Protein AF-A0A9N8H2J5-F1 (afdb_monomer)

Foldseek 3Di:
DDDDDDDDDDDDDDDDDDDDDPPPPPPPPPPPPPDQDDFDFDFLQQALGLDDPDDDDDDQDQDPFGGSVVSPVLSVVLLVLQCVQLHPPPLNVLLVVQVVVQSVLQVFQQQFWDAQADWFKDKDFQDPVLLVLLQVLCVQCVVVQPDWDDDDRNNRQKSCSVWTKTFDAQQPPVRVSRRDVSVVVSQVSLQVVQCVRRQFHWDFDDKGGKIKTFFFMWGHWGADDPPQFKKKKAWAADFAPDFQFKWKCIPVRTTGTHGDHHRMMMIGRRRNITIIRSGTTHGGITIIMMTGIGTFGGNPDPDDPPVFFEGPTGHPPGSCVVVVCVVVVPGDDGDPPDQPPQQDDPLLVCLLVVVLVVNLVCCVVVLVQLCGQGNQQDGSLLSNLLVLPLSSNCSSVVRSVHDQQGATPVQFGSLLSNLVNQVPPDPPDPDPSCPRPNNVVSVVVVRDRGHPPDDDDDD

Secondary structure (DSSP, 8-state):
-------------------------------------------TT-STTTTTT---------BTTB-HHHHHHHHHHHHHHHHHHH-TTHHHHHHHHHHHHHHHHHHHSGGGB---SSSSEEEEEPPHHHHHHHHHHHHHHTT---EEPP--TT--SB-TTTS-EEEE-TT-TTSTT-SHHHHHHHHHHHHHHHHHHHSEEEEEEEEEEEEEEETT--EEEEPPPTT--EEEEEEEEEEESS---EEEE-TTS-EEEE---TTEEEEE-TTTSEEEE-S---EEEEEEEEEEEEEEEESS-SS----SSS-TTBPTT-TTHHHHHHH-TT-------SS-TT---HHHHHHHHT-HHHHHHHHHH-GGGGG---TTS--HHHHHHHHT-HHHHHIIIIIT---TT-B-TT--BHHHHHHHHHHTS-TTS---GGG-HHHHHHHHTT--SS-TTS-----

Radius of gyration: 29.79 Å; Cα contacts (8 Å, |Δi|>4): 779; chains: 1; bounding box: 81×91×93 Å

Nearest PDB structures (foldseek):
  5et1-assembly2_B  TM=8.835E-01  e=2.743E-05  Mus musculus
  5et0-assembly1_A  TM=6.927E-01  e=5.211E-05  Mus musculus
  5et0-assembly2_C  TM=6.931E-01  e=1.489E-04  Mus musculus
  5d68-assembly3_C  TM=8.703E-01  e=9.086E-04  Homo sapiens
  3dkq-assembly1_B-2  TM=6.609E-01  e=6.020E-06  Shewanella baltica OS155

Mean predicted aligned error: 16.36 Å

Sequence (459 aa):
MRMIRAMGCNAIILAPTGICSLLLVLVPVSVLSEEVEASIDYGTDVSYPMHYGVLTDLPTERDLLGTRTEKQQLYQENLEGCFEFYGQEEGKASCMYYEQARLDMNLRQPQSMVNYTKNGFVKIRAPEQVWNMVQEFWQQNQHNLELEEEWPTGNIFVNHWKSPVNFVAIDDPTLPGGGNIIKTAIWNAARDTLEQWTGYTMADCSLYGVRIYHENAILAPHVDRLPLVASAILNVAQDVDEPWPLEVIGHDQRAHNITMVPGDLILYESHSIIHGRPFPLKGRFMANVFIHFEPVAPLSEPNPVFTGDLPPYLIPNSPEEPVWRKANPHGWHAVQTAPPADGTTEAHHMTVLQDIQTLRALLDVHPHLANAKDANGWTPLHEAVRTKRGDLVELLVEQGGADIHATTNGGETVLGLAYHFVSTEDPNYQTQPETHPVIQYLENLGATRGSPGKNSQEL

Organism: NCBI:txid568900

pLDDT: mean 78.21, std 20.87, range [25.09, 98.5]

Structure (mmCIF, N/CA/C/O backbone):
data_AF-A0A9N8H2J5-F1
#
_entry.id   AF-A0A9N8H2J5-F1
#
loop_
_atom_site.group_PDB
_atom_site.id
_atom_site.type_symbol
_atom_site.label_atom_id
_atom_site.label_alt_id
_atom_site.label_comp_id
_atom_site.label_asym_id
_atom_site.label_entity_id
_atom_site.label_seq_id
_atom_site.pdbx_PDB_ins_code
_atom_site.Cartn_x
_atom_site.Cartn_y
_atom_site.Cartn_z
_atom_site.occupancy
_atom_site.B_iso_or_equiv
_atom_site.auth_seq_id
_atom_site.auth_comp_id
_atom_site.auth_asym_id
_atom_site.auth_atom_id
_atom_site.pdbx_PDB_model_num
ATOM 1 N N . MET A 1 1 ? -57.085 -52.658 -11.124 1.00 33.16 1 MET A N 1
ATOM 2 C CA . MET A 1 1 ? -56.910 -54.087 -11.464 1.00 33.16 1 MET A CA 1
ATOM 3 C C . MET A 1 1 ? -55.542 -54.512 -10.923 1.00 33.16 1 MET A C 1
ATOM 5 O O . MET A 1 1 ? -54.564 -54.042 -11.474 1.00 33.16 1 MET A O 1
ATOM 9 N N . ARG A 1 2 ? -55.522 -55.299 -9.817 1.00 32.62 2 ARG A N 1
ATOM 10 C CA . ARG A 1 2 ? -54.371 -55.839 -9.018 1.00 32.62 2 ARG A CA 1
ATOM 11 C C . ARG A 1 2 ? -53.425 -54.774 -8.408 1.00 32.62 2 ARG A C 1
ATOM 13 O O . ARG A 1 2 ? -52.829 -54.031 -9.163 1.00 32.62 2 ARG A O 1
ATOM 20 N N . MET A 1 3 ? -53.225 -54.533 -7.101 1.00 25.09 3 MET A N 1
ATOM 21 C CA . MET A 1 3 ? -53.310 -55.255 -5.805 1.00 25.09 3 MET A CA 1
ATOM 22 C C . MET A 1 3 ? -52.525 -56.571 -5.682 1.00 25.09 3 MET A C 1
ATOM 24 O O . MET A 1 3 ? -52.887 -57.517 -6.370 1.00 25.09 3 MET A O 1
ATOM 28 N N . ILE A 1 4 ? -51.540 -56.578 -4.754 1.00 30.09 4 ILE A N 1
ATOM 29 C CA . ILE A 1 4 ? -50.949 -57.635 -3.873 1.00 30.09 4 ILE A CA 1
ATOM 30 C C . ILE A 1 4 ? -49.877 -56.875 -3.014 1.00 30.09 4 ILE A C 1
ATOM 32 O O . ILE A 1 4 ? -48.990 -56.280 -3.613 1.00 30.09 4 ILE A O 1
ATOM 36 N N . ARG A 1 5 ? -50.038 -56.509 -1.715 1.00 29.39 5 ARG A N 1
ATOM 37 C CA . ARG A 1 5 ? -49.879 -57.239 -0.409 1.00 29.39 5 ARG A CA 1
ATOM 38 C C . ARG A 1 5 ? -48.662 -58.191 -0.349 1.00 29.39 5 ARG A C 1
ATOM 40 O O . ARG A 1 5 ? -48.480 -58.925 -1.294 1.00 29.39 5 ARG A O 1
ATOM 47 N N . ALA A 1 6 ? -47.868 -58.401 0.706 1.00 28.78 6 ALA A N 1
ATOM 48 C CA . ALA A 1 6 ? -47.604 -57.851 2.044 1.00 28.78 6 ALA A CA 1
ATOM 49 C C . ALA A 1 6 ? -46.442 -58.699 2.660 1.00 28.78 6 ALA A C 1
ATOM 51 O O . ALA A 1 6 ? -46.128 -59.749 2.106 1.00 28.78 6 ALA A O 1
ATOM 52 N N . MET A 1 7 ? -45.960 -58.312 3.858 1.00 29.44 7 MET A N 1
ATOM 53 C CA . MET A 1 7 ? -45.148 -59.074 4.851 1.00 29.44 7 MET A CA 1
ATOM 54 C C . MET A 1 7 ? -43.612 -59.027 4.678 1.00 29.44 7 MET A C 1
ATOM 56 O O . MET A 1 7 ? -43.114 -59.202 3.580 1.00 29.44 7 MET A O 1
ATOM 60 N N . GLY A 1 8 ? -42.790 -58.817 5.715 1.00 26.28 8 GLY A N 1
ATOM 61 C CA . GLY A 1 8 ? -43.044 -58.734 7.155 1.00 26.28 8 GLY A CA 1
ATOM 62 C C . GLY A 1 8 ? -41.783 -58.341 7.950 1.00 26.28 8 GLY A C 1
ATOM 63 O O . GLY A 1 8 ? -40.678 -58.315 7.419 1.00 26.28 8 GLY A O 1
ATOM 64 N N . CYS A 1 9 ? -42.016 -57.998 9.218 1.00 25.23 9 CYS A N 1
ATOM 65 C CA . CYS A 1 9 ? -41.094 -57.531 10.255 1.00 25.23 9 CYS A CA 1
ATOM 66 C C . CYS A 1 9 ? -39.790 -58.328 10.436 1.00 25.23 9 CYS A C 1
ATOM 68 O O . CYS A 1 9 ? -39.809 -59.554 10.438 1.00 25.23 9 CYS A O 1
ATOM 70 N N . ASN A 1 10 ? -38.727 -57.626 10.840 1.00 27.94 10 ASN A N 1
ATOM 71 C CA . ASN A 1 10 ? -38.152 -57.842 12.172 1.00 27.94 10 ASN A CA 1
ATOM 72 C C . ASN A 1 10 ? -37.438 -56.580 12.669 1.00 27.94 10 ASN A C 1
ATOM 74 O O . ASN A 1 10 ? -36.436 -56.143 12.113 1.00 27.94 10 ASN A O 1
ATOM 78 N N . ALA A 1 11 ? -37.997 -56.004 13.731 1.00 27.73 11 ALA A N 1
ATOM 79 C CA . ALA A 1 11 ? -37.349 -55.008 14.561 1.00 27.73 11 ALA A CA 1
ATOM 80 C C . ALA A 1 11 ? -36.432 -55.724 15.560 1.00 27.73 11 ALA A C 1
ATOM 82 O O . ALA A 1 11 ? -36.873 -56.646 16.244 1.00 27.73 11 ALA A O 1
ATOM 83 N N . ILE A 1 12 ? -35.188 -55.267 15.685 1.00 29.17 12 ILE A N 1
ATOM 84 C CA . ILE A 1 12 ? -34.401 -55.443 16.906 1.00 29.17 12 ILE A CA 1
ATOM 85 C C . ILE A 1 12 ? -34.087 -54.036 17.402 1.00 29.17 12 ILE A C 1
ATOM 87 O O . ILE A 1 12 ? -33.319 -53.297 16.793 1.00 29.17 12 ILE A O 1
ATOM 91 N N . ILE A 1 13 ? -34.759 -53.669 18.490 1.00 29.34 13 ILE A N 1
ATOM 92 C CA . ILE A 1 13 ? -34.479 -52.491 19.303 1.00 29.34 13 ILE A CA 1
ATOM 93 C C . ILE A 1 13 ? -33.455 -52.922 20.351 1.00 29.34 13 ILE A C 1
ATOM 95 O O . ILE A 1 13 ? -33.770 -53.755 21.195 1.00 29.34 13 ILE A O 1
ATOM 99 N N . LEU A 1 14 ? -32.269 -52.320 20.325 1.00 28.64 14 LEU A N 1
ATOM 100 C CA . LEU A 1 14 ? -31.412 -52.146 21.496 1.00 28.64 14 LEU A CA 1
ATOM 101 C C . LEU A 1 14 ? -30.812 -50.735 21.422 1.00 28.64 14 LEU A C 1
ATOM 103 O O . LEU A 1 14 ? -30.084 -50.402 20.493 1.00 28.64 14 LEU A O 1
ATOM 107 N N . ALA A 1 15 ? -31.161 -49.908 22.399 1.00 30.38 15 ALA A N 1
ATOM 108 C CA . ALA A 1 15 ? -30.522 -48.637 22.739 1.00 30.38 15 ALA A CA 1
ATOM 109 C C . ALA A 1 15 ? -29.835 -48.815 24.115 1.00 30.38 15 ALA A C 1
ATOM 111 O O . ALA A 1 15 ? -30.128 -49.807 24.787 1.00 30.38 15 ALA A O 1
ATOM 112 N N . PRO A 1 16 ? -29.111 -47.829 24.677 1.00 44.78 16 PRO A N 1
ATOM 113 C CA . PRO A 1 16 ? -28.114 -46.921 24.100 1.00 44.78 16 PRO A CA 1
ATOM 114 C C . PRO A 1 16 ? -26.832 -46.844 24.973 1.00 44.78 16 PRO A C 1
ATOM 116 O O . PRO A 1 16 ? -26.895 -46.920 26.194 1.00 44.78 16 PRO A O 1
ATOM 119 N N . THR A 1 17 ? -25.678 -46.553 24.375 1.00 31.19 17 THR A N 1
ATOM 120 C CA . THR A 1 17 ? -24.526 -45.907 25.046 1.00 31.19 17 THR A CA 1
ATOM 121 C C . THR A 1 17 ? -23.834 -45.093 23.949 1.00 31.19 17 THR A C 1
ATOM 123 O O . THR A 1 17 ? -23.300 -45.670 23.013 1.00 31.19 17 THR A O 1
ATOM 126 N N . GLY A 1 18 ? -23.995 -43.778 23.846 1.00 33.72 18 GLY A N 1
ATOM 127 C CA . GLY A 1 18 ? -23.529 -42.811 24.827 1.00 33.72 18 GLY A CA 1
ATOM 128 C C . GLY A 1 18 ? -22.104 -42.394 24.464 1.00 33.72 18 GLY A C 1
ATOM 129 O O . GLY A 1 18 ? -21.184 -42.924 25.060 1.00 33.72 18 GLY A O 1
ATOM 130 N N . ILE A 1 19 ? -21.956 -41.497 23.481 1.00 33.75 19 ILE A N 1
ATOM 131 C CA . ILE A 1 19 ? -20.902 -40.473 23.349 1.00 33.75 19 ILE A CA 1
ATOM 132 C C . ILE A 1 19 ? -21.493 -39.398 22.424 1.00 33.75 19 ILE A C 1
ATOM 134 O O . ILE A 1 19 ? -21.825 -39.657 21.269 1.00 33.75 19 ILE A O 1
ATOM 138 N N . CYS A 1 20 ? -21.694 -38.205 22.975 1.00 25.66 20 CYS A N 1
ATOM 139 C CA . CYS A 1 20 ? -22.138 -37.024 22.253 1.00 25.66 20 CYS A CA 1
ATOM 140 C C . CYS A 1 20 ? -20.892 -36.378 21.634 1.00 25.66 20 CYS A C 1
ATOM 142 O O . CYS A 1 20 ? -20.174 -35.644 22.308 1.00 25.66 20 CYS A O 1
ATOM 144 N N . SER A 1 21 ? -20.582 -36.710 20.382 1.00 31.88 21 SER A N 1
ATOM 145 C CA . SER A 1 21 ? -19.589 -35.966 19.608 1.00 31.88 21 SER A CA 1
ATOM 146 C C . SER A 1 21 ? -20.279 -34.739 19.025 1.00 31.88 21 SER A C 1
ATOM 148 O O . SER A 1 21 ? -21.133 -34.866 18.149 1.00 31.88 21 SER A O 1
ATOM 150 N N . LEU A 1 22 ? -19.924 -33.557 19.535 1.00 29.84 22 LEU A N 1
ATOM 151 C CA . LEU A 1 22 ? -20.215 -32.282 18.887 1.00 29.84 22 LEU A CA 1
ATOM 152 C C . LEU A 1 22 ? -19.601 -32.336 17.478 1.00 29.84 22 LEU A C 1
ATOM 154 O O . LEU A 1 22 ? -18.389 -32.212 17.313 1.00 29.84 22 LEU A O 1
ATOM 158 N N . LEU A 1 23 ? -20.427 -32.581 16.461 1.00 27.78 23 LEU A N 1
ATOM 159 C CA . LEU A 1 23 ? -20.045 -32.349 15.075 1.00 27.78 23 LEU A CA 1
ATOM 160 C C . LEU A 1 23 ? -20.020 -30.833 14.874 1.00 27.78 23 LEU A C 1
ATOM 162 O O . LEU A 1 23 ? -21.056 -30.203 14.670 1.00 27.78 23 LEU A O 1
ATOM 166 N N . LEU A 1 24 ? -18.822 -30.256 14.962 1.00 28.84 24 LEU A N 1
ATOM 167 C CA . LEU A 1 24 ? -18.522 -28.972 14.346 1.00 28.84 24 LEU A CA 1
ATOM 168 C C . LEU A 1 24 ? -18.760 -29.149 12.843 1.00 28.84 24 LEU A C 1
ATOM 170 O O . LEU A 1 24 ? -17.966 -29.777 12.141 1.00 28.84 24 LEU A O 1
ATOM 174 N N . VAL A 1 25 ? -19.892 -28.647 12.355 1.00 28.12 25 VAL A N 1
ATOM 175 C CA . VAL A 1 25 ? -20.118 -28.479 10.922 1.00 28.12 25 VAL A CA 1
ATOM 176 C C . VAL A 1 25 ? -19.227 -27.319 10.493 1.00 28.12 25 VAL A C 1
ATOM 178 O O . VAL A 1 25 ? -19.622 -26.159 10.547 1.00 28.12 25 VAL A O 1
ATOM 181 N N . LEU A 1 26 ? -17.988 -27.640 10.122 1.00 28.73 26 LEU A N 1
ATOM 182 C CA . LEU A 1 26 ? -17.166 -26.761 9.304 1.00 28.73 26 LEU A CA 1
ATOM 183 C C . LEU A 1 26 ? -17.892 -26.638 7.968 1.00 28.73 26 LEU A C 1
ATOM 185 O O . LEU A 1 26 ? -17.890 -27.572 7.168 1.00 28.73 26 LEU A O 1
ATOM 189 N N . VAL A 1 27 ? -18.572 -25.514 7.762 1.00 28.27 27 VAL A N 1
ATOM 190 C CA . VAL A 1 27 ? -19.019 -25.115 6.431 1.00 28.27 27 VAL A CA 1
ATOM 191 C C . VAL A 1 27 ? -17.738 -24.800 5.660 1.00 28.27 27 VAL A C 1
ATOM 193 O O . VAL A 1 27 ? -17.042 -23.857 6.038 1.00 28.27 27 VAL A O 1
ATOM 196 N N . PRO A 1 28 ? -17.356 -25.581 4.635 1.00 27.97 28 PRO A N 1
ATOM 197 C CA . PRO A 1 28 ? -16.253 -25.173 3.794 1.00 27.97 28 PRO A CA 1
ATOM 198 C C . PRO A 1 28 ? -16.720 -23.918 3.061 1.00 27.97 28 PRO A C 1
ATOM 200 O O . PRO A 1 28 ? -17.686 -23.965 2.297 1.00 27.97 28 PRO A O 1
ATOM 203 N N . VAL A 1 29 ? -16.055 -22.791 3.310 1.00 32.62 29 VAL A N 1
ATOM 204 C CA . VAL A 1 29 ? -16.096 -21.663 2.383 1.00 32.62 29 VAL A CA 1
ATOM 205 C C . VAL A 1 29 ? -15.505 -22.206 1.090 1.00 32.62 29 VAL A C 1
ATOM 207 O O . VAL A 1 29 ? -14.300 -22.416 0.973 1.00 32.62 29 VAL A O 1
ATOM 210 N N . SER A 1 30 ? -16.377 -22.553 0.150 1.00 30.92 30 SER A N 1
ATOM 211 C CA . SER A 1 30 ? -15.984 -22.886 -1.206 1.00 30.92 30 SER A CA 1
ATOM 212 C C . SER A 1 30 ? -15.386 -21.624 -1.811 1.00 30.92 30 SER A C 1
ATOM 214 O O . SER A 1 30 ? -16.115 -20.742 -2.262 1.00 30.92 30 SER A O 1
ATOM 216 N N . VAL A 1 31 ? -14.058 -21.531 -1.778 1.00 34.31 31 VAL A N 1
ATOM 217 C CA . VAL A 1 31 ? -13.298 -20.629 -2.637 1.00 34.31 31 VAL A CA 1
ATOM 218 C C . VAL A 1 31 ? -13.573 -21.102 -4.060 1.00 34.31 31 VAL A C 1
ATOM 220 O O . VAL A 1 31 ? -12.964 -22.053 -4.548 1.00 34.31 31 VAL A O 1
ATOM 223 N N . LEU A 1 32 ? -14.580 -20.504 -4.691 1.00 31.41 32 LEU A N 1
ATOM 224 C CA . LEU A 1 32 ? -14.794 -20.624 -6.122 1.00 31.41 32 LEU A CA 1
ATOM 225 C C . LEU A 1 32 ? -13.662 -19.838 -6.781 1.00 31.41 32 LEU A C 1
ATOM 227 O O . LEU A 1 32 ? -13.739 -18.627 -6.954 1.00 31.41 32 LEU A O 1
ATOM 231 N N . SER A 1 33 ? -12.563 -20.533 -7.068 1.00 40.16 33 SER A N 1
ATOM 232 C CA . SER A 1 33 ? -11.538 -20.043 -7.976 1.00 40.16 33 SER A CA 1
ATOM 233 C C . SER A 1 33 ? -12.110 -20.098 -9.394 1.00 40.16 33 SER A C 1
ATOM 235 O O . SER A 1 33 ? -12.008 -21.131 -10.060 1.00 40.16 33 SER A O 1
ATOM 237 N N . GLU A 1 34 ? -12.749 -19.022 -9.843 1.00 38.88 34 GLU A N 1
ATOM 238 C CA . GLU A 1 34 ? -13.060 -18.832 -11.259 1.00 38.88 34 GLU A CA 1
ATOM 239 C C . GLU A 1 34 ? -12.067 -17.851 -11.900 1.00 38.88 34 GLU A C 1
ATOM 241 O O . GLU A 1 34 ? -11.859 -16.733 -11.436 1.00 38.88 34 GLU A O 1
ATOM 246 N N . GLU A 1 35 ? -11.449 -18.382 -12.960 1.00 37.34 35 GLU A N 1
ATOM 247 C CA . GLU A 1 35 ? -10.668 -17.768 -14.039 1.00 37.34 35 GLU A CA 1
ATOM 248 C C . GLU A 1 35 ? -9.347 -17.069 -13.673 1.00 37.34 35 GLU A C 1
ATOM 250 O O . GLU A 1 35 ? -9.215 -15.849 -13.612 1.00 37.34 35 GLU A O 1
ATOM 255 N N . VAL A 1 36 ? -8.299 -17.895 -13.553 1.00 40.38 36 VAL A N 1
ATOM 256 C CA . VAL A 1 36 ? -6.942 -17.498 -13.952 1.00 40.38 36 VAL A CA 1
ATOM 257 C C . VAL A 1 36 ? -6.945 -17.391 -15.483 1.00 40.38 36 VAL A C 1
ATOM 259 O O . VAL A 1 36 ? -6.897 -18.409 -16.177 1.00 40.38 36 VAL A O 1
ATOM 262 N N . GLU A 1 37 ? -7.071 -16.171 -16.007 1.00 49.25 37 GLU A N 1
ATOM 263 C CA . GLU A 1 37 ? -6.887 -15.885 -17.434 1.00 49.25 37 GLU A CA 1
ATOM 264 C C . GLU A 1 37 ? -5.456 -16.248 -17.877 1.00 49.25 37 GLU A C 1
ATOM 266 O O . GLU A 1 37 ? -4.499 -16.139 -17.113 1.00 49.25 37 GLU A O 1
ATOM 271 N N . ALA A 1 38 ? -5.354 -16.746 -19.115 1.00 43.41 38 ALA A N 1
ATOM 272 C CA . ALA A 1 38 ? -4.192 -17.327 -19.795 1.00 43.41 38 ALA A CA 1
ATOM 273 C C . ALA A 1 38 ? -2.804 -17.057 -19.168 1.00 43.41 38 ALA A C 1
ATOM 275 O O . ALA A 1 38 ? -2.219 -15.991 -19.350 1.00 43.41 38 ALA A O 1
ATOM 276 N N . SER A 1 39 ? -2.211 -18.080 -18.540 1.00 41.25 39 SER A N 1
ATOM 277 C CA . SER A 1 39 ? -0.788 -18.058 -18.196 1.00 41.25 39 SER A CA 1
ATOM 278 C C . SER A 1 39 ? 0.042 -18.306 -19.459 1.00 41.25 39 SER A C 1
ATOM 280 O O . SER A 1 39 ? 0.099 -19.417 -19.991 1.00 41.25 39 SER A O 1
ATOM 282 N N . ILE A 1 40 ? 0.708 -17.275 -19.968 1.00 47.12 40 ILE A N 1
ATOM 283 C CA . ILE A 1 40 ? 1.602 -17.381 -21.129 1.00 47.12 40 ILE A CA 1
ATOM 284 C C . ILE A 1 40 ? 3.046 -17.500 -20.618 1.00 47.12 40 ILE A C 1
ATOM 286 O O . ILE A 1 40 ? 3.395 -16.940 -19.581 1.00 47.12 40 ILE A O 1
ATOM 290 N N . ASP A 1 41 ? 3.859 -18.331 -21.279 1.00 41.22 41 ASP A N 1
ATOM 291 C CA . ASP A 1 41 ? 5.249 -18.580 -20.878 1.00 41.22 41 ASP A CA 1
ATOM 292 C C . ASP A 1 41 ? 6.129 -17.438 -21.359 1.00 41.22 41 ASP A C 1
ATOM 294 O O . ASP A 1 41 ? 6.696 -17.449 -22.450 1.00 41.22 41 ASP A O 1
ATOM 298 N N . TYR A 1 42 ? 6.163 -16.403 -20.549 1.00 44.66 42 TYR A N 1
ATOM 299 C CA . TYR A 1 42 ? 7.009 -15.261 -20.763 1.00 44.66 42 TYR A CA 1
ATOM 300 C C . TYR A 1 42 ? 8.281 -15.510 -19.976 1.00 44.66 42 TYR A C 1
ATOM 302 O O . TYR A 1 42 ? 8.257 -15.443 -18.754 1.00 44.66 42 TYR A O 1
ATOM 310 N N . GLY A 1 43 ? 9.394 -15.795 -20.658 1.00 43.31 43 GLY A N 1
ATOM 311 C CA . GLY A 1 43 ? 10.700 -15.650 -20.016 1.00 43.31 43 GLY A CA 1
ATOM 312 C C . GLY A 1 43 ? 10.803 -14.261 -19.373 1.00 43.31 43 GLY A C 1
ATOM 313 O O . GLY A 1 43 ? 10.089 -13.341 -19.773 1.00 43.31 43 GLY A O 1
ATOM 314 N N . THR A 1 44 ? 11.685 -14.097 -18.392 1.00 44.72 44 THR A N 1
ATOM 315 C CA . THR A 1 44 ? 11.859 -12.899 -17.546 1.00 44.72 44 THR A CA 1
ATOM 316 C C . THR A 1 44 ? 12.253 -11.603 -18.288 1.00 44.72 44 THR A C 1
ATOM 318 O O . THR A 1 44 ? 12.870 -10.734 -17.696 1.00 44.72 44 THR A O 1
ATOM 321 N N . ASP A 1 45 ? 11.930 -11.435 -19.572 1.00 49.22 45 ASP A N 1
ATOM 322 C CA . ASP A 1 45 ? 12.446 -10.389 -20.465 1.00 49.22 45 ASP A CA 1
ATOM 323 C C . ASP A 1 45 ? 11.413 -9.771 -21.441 1.00 49.22 45 ASP A C 1
ATOM 325 O O . ASP A 1 45 ? 11.761 -9.105 -22.412 1.00 49.22 45 ASP A O 1
ATOM 329 N N . VAL A 1 46 ? 10.114 -10.001 -21.253 1.00 49.44 46 VAL A N 1
ATOM 330 C CA . VAL A 1 46 ? 9.104 -9.643 -22.283 1.00 49.44 46 VAL A CA 1
ATOM 331 C C . VAL A 1 46 ? 8.020 -8.663 -21.830 1.00 49.44 46 VAL A C 1
ATOM 333 O O . VAL A 1 46 ? 7.183 -8.260 -22.648 1.00 49.44 46 VAL A O 1
ATOM 336 N N . SER A 1 47 ? 8.060 -8.220 -20.571 1.00 51.94 47 SER A N 1
ATOM 337 C CA . SER A 1 47 ? 7.315 -7.042 -20.120 1.00 51.94 47 SER A CA 1
ATOM 338 C C . SER A 1 47 ? 8.106 -5.761 -20.399 1.00 51.94 47 SER A C 1
ATOM 340 O O . SER A 1 47 ? 9.324 -5.788 -20.591 1.00 51.94 47 SER A O 1
ATOM 342 N N . TYR A 1 48 ? 7.382 -4.640 -20.474 1.00 53.19 48 TYR A N 1
ATOM 343 C CA . TYR A 1 48 ? 7.886 -3.269 -20.654 1.00 53.19 48 TYR A CA 1
ATOM 344 C C . TYR A 1 48 ? 9.279 -3.086 -20.056 1.00 53.19 48 TYR A C 1
ATOM 346 O O . TYR A 1 48 ? 9.456 -3.319 -18.859 1.00 53.19 48 TYR A O 1
ATOM 354 N N . PRO A 1 49 ? 10.268 -2.768 -20.907 1.00 57.31 49 PRO A N 1
ATOM 355 C CA . PRO A 1 49 ? 11.568 -3.415 -20.914 1.00 57.31 49 PRO A CA 1
ATOM 356 C C . PRO A 1 49 ? 12.172 -3.399 -19.519 1.00 57.31 49 PRO A C 1
ATOM 358 O O . PRO A 1 49 ? 12.763 -2.416 -19.075 1.00 57.31 49 PRO A O 1
ATOM 361 N N . MET A 1 50 ? 12.018 -4.527 -18.830 1.00 52.28 50 MET A N 1
ATOM 362 C CA . MET A 1 50 ? 12.734 -4.787 -17.588 1.00 52.28 50 MET A CA 1
ATOM 363 C C . MET A 1 50 ? 14.240 -4.848 -17.834 1.00 52.28 50 MET A C 1
ATOM 365 O O . MET A 1 50 ? 15.012 -4.612 -16.914 1.00 52.28 50 MET A O 1
ATOM 369 N N . HIS A 1 51 ? 14.660 -5.125 -19.074 1.00 51.16 51 HIS A N 1
ATOM 370 C CA . HIS A 1 51 ? 16.058 -5.186 -19.480 1.00 51.16 51 HIS A CA 1
ATOM 371 C C . HIS A 1 51 ? 16.308 -4.326 -20.720 1.00 51.16 51 HIS A C 1
ATOM 373 O O . HIS A 1 51 ? 16.496 -4.819 -21.836 1.00 51.16 51 HIS A O 1
ATOM 379 N N . TYR A 1 52 ? 16.349 -3.007 -20.539 1.00 44.53 52 TYR A N 1
ATOM 380 C CA . TYR A 1 52 ? 16.894 -2.138 -21.574 1.00 44.53 52 TYR A CA 1
ATOM 381 C C . TYR A 1 52 ? 18.339 -2.574 -21.914 1.00 44.53 52 TYR A C 1
ATOM 383 O O . TYR A 1 52 ? 19.247 -2.460 -21.095 1.00 44.53 52 TYR A O 1
ATOM 391 N N . GLY A 1 53 ? 18.550 -3.104 -23.127 1.00 47.06 53 GLY A N 1
ATOM 392 C CA . GLY A 1 53 ? 19.878 -3.304 -23.724 1.00 47.06 53 GLY A CA 1
ATOM 393 C C . GLY A 1 53 ? 20.582 -4.663 -23.557 1.00 47.06 53 GLY A C 1
ATOM 394 O O . GLY A 1 53 ? 21.723 -4.757 -24.002 1.00 47.06 53 GLY A O 1
ATOM 395 N N . VAL A 1 54 ? 19.971 -5.709 -22.977 1.00 41.50 54 VAL A N 1
ATOM 396 C CA . VAL A 1 54 ? 20.713 -6.959 -22.654 1.00 41.50 54 VAL A CA 1
ATOM 397 C C . VAL A 1 54 ? 20.352 -8.179 -23.514 1.00 41.50 54 VAL A C 1
ATOM 399 O O . VAL A 1 54 ? 21.160 -9.100 -23.607 1.00 41.50 54 VAL A O 1
ATOM 402 N N . LEU A 1 55 ? 19.199 -8.224 -24.190 1.00 42.19 55 LEU A N 1
ATOM 403 C CA . LEU A 1 55 ? 18.714 -9.492 -24.758 1.00 42.19 55 LEU A CA 1
ATOM 404 C C . LEU A 1 55 ? 18.431 -9.427 -26.267 1.00 42.19 55 LEU A C 1
ATOM 406 O O . LEU A 1 55 ? 17.520 -8.751 -26.756 1.00 42.19 55 LEU A O 1
ATOM 410 N N . THR A 1 56 ? 19.273 -10.130 -27.027 1.00 42.03 56 THR A N 1
ATOM 411 C CA . THR A 1 56 ? 19.264 -10.195 -28.497 1.00 42.03 56 THR A CA 1
ATOM 412 C C . THR A 1 56 ? 18.454 -11.363 -29.061 1.00 42.03 56 THR A C 1
ATOM 414 O O . THR A 1 56 ? 18.126 -11.321 -30.241 1.00 42.03 56 THR A O 1
ATOM 417 N N . ASP A 1 57 ? 18.071 -12.355 -28.245 1.00 46.72 57 ASP A N 1
ATOM 418 C CA . ASP A 1 57 ? 17.598 -13.661 -28.736 1.00 46.72 57 ASP A CA 1
ATOM 419 C C . ASP A 1 57 ? 16.382 -14.224 -27.966 1.00 46.72 57 ASP A C 1
ATOM 421 O O . ASP A 1 57 ? 16.517 -15.169 -27.192 1.00 46.72 57 ASP A O 1
ATOM 425 N N . LEU A 1 58 ? 15.176 -13.685 -28.201 1.00 44.72 58 LEU A N 1
ATOM 426 C CA . LEU A 1 58 ? 13.906 -14.268 -27.721 1.00 44.72 58 LEU A CA 1
ATOM 4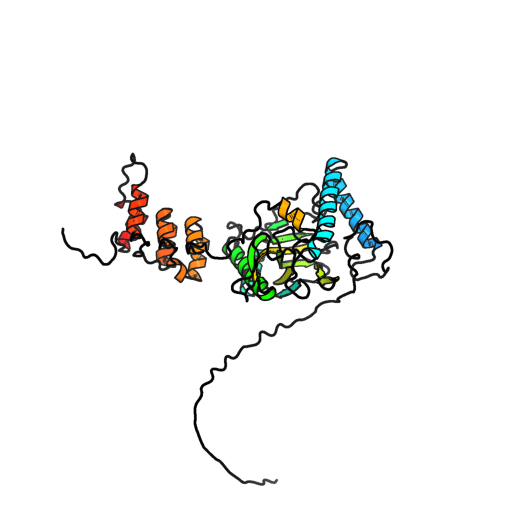27 C C . LEU A 1 58 ? 12.778 -14.178 -28.778 1.00 44.72 58 LEU A C 1
ATOM 429 O O . LEU A 1 58 ? 12.879 -13.363 -29.702 1.00 44.72 58 LEU A O 1
ATOM 433 N N . PRO A 1 59 ? 11.728 -15.030 -28.690 1.00 45.56 59 PRO A N 1
ATOM 434 C CA . PRO A 1 59 ? 10.736 -15.228 -29.752 1.00 45.56 59 PRO A CA 1
ATOM 435 C C . PRO A 1 59 ? 9.944 -13.965 -30.123 1.00 45.56 59 PRO A C 1
ATOM 437 O O . PRO A 1 59 ? 9.628 -13.129 -29.285 1.00 45.56 59 PRO A O 1
ATOM 440 N N . THR A 1 60 ? 9.587 -13.859 -31.404 1.00 50.97 60 THR A N 1
ATOM 441 C CA . THR A 1 60 ? 8.916 -12.715 -32.055 1.00 50.97 60 THR A CA 1
ATOM 442 C C . THR A 1 60 ? 7.382 -12.781 -32.021 1.00 50.97 60 THR A C 1
ATOM 444 O O . THR A 1 60 ? 6.718 -12.066 -32.774 1.00 50.97 60 THR A O 1
ATOM 447 N N . GLU A 1 61 ? 6.796 -13.648 -31.195 1.00 52.72 61 GLU A N 1
ATOM 448 C CA . GLU A 1 61 ? 5.345 -13.853 -31.186 1.00 52.72 61 GLU A CA 1
ATOM 449 C C . GLU A 1 61 ? 4.597 -12.646 -30.599 1.00 52.72 61 GLU A C 1
ATOM 451 O O . GLU A 1 61 ? 5.018 -12.031 -29.621 1.00 52.72 61 GLU A O 1
ATOM 456 N N . ARG A 1 62 ? 3.487 -12.284 -31.251 1.00 49.22 62 ARG A N 1
ATOM 457 C CA . ARG A 1 62 ? 2.565 -11.232 -30.814 1.00 49.22 62 ARG A CA 1
ATOM 458 C C . ARG A 1 62 ? 1.644 -11.815 -29.748 1.00 49.22 62 ARG A C 1
ATOM 460 O O . ARG A 1 62 ? 0.912 -12.758 -30.041 1.00 49.22 62 ARG A O 1
ATOM 467 N N . ASP A 1 63 ? 1.656 -11.241 -28.555 1.00 54.81 63 ASP A N 1
ATOM 468 C CA . ASP A 1 63 ? 0.773 -11.619 -27.455 1.00 54.81 63 ASP A CA 1
ATOM 469 C C . ASP A 1 63 ? -0.415 -10.635 -27.314 1.00 54.81 63 ASP A C 1
ATOM 471 O O . ASP A 1 63 ? -0.623 -9.758 -28.161 1.00 54.81 63 ASP A O 1
ATOM 475 N N . LEU A 1 64 ? -1.206 -10.773 -26.239 1.00 48.38 64 LEU A N 1
ATOM 476 C CA . LEU A 1 64 ? -2.287 -9.835 -25.874 1.00 48.38 64 LEU A CA 1
ATOM 477 C C . LEU A 1 64 ? -1.795 -8.389 -25.654 1.00 48.38 64 LEU A C 1
ATOM 479 O O . LEU A 1 64 ? -2.601 -7.467 -25.589 1.00 48.38 64 LEU A O 1
ATOM 483 N N . LEU A 1 65 ? -0.484 -8.200 -25.534 1.00 49.97 65 LEU A N 1
ATOM 484 C CA . LEU A 1 65 ? 0.216 -7.002 -25.089 1.00 49.97 65 LEU A CA 1
ATOM 485 C C . LEU A 1 65 ? 1.022 -6.338 -26.224 1.00 49.97 65 LEU A C 1
ATOM 487 O O . LEU A 1 65 ? 1.725 -5.352 -25.999 1.00 49.97 65 LEU A O 1
ATOM 491 N N . GLY A 1 66 ? 0.918 -6.870 -27.445 1.00 58.88 66 GLY A N 1
ATOM 492 C CA . GLY A 1 66 ? 1.613 -6.377 -28.631 1.00 58.88 66 GLY A CA 1
ATOM 493 C C . GLY A 1 66 ? 2.968 -7.043 -28.879 1.00 58.88 66 GLY A C 1
ATOM 494 O O . GLY A 1 66 ? 3.426 -7.943 -28.185 1.00 58.88 66 GLY A O 1
ATOM 495 N N . THR A 1 67 ? 3.630 -6.621 -29.943 1.00 64.81 67 THR A N 1
ATOM 496 C CA . THR A 1 67 ? 4.967 -7.089 -30.315 1.00 64.81 67 THR A CA 1
ATOM 497 C C . THR A 1 67 ? 6.046 -6.423 -29.457 1.00 64.81 67 THR A C 1
ATOM 499 O O . THR A 1 67 ? 5.868 -5.316 -28.946 1.00 64.81 67 THR A O 1
ATOM 502 N N . ARG A 1 68 ? 7.231 -7.045 -29.363 1.00 64.12 68 ARG A N 1
ATOM 503 C CA . ARG A 1 68 ? 8.412 -6.446 -28.708 1.00 64.12 68 ARG A CA 1
ATOM 504 C C . ARG A 1 68 ? 8.706 -5.028 -29.207 1.00 64.12 68 ARG A C 1
ATOM 506 O O . ARG A 1 68 ? 9.050 -4.156 -28.415 1.00 64.12 68 ARG A O 1
ATOM 513 N N . THR A 1 69 ? 8.591 -4.803 -30.514 1.00 67.12 69 THR A N 1
ATOM 514 C CA . THR A 1 69 ? 8.852 -3.497 -31.129 1.00 67.12 69 THR A CA 1
ATOM 515 C C . THR A 1 69 ? 7.867 -2.443 -30.638 1.00 67.12 69 THR A C 1
ATOM 517 O O . THR A 1 69 ? 8.296 -1.348 -30.290 1.00 67.12 69 THR A O 1
ATOM 520 N N . GLU A 1 70 ? 6.581 -2.785 -30.538 1.00 72.06 70 GLU A N 1
ATOM 521 C CA . GLU A 1 70 ? 5.546 -1.884 -30.017 1.00 72.06 70 GLU A CA 1
ATOM 522 C C . GLU A 1 70 ? 5.791 -1.557 -28.534 1.00 72.06 70 GLU A C 1
ATOM 524 O O . GLU A 1 70 ? 5.769 -0.388 -28.157 1.00 72.06 70 GLU A O 1
ATOM 529 N N . LYS A 1 71 ? 6.129 -2.558 -27.705 1.00 72.94 71 LYS A N 1
ATOM 530 C CA . LYS A 1 71 ? 6.454 -2.347 -26.279 1.00 72.94 71 LYS A CA 1
ATOM 531 C C . LYS A 1 71 ? 7.702 -1.470 -26.093 1.00 72.94 71 LYS A C 1
ATOM 533 O O . LYS A 1 71 ? 7.709 -0.567 -25.260 1.00 72.94 71 LYS A O 1
ATOM 538 N N . GLN A 1 72 ? 8.754 -1.706 -26.881 1.00 74.25 72 GLN A N 1
ATOM 539 C CA . GLN A 1 72 ? 9.984 -0.909 -26.833 1.00 74.25 72 GLN A CA 1
ATOM 540 C C . GLN A 1 72 ? 9.743 0.533 -27.283 1.00 74.25 72 GLN A C 1
ATOM 542 O O . GLN A 1 72 ? 10.295 1.456 -26.689 1.00 74.25 72 GLN A O 1
ATOM 547 N N . GLN A 1 73 ? 8.940 0.728 -28.328 1.00 78.94 73 GLN A N 1
ATOM 548 C CA . GLN A 1 73 ? 8.581 2.056 -28.802 1.00 78.94 73 GLN A CA 1
ATOM 549 C C . GLN A 1 73 ? 7.805 2.820 -27.725 1.00 78.94 73 GLN A C 1
ATOM 551 O O . GLN A 1 73 ? 8.197 3.931 -27.385 1.00 78.94 73 GLN A O 1
ATOM 556 N N . LEU A 1 74 ? 6.787 2.197 -27.121 1.00 81.00 74 LEU A N 1
ATOM 557 C CA . LEU A 1 74 ? 6.005 2.803 -26.041 1.00 81.00 74 LEU A CA 1
ATOM 558 C C . LEU A 1 74 ? 6.887 3.228 -24.856 1.00 81.00 74 LEU A C 1
ATOM 560 O O . LEU A 1 74 ? 6.712 4.308 -24.299 1.00 81.00 74 LEU A O 1
ATOM 564 N N . TYR A 1 75 ? 7.864 2.397 -24.493 1.00 83.12 75 TYR A N 1
ATOM 565 C CA . TYR A 1 75 ? 8.835 2.723 -23.456 1.00 83.12 75 TYR A CA 1
ATOM 566 C C . TYR A 1 75 ? 9.693 3.947 -23.799 1.00 83.12 75 TYR A C 1
ATOM 568 O O . TYR A 1 75 ? 9.877 4.820 -22.951 1.00 83.12 75 TYR A O 1
ATOM 576 N N . GLN A 1 76 ? 10.211 4.022 -25.032 1.00 84.81 76 GLN A N 1
ATOM 577 C CA . GLN A 1 76 ? 11.001 5.174 -25.478 1.00 84.81 76 GLN A CA 1
ATOM 578 C C . GLN A 1 76 ? 10.154 6.446 -25.483 1.00 84.81 76 GLN A C 1
ATOM 580 O O . GLN A 1 76 ? 10.586 7.446 -24.924 1.00 84.81 76 GLN A O 1
ATOM 585 N N . GLU A 1 77 ? 8.928 6.382 -26.007 1.00 87.50 77 GLU A N 1
ATOM 586 C CA . GLU A 1 77 ? 7.984 7.506 -26.002 1.00 87.50 77 GLU A CA 1
ATOM 587 C C . GLU A 1 77 ? 7.673 7.984 -24.575 1.00 87.50 77 GLU A C 1
ATOM 589 O O . GLU A 1 77 ? 7.596 9.184 -24.309 1.00 87.50 77 GLU A O 1
ATOM 594 N N . ASN A 1 78 ? 7.523 7.056 -23.628 1.00 88.25 78 ASN A N 1
ATOM 595 C CA . ASN A 1 78 ? 7.308 7.398 -22.229 1.00 88.25 78 ASN A CA 1
ATOM 596 C C . ASN A 1 78 ? 8.524 8.121 -21.630 1.00 88.25 78 ASN A C 1
ATOM 598 O O . ASN A 1 78 ? 8.383 9.163 -20.994 1.00 88.25 78 ASN A O 1
ATOM 602 N N . LEU A 1 79 ? 9.727 7.591 -21.854 1.00 88.69 79 LEU A N 1
ATOM 603 C CA . LEU A 1 79 ? 10.961 8.176 -21.339 1.00 88.69 79 LEU A CA 1
ATOM 604 C C . LEU A 1 79 ? 11.249 9.554 -21.964 1.00 88.69 79 LEU A C 1
ATOM 606 O O . LEU A 1 79 ? 11.621 10.487 -21.251 1.00 88.69 79 LEU A O 1
ATOM 610 N N . GLU A 1 80 ? 11.009 9.705 -23.267 1.00 90.19 80 GLU A N 1
ATOM 611 C CA . GLU A 1 80 ? 11.075 10.986 -23.978 1.00 90.19 80 GLU A CA 1
ATOM 612 C C . GLU A 1 80 ? 10.092 12.003 -23.392 1.00 90.19 80 GLU A C 1
ATOM 614 O O . GLU A 1 80 ? 10.488 13.134 -23.115 1.00 90.19 80 GLU A O 1
ATOM 619 N N . GLY A 1 81 ? 8.858 11.590 -23.086 1.00 91.81 81 GLY A N 1
ATOM 620 C CA . GLY A 1 81 ? 7.881 12.452 -22.419 1.00 91.81 81 GLY A CA 1
ATOM 621 C C . GLY A 1 81 ? 8.361 12.974 -21.057 1.00 91.81 81 GLY A C 1
ATOM 622 O O . GLY A 1 81 ? 8.179 14.154 -20.756 1.00 91.81 81 GLY A O 1
ATOM 623 N N . CYS A 1 82 ? 9.049 12.144 -20.264 1.00 91.94 82 CYS A N 1
ATOM 624 C CA . CYS A 1 82 ? 9.676 12.592 -19.013 1.00 91.94 82 CYS A CA 1
ATOM 625 C C . CYS A 1 82 ? 10.759 13.652 -19.272 1.00 91.94 82 CYS A C 1
ATOM 627 O O . CYS A 1 82 ? 10.821 14.673 -18.580 1.00 91.94 82 CYS A O 1
ATOM 629 N N . PHE A 1 83 ? 11.605 13.439 -20.288 1.00 92.62 83 PHE A N 1
ATOM 630 C CA . PHE A 1 83 ? 12.668 14.382 -20.652 1.00 92.62 83 PHE A CA 1
ATOM 631 C C . PHE A 1 83 ? 12.114 15.728 -21.121 1.00 92.62 83 PHE A C 1
ATOM 633 O O . PHE A 1 83 ? 12.663 16.776 -20.782 1.00 92.62 83 PHE A O 1
ATOM 640 N N . GLU A 1 84 ? 11.040 15.709 -21.905 1.00 92.50 84 GLU A N 1
ATOM 641 C CA . GLU A 1 84 ? 10.381 16.919 -22.389 1.00 92.50 84 GLU A CA 1
ATOM 642 C C . GLU A 1 84 ? 9.735 17.705 -21.248 1.00 92.50 84 GLU A C 1
ATOM 644 O O . GLU A 1 84 ? 9.899 18.924 -21.185 1.00 92.50 84 GLU A O 1
ATOM 649 N N . PHE A 1 85 ? 9.066 17.016 -20.319 1.00 92.44 85 PHE A N 1
ATOM 650 C CA . PHE A 1 85 ? 8.369 17.644 -19.199 1.00 92.44 85 PHE A CA 1
ATOM 651 C C . PHE A 1 85 ? 9.319 18.329 -18.206 1.00 92.44 85 PHE A C 1
ATOM 653 O O . PHE A 1 85 ? 9.083 19.472 -17.817 1.00 92.44 85 PHE A O 1
ATOM 660 N N . TYR A 1 86 ? 10.416 17.666 -17.821 1.00 89.12 86 TYR A N 1
ATOM 661 C CA . TYR A 1 86 ? 11.364 18.206 -16.834 1.00 89.12 86 TYR A CA 1
ATOM 662 C C . TYR A 1 86 ? 12.548 18.979 -17.438 1.00 89.12 86 TYR A C 1
ATOM 664 O O . TYR A 1 86 ? 13.340 19.572 -16.703 1.00 89.12 86 TYR A O 1
ATOM 672 N N . GLY A 1 87 ? 12.687 19.000 -18.763 1.00 85.12 87 GLY A N 1
ATOM 673 C CA . GLY A 1 87 ? 13.738 19.735 -19.461 1.00 85.12 87 GLY A CA 1
ATOM 674 C C . GLY A 1 87 ? 15.031 18.944 -19.709 1.00 85.12 87 GLY A C 1
ATOM 675 O O . GLY A 1 87 ? 15.301 17.886 -19.139 1.00 85.12 87 GLY A O 1
ATOM 676 N N . GLN A 1 88 ? 15.855 19.488 -20.609 1.00 68.62 88 GLN A N 1
ATOM 677 C CA . GLN A 1 88 ? 16.810 18.709 -21.410 1.00 68.62 88 GLN A CA 1
ATOM 678 C C . GLN A 1 88 ? 18.095 18.249 -20.694 1.00 68.62 88 GLN A C 1
ATOM 680 O O . GLN A 1 88 ? 18.645 17.224 -21.096 1.00 68.62 88 GLN A O 1
ATOM 685 N N . GLU A 1 89 ? 18.585 18.947 -19.660 1.00 77.31 89 GLU A N 1
ATOM 686 C CA . GLU A 1 89 ? 19.817 18.541 -18.946 1.00 77.31 89 GLU A CA 1
ATOM 687 C C . GLU A 1 89 ? 19.536 17.980 -17.543 1.00 77.31 89 GLU A C 1
ATOM 689 O O . GLU A 1 89 ? 19.706 16.781 -17.323 1.00 77.31 89 GLU A O 1
ATOM 694 N N . GLU A 1 90 ? 19.067 18.803 -16.599 1.00 73.25 90 GLU A N 1
ATOM 695 C CA . GLU A 1 90 ? 18.833 18.364 -15.210 1.00 73.25 90 GLU A CA 1
ATOM 696 C C . GLU A 1 90 ? 17.605 17.442 -15.071 1.00 73.25 90 GLU A C 1
ATOM 698 O O . GLU A 1 90 ? 17.649 16.433 -14.358 1.00 73.25 90 GLU A O 1
ATOM 703 N N . GLY A 1 91 ? 16.525 17.733 -15.806 1.00 78.81 91 GLY A N 1
ATOM 704 C CA . GLY A 1 91 ? 15.321 16.900 -15.847 1.00 78.81 91 GLY A CA 1
ATOM 705 C C . GLY A 1 91 ? 15.585 15.525 -16.451 1.00 78.81 91 GLY A C 1
ATOM 706 O O . GLY A 1 91 ? 15.258 14.501 -15.851 1.00 78.81 91 GLY A O 1
ATOM 707 N N . LYS A 1 92 ? 16.288 15.491 -17.588 1.00 87.81 92 LYS A N 1
ATOM 708 C CA . LYS A 1 92 ? 16.731 14.250 -18.234 1.00 87.81 92 LYS A CA 1
ATOM 709 C C . LYS A 1 92 ? 17.596 13.382 -17.322 1.00 87.81 92 LYS A C 1
ATOM 711 O O . LYS A 1 92 ? 17.369 12.175 -17.238 1.00 87.81 92 LYS A O 1
ATOM 716 N N . ALA A 1 93 ? 18.571 13.978 -16.632 1.00 88.38 93 ALA A N 1
ATOM 717 C CA . ALA A 1 93 ? 19.411 13.251 -15.683 1.00 88.38 93 ALA A CA 1
ATOM 718 C C . ALA A 1 93 ? 18.579 12.627 -14.550 1.00 88.38 93 ALA A C 1
ATOM 720 O O . ALA A 1 93 ? 18.822 11.481 -14.172 1.00 88.38 93 ALA A O 1
ATOM 721 N N . SER A 1 94 ? 17.560 13.344 -14.067 1.00 89.06 94 SER A N 1
ATOM 722 C CA . SER A 1 94 ? 16.647 12.857 -13.027 1.00 89.06 94 SER A CA 1
ATOM 723 C C . SER A 1 94 ? 15.777 11.695 -13.524 1.00 89.06 94 SER A C 1
ATOM 725 O O . SER A 1 94 ? 15.737 10.655 -12.872 1.00 89.06 94 SER A O 1
ATOM 727 N N . CYS A 1 95 ? 15.163 11.811 -14.708 1.00 89.50 95 CYS A N 1
ATOM 728 C CA . CYS A 1 95 ? 14.397 10.721 -15.331 1.00 89.50 95 CYS A CA 1
ATOM 729 C C . CYS A 1 95 ? 15.245 9.447 -15.492 1.00 89.50 95 CYS A C 1
ATOM 731 O O . CYS A 1 95 ? 14.819 8.355 -15.122 1.00 89.50 95 CYS A O 1
ATOM 733 N N . MET A 1 96 ? 16.480 9.590 -15.990 1.00 89.88 96 MET A N 1
ATOM 734 C CA . MET A 1 96 ? 17.411 8.466 -16.145 1.00 89.88 96 MET A CA 1
ATOM 735 C C . MET A 1 96 ? 17.840 7.862 -14.805 1.00 89.88 96 MET A C 1
ATOM 737 O O . MET A 1 96 ? 18.022 6.651 -14.720 1.00 89.88 96 MET A O 1
ATOM 741 N N . TYR A 1 97 ? 18.003 8.681 -13.762 1.00 88.06 97 TYR A N 1
ATOM 742 C CA . TYR A 1 97 ? 18.338 8.202 -12.423 1.00 88.06 97 TYR A CA 1
ATOM 743 C C . TYR A 1 97 ? 17.237 7.302 -11.853 1.00 88.06 97 TYR A C 1
ATOM 745 O O . TYR A 1 97 ? 17.532 6.189 -11.418 1.00 88.06 97 TYR A O 1
ATOM 753 N N . TYR A 1 98 ? 15.977 7.749 -11.885 1.00 86.31 98 TYR A N 1
ATOM 754 C CA . TYR A 1 98 ? 14.855 6.949 -11.382 1.00 86.31 98 TYR A CA 1
ATOM 755 C C . TYR A 1 98 ? 14.614 5.702 -12.223 1.00 86.31 98 TYR A C 1
ATOM 757 O O . TYR A 1 98 ? 14.314 4.647 -11.668 1.00 86.31 98 TYR A O 1
ATOM 765 N N . GLU A 1 99 ? 14.791 5.799 -13.540 1.00 89.12 99 GLU A N 1
ATOM 766 C CA . GLU A 1 99 ? 14.687 4.643 -14.421 1.00 89.12 99 GLU A CA 1
ATOM 767 C C . GLU A 1 99 ? 15.762 3.600 -14.114 1.00 89.12 99 GLU A C 1
ATOM 769 O O . GLU A 1 99 ? 15.446 2.431 -13.898 1.00 89.12 99 GLU A O 1
ATOM 774 N N . GLN A 1 100 ? 17.026 4.016 -14.004 1.00 85.31 100 GLN A N 1
ATOM 775 C CA . GLN A 1 100 ? 18.108 3.099 -13.659 1.00 85.31 100 GLN A CA 1
ATOM 776 C C . GLN A 1 100 ? 17.902 2.490 -12.267 1.00 85.31 100 GLN A C 1
ATOM 778 O O . GLN A 1 100 ? 18.072 1.286 -12.098 1.00 85.31 100 GLN A O 1
ATOM 783 N N . ALA A 1 101 ? 17.475 3.289 -11.285 1.00 84.81 101 ALA A N 1
ATOM 784 C CA . ALA A 1 101 ? 17.178 2.801 -9.942 1.00 84.81 101 ALA A CA 1
ATOM 785 C C . ALA A 1 101 ? 16.047 1.757 -9.940 1.00 84.81 101 ALA A C 1
ATOM 787 O O . ALA A 1 101 ? 16.158 0.743 -9.249 1.00 84.81 101 ALA A O 1
ATOM 788 N N . ARG A 1 102 ? 14.989 1.967 -10.736 1.00 88.12 102 ARG A N 1
ATOM 789 C CA . ARG A 1 102 ? 13.891 1.004 -10.914 1.00 88.12 102 ARG A CA 1
ATOM 790 C C . ARG A 1 102 ? 14.401 -0.307 -11.513 1.00 88.12 102 ARG A C 1
ATOM 792 O O . ARG A 1 102 ? 14.102 -1.370 -10.974 1.00 88.12 102 ARG A O 1
ATOM 799 N N . LEU A 1 103 ? 15.188 -0.242 -12.588 1.00 85.00 103 LEU A N 1
ATOM 800 C CA . LEU A 1 103 ? 15.764 -1.424 -13.242 1.00 85.00 103 LEU A CA 1
ATOM 801 C C . LEU A 1 103 ? 16.704 -2.194 -12.300 1.00 85.00 103 LEU A C 1
ATOM 803 O O . LEU A 1 103 ? 16.577 -3.409 -12.153 1.00 85.00 103 LEU A O 1
ATOM 807 N N . ASP A 1 104 ? 17.597 -1.490 -11.602 1.00 84.00 104 ASP A N 1
ATOM 808 C CA . ASP A 1 104 ? 18.528 -2.093 -10.645 1.00 84.00 104 ASP A CA 1
ATOM 809 C C . ASP A 1 104 ? 17.790 -2.770 -9.483 1.00 84.00 104 ASP A C 1
ATOM 811 O O . ASP A 1 104 ? 18.225 -3.812 -8.990 1.00 84.00 104 ASP A O 1
ATOM 815 N N . MET A 1 105 ? 16.680 -2.185 -9.026 1.00 86.38 105 MET A N 1
ATOM 816 C CA . MET A 1 105 ? 15.839 -2.760 -7.978 1.00 86.38 105 MET A CA 1
ATOM 817 C C . MET A 1 105 ? 15.082 -3.995 -8.480 1.00 86.38 105 MET A C 1
ATOM 819 O O . MET A 1 105 ? 15.115 -5.025 -7.812 1.00 86.38 105 MET A O 1
ATOM 823 N N . ASN A 1 106 ? 14.499 -3.946 -9.681 1.00 87.62 106 ASN A N 1
ATOM 824 C CA . ASN A 1 106 ? 13.831 -5.097 -10.301 1.00 87.62 106 ASN A CA 1
ATOM 825 C C . ASN A 1 106 ? 14.778 -6.286 -10.512 1.00 87.62 106 ASN A C 1
ATOM 827 O O . ASN A 1 106 ? 14.349 -7.432 -10.434 1.00 87.62 106 ASN A O 1
ATOM 831 N N . LEU A 1 107 ? 16.065 -6.030 -10.760 1.00 84.38 107 LEU A N 1
ATOM 832 C CA . LEU A 1 107 ? 17.068 -7.084 -10.900 1.00 84.38 107 LEU A CA 1
ATOM 833 C C . LEU A 1 107 ? 17.487 -7.671 -9.552 1.00 84.38 107 LEU A C 1
ATOM 835 O O . LEU A 1 107 ? 17.613 -8.886 -9.425 1.00 84.38 107 LEU A O 1
ATOM 839 N N . ARG A 1 108 ? 17.757 -6.828 -8.552 1.00 87.06 108 ARG A N 1
ATOM 840 C CA . ARG A 1 108 ? 18.357 -7.272 -7.284 1.00 87.06 108 ARG A CA 1
ATOM 841 C C . ARG A 1 108 ? 17.331 -7.755 -6.270 1.00 87.06 108 ARG A C 1
ATOM 843 O O . ARG A 1 108 ? 17.590 -8.756 -5.610 1.00 87.06 108 ARG A O 1
ATOM 850 N N . GLN A 1 109 ? 16.203 -7.063 -6.142 1.00 92.12 109 GLN A N 1
ATOM 851 C CA . GLN A 1 109 ? 15.295 -7.268 -5.021 1.00 92.12 109 GLN A CA 1
ATOM 852 C C . GLN A 1 109 ? 14.569 -8.622 -5.095 1.00 92.12 109 GLN A C 1
ATOM 854 O O . GLN A 1 109 ? 14.683 -9.356 -4.122 1.00 92.12 109 GLN A O 1
ATOM 859 N N . PRO A 1 110 ? 13.934 -9.052 -6.209 1.00 91.25 110 PRO A N 1
ATOM 860 C CA . PRO A 1 110 ? 13.209 -10.331 -6.257 1.00 91.25 110 PRO A CA 1
ATOM 861 C C . PRO A 1 110 ? 14.023 -11.548 -5.805 1.00 91.25 110 PRO A C 1
ATOM 863 O O . PRO A 1 110 ? 13.573 -12.342 -4.986 1.00 91.25 110 PRO A O 1
ATOM 866 N N . GLN A 1 111 ? 15.266 -11.664 -6.281 1.00 87.38 111 GLN A N 1
ATOM 867 C CA . GLN A 1 111 ? 16.170 -12.767 -5.923 1.00 87.38 111 GLN A CA 1
ATOM 868 C C . GLN A 1 111 ? 16.709 -12.688 -4.483 1.00 87.38 111 GLN A C 1
ATOM 870 O O . GLN A 1 111 ? 17.364 -13.616 -4.010 1.00 87.38 111 GLN A O 1
ATOM 875 N N . SER A 1 112 ? 16.468 -11.569 -3.804 1.00 94.00 112 SER A N 1
ATOM 876 C CA . SER A 1 112 ? 16.893 -11.293 -2.438 1.00 94.00 112 SER A CA 1
ATOM 877 C C . SER A 1 112 ? 15.813 -11.530 -1.393 1.00 94.00 112 SER A C 1
ATOM 879 O O . SER A 1 112 ? 16.109 -11.409 -0.203 1.00 94.00 112 SER A O 1
ATOM 881 N N . MET A 1 113 ? 14.592 -11.863 -1.810 1.00 93.44 113 MET A N 1
ATOM 882 C CA . MET A 1 113 ? 13.438 -11.926 -0.923 1.00 93.44 113 MET A CA 1
ATOM 883 C C . MET A 1 113 ? 12.961 -13.346 -0.643 1.00 93.44 113 MET A C 1
ATOM 885 O O . MET A 1 113 ? 13.093 -14.251 -1.465 1.00 93.44 113 MET A O 1
ATOM 889 N N . VAL A 1 114 ? 12.410 -13.533 0.553 1.00 92.31 114 VAL A N 1
ATOM 890 C CA . VAL A 1 114 ? 11.731 -14.760 0.964 1.00 92.31 114 VAL A CA 1
ATOM 891 C C . VAL A 1 114 ? 10.331 -14.774 0.359 1.00 92.31 114 VAL A C 1
ATOM 893 O O . VAL A 1 114 ? 9.540 -13.869 0.595 1.00 92.31 114 VAL A O 1
ATOM 896 N N . ASN A 1 115 ? 10.011 -15.835 -0.378 1.00 92.56 115 ASN A N 1
ATOM 897 C CA . ASN A 1 115 ? 8.675 -16.028 -0.935 1.00 92.56 115 ASN A CA 1
ATOM 898 C C . ASN A 1 115 ? 7.753 -16.675 0.102 1.00 92.56 115 ASN A C 1
ATOM 900 O O . ASN A 1 115 ? 8.098 -17.708 0.682 1.00 92.56 115 ASN A O 1
ATOM 904 N N . TYR A 1 116 ? 6.567 -16.103 0.295 1.00 91.94 116 TYR A N 1
ATOM 905 C CA . TYR A 1 116 ? 5.594 -16.588 1.283 1.00 91.94 116 TYR A CA 1
ATOM 906 C C . TYR A 1 116 ? 4.597 -17.580 0.689 1.00 91.94 116 TYR A C 1
ATOM 908 O O . TYR A 1 116 ? 4.134 -18.503 1.358 1.00 91.94 116 TYR A O 1
ATOM 916 N N . THR A 1 117 ? 4.269 -17.407 -0.586 1.00 94.50 117 THR A N 1
ATOM 917 C CA . THR A 1 117 ? 3.218 -18.150 -1.275 1.00 94.50 117 THR A CA 1
ATOM 918 C C . THR A 1 117 ? 3.736 -18.771 -2.565 1.00 94.50 117 THR A C 1
ATOM 920 O O . THR A 1 117 ? 4.864 -18.549 -2.997 1.00 94.50 117 THR A O 1
ATOM 923 N N . LYS A 1 118 ? 2.908 -19.607 -3.201 1.00 91.56 118 LYS A N 1
ATOM 924 C CA . LYS A 1 118 ? 3.325 -20.364 -4.387 1.00 91.56 118 LYS A CA 1
ATOM 925 C C . LYS A 1 118 ? 3.629 -19.471 -5.595 1.00 91.56 118 LYS A C 1
ATOM 927 O O . LYS A 1 118 ? 4.620 -19.713 -6.270 1.00 91.56 118 LYS A O 1
ATOM 932 N N . ASN A 1 119 ? 2.761 -18.498 -5.877 1.00 90.31 119 ASN A N 1
ATOM 933 C CA . ASN A 1 119 ? 2.841 -17.662 -7.082 1.00 90.31 119 ASN A CA 1
ATOM 934 C C . ASN A 1 119 ? 3.150 -16.190 -6.774 1.00 90.31 119 ASN A C 1
ATOM 936 O O . ASN A 1 119 ? 3.424 -15.436 -7.702 1.00 90.31 119 ASN A O 1
ATOM 940 N N . GLY A 1 120 ? 3.091 -15.778 -5.505 1.00 96.00 120 GLY A N 1
ATOM 941 C CA . GLY A 1 120 ? 3.335 -14.399 -5.094 1.00 96.00 120 GLY A CA 1
ATOM 942 C C . GLY A 1 120 ? 2.124 -13.479 -5.219 1.00 96.00 120 GLY A C 1
ATOM 943 O O . GLY A 1 120 ? 2.208 -12.339 -4.795 1.00 96.00 120 GLY A O 1
ATOM 944 N N . PHE A 1 121 ? 0.986 -13.936 -5.750 1.00 97.62 121 PHE A N 1
ATOM 945 C CA . PHE A 1 121 ? -0.247 -13.147 -5.814 1.00 97.62 121 PHE A CA 1
ATOM 946 C C . PHE A 1 121 ? -1.508 -14.020 -5.775 1.00 97.62 121 PHE A C 1
ATOM 948 O O . PHE A 1 121 ? -1.469 -15.215 -6.086 1.00 97.62 121 PHE A O 1
ATOM 955 N N . VAL A 1 122 ? -2.641 -13.409 -5.427 1.00 97.44 122 VAL A N 1
ATOM 956 C CA . VAL A 1 122 ? -3.983 -13.995 -5.543 1.00 97.44 122 VAL A CA 1
ATOM 957 C C . VAL A 1 122 ? -5.028 -12.896 -5.755 1.00 97.44 122 VAL A C 1
ATOM 959 O O . VAL A 1 122 ? -4.902 -11.798 -5.221 1.00 97.44 122 VAL A O 1
ATOM 962 N N . LYS A 1 123 ? -6.080 -13.190 -6.528 1.00 97.31 123 LYS A N 1
ATOM 963 C CA . LYS A 1 123 ? -7.268 -12.335 -6.647 1.00 97.31 123 LYS A CA 1
ATOM 964 C C . LYS A 1 123 ? -8.407 -12.930 -5.828 1.00 97.31 123 LYS A C 1
ATOM 966 O O . LYS A 1 123 ? -8.730 -14.106 -5.991 1.00 97.31 123 LYS A O 1
ATOM 971 N N . ILE A 1 124 ? -9.027 -12.110 -4.990 1.00 97.06 124 ILE A N 1
ATOM 972 C CA . ILE A 1 124 ? -10.227 -12.452 -4.225 1.00 97.06 124 ILE A CA 1
ATOM 973 C C . ILE A 1 124 ? -11.260 -11.320 -4.322 1.00 97.06 124 ILE A C 1
ATOM 975 O O . ILE A 1 124 ? -11.021 -10.290 -4.951 1.00 97.06 124 ILE A O 1
ATOM 979 N N . ARG A 1 125 ? -12.414 -11.494 -3.675 1.00 97.44 125 ARG A N 1
ATOM 980 C CA . ARG A 1 125 ? -13.366 -10.404 -3.430 1.00 97.44 125 ARG A CA 1
ATOM 981 C C . ARG A 1 125 ? -13.073 -9.736 -2.095 1.00 97.44 125 ARG A C 1
ATOM 983 O O . ARG A 1 125 ? -12.788 -10.424 -1.118 1.00 97.44 125 ARG A O 1
ATOM 990 N N . ALA A 1 126 ? -13.189 -8.412 -2.055 1.00 96.50 126 ALA A N 1
ATOM 991 C CA . ALA A 1 126 ? -13.149 -7.675 -0.802 1.00 96.50 126 ALA A CA 1
ATOM 992 C C . ALA A 1 126 ? -14.276 -8.146 0.139 1.00 96.50 126 ALA A C 1
ATOM 994 O O . ALA A 1 126 ? -15.383 -8.424 -0.341 1.00 96.50 126 ALA A O 1
ATOM 995 N N . PRO A 1 127 ? -14.035 -8.217 1.463 1.00 94.50 127 PRO A N 1
ATOM 996 C CA . PRO A 1 127 ? -15.086 -8.509 2.430 1.00 94.50 127 PRO A CA 1
ATOM 997 C C . PRO A 1 127 ? -16.269 -7.550 2.277 1.00 94.50 127 PRO A C 1
ATOM 999 O O . PRO A 1 127 ? -16.081 -6.338 2.168 1.00 94.50 127 PRO A O 1
ATOM 1002 N N . GLU A 1 128 ? -17.489 -8.092 2.288 1.00 94.19 128 GLU A N 1
ATOM 1003 C CA . GLU A 1 128 ? -18.717 -7.358 1.944 1.00 94.19 128 GLU A CA 1
ATOM 1004 C C . GLU A 1 128 ? -18.894 -6.074 2.767 1.00 94.19 128 GLU A C 1
ATOM 1006 O O . GLU A 1 128 ? -19.224 -5.026 2.218 1.00 94.19 128 GLU A O 1
ATOM 1011 N N . GLN A 1 129 ? -18.598 -6.130 4.068 1.00 89.75 129 GLN A N 1
ATOM 1012 C CA . GLN A 1 129 ? -18.690 -4.972 4.958 1.00 89.75 129 GLN A CA 1
ATOM 1013 C C . GLN A 1 129 ? -17.780 -3.820 4.508 1.00 89.75 129 GLN A C 1
ATOM 1015 O O . GLN A 1 129 ? -18.236 -2.685 4.396 1.00 89.75 129 GLN A O 1
ATOM 1020 N N . VAL A 1 130 ? -16.510 -4.111 4.217 1.00 93.00 130 VAL A N 1
ATOM 1021 C CA . VAL A 1 130 ? -15.543 -3.099 3.769 1.00 93.00 130 VAL A CA 1
ATOM 1022 C C . VAL A 1 130 ? -15.880 -2.611 2.370 1.00 93.00 130 VAL A C 1
ATOM 1024 O O . VAL A 1 130 ? -15.803 -1.413 2.104 1.00 93.00 130 VAL A O 1
ATOM 1027 N N . TRP A 1 131 ? -16.306 -3.515 1.486 1.00 97.50 131 TRP A N 1
ATOM 1028 C CA . TRP A 1 131 ? -16.721 -3.144 0.140 1.00 97.50 131 TRP A CA 1
ATOM 1029 C C . TRP A 1 131 ? -17.891 -2.154 0.151 1.00 97.50 131 TRP A C 1
ATOM 1031 O O . TRP A 1 131 ? -17.834 -1.141 -0.542 1.00 97.50 131 TRP A O 1
ATOM 1041 N N . ASN A 1 132 ? -18.906 -2.391 0.984 1.00 97.12 132 ASN A N 1
ATOM 1042 C CA . ASN A 1 132 ? -20.047 -1.486 1.114 1.00 97.12 132 ASN A CA 1
ATOM 1043 C C . ASN A 1 132 ? -19.614 -0.095 1.601 1.00 97.12 132 ASN A C 1
ATOM 1045 O O . ASN A 1 132 ? -20.010 0.904 1.004 1.00 97.12 132 ASN A O 1
ATOM 1049 N N . MET A 1 133 ? -18.735 -0.023 2.609 1.00 95.94 133 MET A N 1
ATOM 1050 C CA . MET A 1 133 ? -18.195 1.251 3.104 1.00 95.94 133 MET A CA 1
ATOM 1051 C C . MET A 1 133 ? -17.432 2.018 2.015 1.00 95.94 133 MET A C 1
ATOM 1053 O O . MET A 1 133 ? -17.639 3.216 1.833 1.00 95.94 133 MET A O 1
ATOM 1057 N N . VAL A 1 134 ? -16.573 1.327 1.262 1.00 96.94 134 VAL A N 1
ATOM 1058 C CA . VAL A 1 134 ? -15.797 1.919 0.159 1.00 96.94 134 VAL A CA 1
ATOM 1059 C C . VAL A 1 134 ? -16.707 2.405 -0.963 1.00 96.94 134 VAL A C 1
ATOM 1061 O O . VAL A 1 134 ? -16.498 3.494 -1.498 1.00 96.94 134 VAL A O 1
ATOM 1064 N N . GLN A 1 135 ? -17.738 1.632 -1.302 1.00 97.31 135 GLN A N 1
ATOM 1065 C CA . GLN A 1 135 ? -18.691 1.999 -2.339 1.00 97.31 135 GLN A CA 1
ATOM 1066 C C . GLN A 1 135 ? -19.508 3.238 -1.941 1.00 97.31 135 GLN A C 1
ATOM 1068 O O . GLN A 1 135 ? -19.677 4.144 -2.757 1.00 97.31 135 GLN A O 1
ATOM 1073 N N . GLU A 1 136 ? -19.989 3.303 -0.697 1.00 96.81 136 GLU A N 1
ATOM 1074 C CA . GLU A 1 136 ? -20.706 4.467 -0.165 1.00 96.81 136 GLU A CA 1
ATOM 1075 C C . GLU A 1 136 ? -19.818 5.715 -0.144 1.00 96.81 136 GLU A C 1
ATOM 1077 O O . GLU A 1 136 ? -20.227 6.769 -0.639 1.00 96.81 136 GLU A O 1
ATOM 1082 N N . PHE A 1 137 ? -18.581 5.581 0.345 1.00 96.19 137 PHE A N 1
ATOM 1083 C CA . PHE A 1 137 ? -17.595 6.658 0.331 1.00 96.19 137 PHE A CA 1
ATOM 1084 C C . PHE A 1 137 ? -17.339 7.169 -1.089 1.00 96.19 137 PHE A C 1
ATOM 1086 O O . PHE A 1 137 ? -17.403 8.374 -1.340 1.00 96.19 137 PHE A O 1
ATOM 1093 N N . TRP A 1 138 ? -17.096 6.270 -2.046 1.00 96.69 138 TRP A N 1
ATOM 1094 C CA . TRP A 1 138 ? -16.833 6.654 -3.430 1.00 96.69 138 TRP A CA 1
ATOM 1095 C C . TRP A 1 138 ? -18.019 7.392 -4.056 1.00 96.69 138 TRP A C 1
ATOM 1097 O O . TRP A 1 138 ? -17.843 8.452 -4.653 1.00 96.69 138 TRP A O 1
ATOM 1107 N N . GLN A 1 139 ? -19.243 6.890 -3.875 1.00 96.06 139 GLN A N 1
ATOM 1108 C CA . GLN A 1 139 ? -20.443 7.532 -4.421 1.00 96.06 139 GLN A CA 1
ATOM 1109 C C . GLN A 1 139 ? -20.604 8.977 -3.940 1.00 96.06 139 GLN A C 1
ATOM 1111 O O . GLN A 1 139 ? -21.007 9.837 -4.728 1.00 96.06 139 GLN A O 1
ATOM 1116 N N . GLN A 1 140 ? -20.259 9.239 -2.678 1.00 95.88 140 GLN A N 1
ATOM 1117 C CA . GLN A 1 140 ? -20.362 10.557 -2.059 1.00 95.88 140 GLN A CA 1
ATOM 1118 C C . GLN A 1 140 ? -19.214 11.495 -2.447 1.00 95.88 140 GLN A C 1
ATOM 1120 O O . GLN A 1 140 ? -19.422 12.703 -2.448 1.00 95.88 140 GLN A O 1
ATOM 1125 N N . ASN A 1 141 ? -18.040 10.972 -2.818 1.00 95.12 141 ASN A N 1
ATOM 1126 C CA . ASN A 1 141 ? -16.815 11.774 -2.936 1.00 95.12 141 ASN A CA 1
ATOM 1127 C C . ASN A 1 141 ? -16.130 11.741 -4.307 1.00 95.12 141 ASN A C 1
ATOM 1129 O O . ASN A 1 141 ? -15.196 12.503 -4.522 1.00 95.12 141 ASN A O 1
ATOM 1133 N N . GLN A 1 142 ? -16.596 10.938 -5.269 1.00 92.25 142 GLN A N 1
ATOM 1134 C CA . GLN A 1 142 ? -15.984 10.806 -6.607 1.00 92.25 142 GLN A CA 1
ATOM 1135 C C . GLN A 1 142 ? -15.869 12.114 -7.415 1.00 92.25 142 GLN A C 1
ATOM 1137 O O . GLN A 1 142 ? -15.185 12.152 -8.432 1.00 92.25 142 GLN A O 1
ATOM 1142 N N . HIS A 1 143 ? -16.561 13.177 -7.000 1.00 89.50 143 HIS A N 1
ATOM 1143 C CA . HIS A 1 143 ? -16.483 14.499 -7.623 1.00 89.50 143 HIS A CA 1
ATOM 1144 C C . HIS A 1 143 ? -15.381 15.390 -7.024 1.00 89.50 143 HIS A C 1
ATOM 1146 O O . HIS A 1 143 ? -15.024 16.395 -7.633 1.00 89.50 143 HIS A O 1
ATOM 1152 N N . ASN A 1 144 ? -14.821 15.015 -5.870 1.00 83.81 144 ASN A N 1
ATOM 1153 C CA . ASN A 1 144 ? -13.781 15.754 -5.154 1.00 83.81 144 ASN A CA 1
ATOM 1154 C C . ASN A 1 144 ? -12.390 15.387 -5.693 1.00 83.81 144 ASN A C 1
ATOM 1156 O O . ASN A 1 144 ? -11.552 14.843 -4.981 1.00 83.81 144 ASN A O 1
ATOM 1160 N N . LEU A 1 145 ? -12.157 15.661 -6.978 1.00 78.94 145 LEU A N 1
ATOM 1161 C CA . LEU A 1 145 ? -10.916 15.331 -7.696 1.00 78.94 145 LEU A CA 1
ATOM 1162 C C . LEU A 1 145 ? -9.851 16.436 -7.600 1.00 78.94 145 LEU A C 1
ATOM 1164 O O . LEU A 1 145 ? -9.021 16.578 -8.492 1.00 78.94 145 LEU A O 1
ATOM 1168 N N . GLU A 1 146 ? -9.900 17.263 -6.557 1.00 64.19 146 GLU A N 1
ATOM 1169 C CA . GLU A 1 146 ? -9.118 18.505 -6.489 1.00 64.19 146 GLU A CA 1
ATOM 1170 C C . GLU A 1 146 ? -7.623 18.275 -6.234 1.00 64.19 146 GLU A C 1
ATOM 1172 O O . GLU A 1 146 ? -6.812 19.154 -6.520 1.00 64.19 146 GLU A O 1
ATOM 1177 N N . LEU A 1 147 ? -7.248 17.097 -5.727 1.00 75.38 147 LEU A N 1
ATOM 1178 C CA . LEU A 1 147 ? -5.858 16.754 -5.455 1.00 75.38 147 LEU A CA 1
ATOM 1179 C C . LEU A 1 147 ? -5.267 15.986 -6.636 1.00 75.38 147 LEU A C 1
ATOM 1181 O O . LEU A 1 147 ? -5.686 14.869 -6.950 1.00 75.38 147 LEU A O 1
ATOM 1185 N N . GLU A 1 148 ? -4.288 16.604 -7.286 1.00 81.94 148 GLU A N 1
ATOM 1186 C CA . GLU A 1 148 ? -3.338 15.918 -8.157 1.00 81.94 148 GLU A CA 1
ATOM 1187 C C . GLU A 1 148 ? -2.199 15.364 -7.294 1.00 81.94 148 GLU A C 1
ATOM 1189 O O . GLU A 1 148 ? -1.723 16.028 -6.372 1.00 81.94 148 GLU A O 1
ATOM 1194 N N . GLU A 1 149 ? -1.788 14.126 -7.552 1.00 80.44 149 GLU A N 1
ATOM 1195 C CA . GLU A 1 149 ? -0.679 13.511 -6.831 1.00 80.44 149 GLU A CA 1
ATOM 1196 C C . GLU A 1 149 ? 0.649 14.178 -7.210 1.00 80.44 149 GLU A C 1
ATOM 1198 O O . GLU A 1 149 ? 1.011 14.246 -8.385 1.00 80.44 149 GLU A O 1
ATOM 1203 N N . GLU A 1 150 ? 1.398 14.644 -6.208 1.00 78.56 150 GLU A N 1
ATOM 1204 C CA . GLU A 1 150 ? 2.719 15.233 -6.416 1.00 78.56 150 GLU A CA 1
ATOM 1205 C C . GLU A 1 150 ? 3.801 14.153 -6.537 1.00 78.56 150 GLU A C 1
ATOM 1207 O O . GLU A 1 150 ? 3.932 13.267 -5.688 1.00 78.56 150 GLU A O 1
ATOM 1212 N N . TRP A 1 151 ? 4.634 14.269 -7.572 1.00 78.62 151 TRP A N 1
ATOM 1213 C CA . TRP A 1 151 ? 5.710 13.324 -7.859 1.00 78.62 151 TRP A CA 1
ATOM 1214 C C . TRP A 1 151 ? 7.085 13.993 -7.754 1.00 78.62 151 TRP A C 1
ATOM 1216 O O . TRP A 1 151 ? 7.259 15.121 -8.225 1.00 78.62 151 TRP A O 1
ATOM 1226 N N . PRO A 1 152 ? 8.103 13.307 -7.193 1.00 80.75 152 PRO A N 1
ATOM 1227 C CA . PRO A 1 152 ? 9.478 13.786 -7.255 1.00 80.75 152 PRO A CA 1
ATOM 1228 C C . PRO A 1 152 ? 9.927 14.017 -8.701 1.00 80.75 152 PRO A C 1
ATOM 1230 O O . PRO A 1 152 ? 9.609 13.221 -9.586 1.00 80.75 152 PRO A O 1
ATOM 1233 N N . THR A 1 153 ? 10.723 15.062 -8.931 1.00 83.50 153 THR A N 1
ATOM 1234 C CA . THR A 1 153 ? 11.278 15.382 -10.254 1.00 83.50 153 THR A CA 1
ATOM 1235 C C . THR A 1 153 ? 11.949 14.170 -10.891 1.00 83.50 153 THR A C 1
ATOM 1237 O O . THR A 1 153 ? 12.878 13.603 -10.320 1.00 83.50 153 THR A O 1
ATOM 1240 N N . GLY A 1 154 ? 11.512 13.804 -12.094 1.00 82.69 154 GLY A N 1
ATOM 1241 C CA . GLY A 1 154 ? 12.046 12.673 -12.847 1.00 82.69 154 GLY A CA 1
ATOM 1242 C C . GLY A 1 154 ? 11.498 11.310 -12.427 1.00 82.69 154 GLY A C 1
ATOM 1243 O O . GLY A 1 154 ? 12.009 10.302 -12.901 1.00 82.69 154 GLY A O 1
ATOM 1244 N N . ASN A 1 155 ? 10.489 11.232 -11.555 1.00 85.25 155 ASN A N 1
ATOM 1245 C CA . ASN A 1 155 ? 9.842 9.960 -11.248 1.00 85.25 155 ASN A CA 1
ATOM 1246 C C . ASN A 1 155 ? 9.165 9.391 -12.506 1.00 85.25 155 ASN A C 1
ATOM 1248 O O . ASN A 1 155 ? 8.346 10.067 -13.119 1.00 85.25 155 ASN A O 1
ATOM 1252 N N . ILE A 1 156 ? 9.490 8.147 -12.864 1.00 86.25 156 ILE A N 1
ATOM 1253 C CA . ILE A 1 156 ? 9.000 7.472 -14.079 1.00 86.25 156 ILE A CA 1
ATOM 1254 C C . ILE A 1 156 ? 8.053 6.296 -13.799 1.00 86.25 156 ILE A C 1
ATOM 1256 O O . ILE A 1 156 ? 7.691 5.568 -14.722 1.00 86.25 156 ILE A O 1
ATOM 1260 N N . PHE A 1 157 ? 7.661 6.078 -12.537 1.00 87.81 157 PHE A N 1
ATOM 1261 C CA . PHE A 1 157 ? 6.800 4.952 -12.151 1.00 87.81 157 PHE A CA 1
ATOM 1262 C C . PHE A 1 157 ? 5.384 5.110 -12.701 1.00 87.81 157 PHE A C 1
ATOM 1264 O O . PHE A 1 157 ? 4.746 4.117 -13.041 1.00 87.81 157 PHE A O 1
ATOM 1271 N N . VAL A 1 158 ? 4.926 6.357 -12.826 1.00 91.94 158 VAL A N 1
ATOM 1272 C CA . VAL A 1 158 ? 3.690 6.731 -13.511 1.00 91.94 158 VAL A CA 1
ATOM 1273 C C . VAL A 1 158 ? 3.994 7.853 -14.493 1.00 91.94 158 VAL A C 1
ATOM 1275 O O . VAL A 1 158 ? 4.729 8.788 -14.166 1.00 91.94 158 VAL A O 1
ATOM 1278 N N . ASN A 1 159 ? 3.403 7.788 -15.683 1.00 94.06 159 ASN A N 1
ATOM 1279 C CA . ASN A 1 159 ? 3.543 8.791 -16.741 1.00 94.06 159 ASN A CA 1
ATOM 1280 C C . ASN A 1 159 ? 2.715 10.067 -16.487 1.00 94.06 159 ASN A C 1
ATOM 1282 O O . ASN A 1 159 ? 1.991 10.554 -17.359 1.00 94.06 159 ASN A O 1
ATOM 1286 N N . HIS A 1 160 ? 2.827 10.612 -15.278 1.00 91.12 160 HIS A N 1
ATOM 1287 C CA . HIS A 1 160 ? 2.001 11.700 -14.757 1.00 91.12 160 HIS A CA 1
ATOM 1288 C C . HIS A 1 160 ? 2.101 13.004 -15.571 1.00 91.12 160 HIS A C 1
ATOM 1290 O O . HIS A 1 160 ? 1.135 13.753 -15.639 1.00 91.12 160 HIS A O 1
ATOM 1296 N N . TRP A 1 161 ? 3.214 13.239 -16.278 1.00 91.06 161 TRP A N 1
ATOM 1297 C CA . TRP A 1 161 ? 3.357 14.358 -17.225 1.00 91.06 161 TRP A CA 1
ATOM 1298 C C . TRP A 1 161 ? 2.394 14.288 -18.421 1.00 91.06 161 TRP A C 1
ATOM 1300 O O . TRP A 1 161 ? 2.115 15.306 -19.052 1.00 91.06 161 TRP A O 1
ATOM 1310 N N . LYS A 1 162 ? 1.923 13.085 -18.771 1.00 93.31 162 LYS A N 1
ATOM 1311 C CA . LYS A 1 162 ? 0.998 12.831 -19.886 1.00 93.31 162 LYS A CA 1
ATOM 1312 C C . LYS A 1 162 ? -0.419 12.559 -19.393 1.00 93.31 162 LYS A C 1
ATOM 1314 O O . LYS A 1 162 ? -1.373 13.012 -20.018 1.00 93.31 162 LYS A O 1
ATOM 1319 N N . SER A 1 163 ? -0.544 11.806 -18.306 1.00 94.38 163 SER A N 1
ATOM 1320 C CA . SER A 1 163 ? -1.814 11.466 -17.670 1.00 94.38 163 SER A CA 1
ATOM 1321 C C . SER A 1 163 ? -1.702 11.744 -16.171 1.00 94.38 163 SER A C 1
ATOM 1323 O O . SER A 1 163 ? -1.249 10.857 -15.439 1.00 94.38 163 SER A O 1
ATOM 1325 N N . PRO A 1 164 ? -2.110 12.938 -15.704 1.00 92.00 164 PRO A N 1
ATOM 1326 C CA . PRO A 1 164 ? -2.142 13.268 -14.284 1.00 92.00 164 PRO A CA 1
ATOM 1327 C C . PRO A 1 164 ? -2.902 12.221 -13.471 1.00 92.00 164 PRO A C 1
ATOM 1329 O O . PRO A 1 164 ? -3.796 11.546 -13.984 1.00 92.00 164 PRO A O 1
ATOM 1332 N N . VAL A 1 165 ? -2.545 12.082 -12.199 1.00 92.00 165 VAL A N 1
ATOM 1333 C CA . VAL A 1 165 ? -3.191 11.145 -11.274 1.00 92.00 165 VAL A CA 1
ATOM 1334 C C . VAL A 1 165 ? -3.932 11.956 -10.231 1.00 92.00 165 VAL A C 1
ATOM 1336 O O . VAL A 1 165 ? -3.332 12.808 -9.580 1.00 92.00 165 VAL A O 1
ATOM 1339 N N . ASN A 1 166 ? -5.225 11.688 -10.060 1.00 93.50 166 ASN A N 1
ATOM 1340 C CA . ASN A 1 166 ? -6.006 12.321 -9.003 1.00 93.50 166 ASN A CA 1
ATOM 1341 C C . ASN A 1 166 ? -6.114 11.428 -7.776 1.00 93.50 166 ASN A C 1
ATOM 1343 O O . ASN A 1 166 ? -5.926 10.211 -7.840 1.00 93.50 166 ASN A O 1
ATOM 1347 N N . PHE A 1 167 ? -6.453 12.048 -6.654 1.00 90.31 167 PHE A N 1
ATOM 1348 C CA . PHE A 1 167 ? -6.512 11.375 -5.374 1.00 90.31 167 PHE A CA 1
ATOM 1349 C C . PHE A 1 167 ? -7.695 11.856 -4.535 1.00 90.31 167 PHE A C 1
ATOM 1351 O O . PHE A 1 167 ? -7.948 13.053 -4.433 1.00 90.31 167 PHE A O 1
ATOM 1358 N N . VAL A 1 168 ? -8.389 10.917 -3.891 1.00 91.94 168 VAL A N 1
ATOM 1359 C CA . VAL A 1 168 ? -9.407 11.205 -2.872 1.00 91.94 168 VAL A CA 1
ATOM 1360 C C . VAL A 1 168 ? -8.934 10.624 -1.541 1.00 91.94 168 VAL A C 1
ATOM 1362 O O . VAL A 1 168 ? -8.820 9.404 -1.388 1.00 91.94 168 VAL A O 1
ATOM 1365 N N . ALA A 1 169 ? -8.650 11.495 -0.574 1.00 87.94 169 ALA A N 1
ATOM 1366 C CA . ALA A 1 169 ? -8.119 11.115 0.731 1.00 87.94 169 ALA A CA 1
ATOM 1367 C C . ALA A 1 169 ? -9.186 10.405 1.579 1.00 87.94 169 ALA A C 1
ATOM 1369 O O . ALA A 1 169 ? -10.073 11.031 2.148 1.00 87.94 169 ALA A O 1
ATOM 1370 N N . ILE A 1 170 ? -9.109 9.076 1.663 1.00 88.12 170 ILE A N 1
ATOM 1371 C CA . ILE A 1 170 ? -10.108 8.264 2.375 1.00 88.12 170 ILE A CA 1
ATOM 1372 C C . ILE A 1 170 ? -10.115 8.510 3.886 1.00 88.12 170 ILE A C 1
ATOM 1374 O O . ILE A 1 170 ? -11.104 8.247 4.563 1.00 88.12 170 ILE A O 1
ATOM 1378 N N . ASP A 1 171 ? -9.010 9.024 4.413 1.00 81.44 171 ASP A N 1
ATOM 1379 C CA . ASP A 1 171 ? -8.816 9.353 5.814 1.00 81.44 171 ASP A CA 1
ATOM 1380 C C . ASP A 1 171 ? -9.092 10.822 6.144 1.00 81.44 171 ASP A C 1
ATOM 1382 O O . ASP A 1 171 ? -8.926 11.218 7.296 1.00 81.44 171 ASP A O 1
ATOM 1386 N N . ASP A 1 172 ? -9.559 11.612 5.175 1.00 84.00 172 ASP A N 1
ATOM 1387 C CA . ASP A 1 172 ? -10.001 12.979 5.417 1.00 84.00 172 ASP A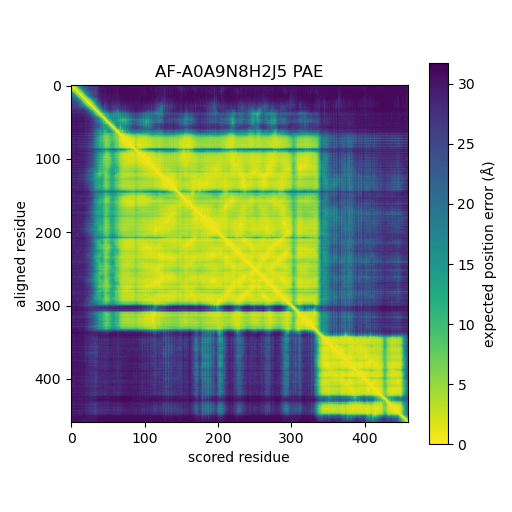 CA 1
ATOM 1388 C C . ASP A 1 172 ? -11.355 12.975 6.156 1.00 84.00 172 ASP A C 1
ATOM 1390 O O . ASP A 1 172 ? -12.372 12.575 5.578 1.00 84.00 172 ASP A O 1
ATOM 1394 N N . PRO A 1 173 ? -11.411 13.426 7.427 1.00 82.69 173 PRO A N 1
ATOM 1395 C CA . PRO A 1 173 ? -12.648 13.445 8.204 1.00 82.69 173 PRO A CA 1
ATOM 1396 C C . PRO A 1 173 ? -13.633 14.530 7.740 1.00 82.69 173 PRO A C 1
ATOM 1398 O O . PRO A 1 173 ? -14.759 14.584 8.234 1.00 82.69 173 PRO A O 1
ATOM 1401 N N . THR A 1 174 ? -13.221 15.428 6.839 1.00 87.88 174 THR A N 1
ATOM 1402 C CA . THR A 1 174 ? -14.100 16.449 6.256 1.00 87.88 174 THR A CA 1
ATOM 1403 C C . THR A 1 174 ? -14.943 15.902 5.104 1.00 87.88 174 THR A C 1
ATOM 1405 O O . THR A 1 174 ? -15.989 16.476 4.789 1.00 87.88 174 THR A O 1
ATOM 1408 N N . LEU A 1 175 ? -14.539 14.771 4.514 1.00 90.19 175 LEU A N 1
ATOM 1409 C CA . LEU A 1 175 ? -15.287 14.089 3.465 1.00 90.19 175 LEU A CA 1
ATOM 1410 C C . LEU A 1 175 ? -16.406 13.219 4.065 1.00 90.19 175 LEU A C 1
ATOM 1412 O O . LEU A 1 175 ? -16.163 12.468 5.012 1.00 90.19 175 LEU A O 1
ATOM 1416 N N . PRO A 1 176 ? -17.634 13.251 3.516 1.00 92.38 176 PRO A N 1
ATOM 1417 C CA . PRO A 1 176 ? -18.705 12.344 3.920 1.00 92.38 176 PRO A CA 1
ATOM 1418 C C . PRO A 1 176 ? -18.278 10.867 3.872 1.00 92.38 176 PRO A C 1
ATOM 1420 O O . PRO A 1 176 ? -17.853 10.366 2.833 1.00 92.38 176 PRO A O 1
ATOM 1423 N N . GLY A 1 177 ? -18.355 10.174 5.011 1.00 87.56 177 GLY A N 1
ATOM 1424 C CA . GLY A 1 177 ? -17.916 8.778 5.143 1.00 87.56 177 GLY A CA 1
ATOM 1425 C C . GLY A 1 177 ? -16.394 8.569 5.164 1.00 87.56 177 GLY A C 1
ATOM 1426 O O . GLY A 1 177 ? -15.957 7.424 5.259 1.00 87.56 177 GLY A O 1
ATOM 1427 N N . GLY A 1 178 ? -15.600 9.641 5.071 1.00 86.94 178 GLY A N 1
ATOM 1428 C CA . GLY A 1 178 ? -14.145 9.625 5.205 1.00 86.94 178 GLY A CA 1
ATOM 1429 C C . GLY A 1 178 ? -13.681 9.639 6.662 1.00 86.94 178 GLY A C 1
ATOM 1430 O O . GLY A 1 178 ? -14.470 9.812 7.595 1.00 86.94 178 GLY A O 1
ATOM 1431 N N . GLY A 1 179 ? -12.383 9.431 6.868 1.00 81.44 179 GLY A N 1
ATOM 1432 C CA . GLY A 1 179 ? -11.748 9.436 8.184 1.00 81.44 179 GLY A CA 1
ATOM 1433 C C . GLY A 1 179 ? -11.270 8.062 8.652 1.00 81.44 179 GLY A C 1
ATOM 1434 O O . GLY A 1 179 ? -11.219 7.078 7.909 1.00 81.44 179 GLY A O 1
ATOM 1435 N N . ASN A 1 180 ? -10.907 7.985 9.931 1.00 76.25 180 ASN A N 1
ATOM 1436 C CA . ASN A 1 180 ? -10.246 6.807 10.493 1.00 76.25 180 ASN A CA 1
ATOM 1437 C C . ASN A 1 180 ? -11.125 5.549 10.518 1.00 76.25 180 ASN A C 1
ATOM 1439 O O . ASN A 1 180 ? -10.577 4.450 10.498 1.00 76.25 180 ASN A O 1
ATOM 1443 N N . ILE A 1 181 ? -12.457 5.674 10.515 1.00 80.06 181 ILE A N 1
ATOM 1444 C CA . ILE A 1 181 ? -13.367 4.517 10.546 1.00 80.06 181 ILE A CA 1
ATOM 1445 C C . ILE A 1 181 ? -13.215 3.679 9.273 1.00 80.06 181 ILE A C 1
ATOM 1447 O O . ILE A 1 181 ? -12.911 2.488 9.347 1.00 80.06 181 ILE A O 1
ATOM 1451 N N . ILE A 1 182 ? -13.372 4.300 8.100 1.00 86.06 182 ILE A N 1
ATOM 1452 C CA . ILE A 1 182 ? -13.212 3.608 6.817 1.00 86.06 182 ILE A CA 1
ATOM 1453 C C . ILE A 1 182 ? -11.759 3.191 6.585 1.00 86.06 182 ILE A C 1
ATOM 1455 O O . ILE A 1 182 ? -11.515 2.067 6.147 1.00 86.06 182 ILE A O 1
ATOM 1459 N N . LYS A 1 183 ? -10.795 4.043 6.960 1.00 83.81 183 LYS A N 1
ATOM 1460 C CA . LYS A 1 183 ? -9.365 3.728 6.877 1.00 83.81 183 LYS A CA 1
ATOM 1461 C C . LYS A 1 183 ? -9.038 2.446 7.642 1.00 83.81 183 LYS A C 1
ATOM 1463 O O . LYS A 1 183 ? -8.483 1.521 7.062 1.00 83.81 183 LYS A O 1
ATOM 1468 N N . THR A 1 184 ? -9.425 2.375 8.916 1.00 81.25 184 THR A N 1
ATOM 1469 C CA . THR A 1 184 ? -9.166 1.222 9.796 1.00 81.25 184 THR A CA 1
ATOM 1470 C C . THR A 1 184 ? -9.885 -0.027 9.305 1.00 81.25 184 THR A C 1
ATOM 1472 O O . THR A 1 184 ? -9.307 -1.108 9.322 1.00 81.25 184 THR A O 1
ATOM 1475 N N . ALA A 1 185 ? -11.120 0.107 8.813 1.00 85.25 185 ALA A N 1
ATOM 1476 C CA . ALA A 1 185 ? -11.870 -1.025 8.277 1.00 85.25 185 ALA A CA 1
ATOM 1477 C C . ALA A 1 185 ? -11.171 -1.656 7.060 1.00 85.25 185 ALA A C 1
ATOM 1479 O O . ALA A 1 185 ? -10.992 -2.873 7.018 1.00 85.25 185 ALA A O 1
ATOM 1480 N N . ILE A 1 186 ? -10.727 -0.835 6.099 1.00 90.19 186 ILE A N 1
ATOM 1481 C CA . ILE A 1 186 ? -9.949 -1.300 4.939 1.00 90.19 186 ILE A CA 1
ATOM 1482 C C . ILE A 1 186 ? -8.638 -1.928 5.399 1.00 90.19 186 ILE A C 1
ATOM 1484 O O . ILE A 1 186 ? -8.266 -3.002 4.923 1.00 90.19 186 ILE A O 1
ATOM 1488 N N . TRP A 1 187 ? -7.958 -1.269 6.337 1.00 85.56 187 TRP A N 1
ATOM 1489 C CA . TRP A 1 187 ? -6.676 -1.718 6.853 1.00 85.56 187 TRP A CA 1
ATOM 1490 C C . TRP A 1 187 ? -6.772 -3.105 7.492 1.00 85.56 187 TRP A C 1
ATOM 1492 O O . TRP A 1 187 ? -6.025 -4.006 7.116 1.00 85.56 187 TRP A O 1
ATOM 1502 N N . ASN A 1 188 ? -7.720 -3.302 8.408 1.00 86.00 188 ASN A N 1
ATOM 1503 C CA . ASN A 1 188 ? -7.909 -4.570 9.109 1.00 86.00 188 ASN A CA 1
ATOM 1504 C C . ASN A 1 188 ? -8.321 -5.684 8.147 1.00 86.00 188 ASN A C 1
ATOM 1506 O O . ASN A 1 188 ? -7.745 -6.764 8.186 1.00 86.00 188 ASN A O 1
ATOM 1510 N N . ALA A 1 189 ? -9.237 -5.411 7.214 1.00 89.31 189 ALA A N 1
ATOM 1511 C CA . ALA A 1 189 ? -9.633 -6.413 6.229 1.00 89.31 189 ALA A CA 1
ATOM 1512 C C . ALA A 1 189 ? -8.472 -6.846 5.325 1.00 89.31 189 ALA A C 1
ATOM 1514 O O . ALA A 1 189 ? -8.323 -8.038 5.047 1.00 89.31 189 ALA A O 1
ATOM 1515 N N . ALA A 1 190 ? -7.642 -5.903 4.869 1.00 94.00 190 ALA A N 1
ATOM 1516 C CA . ALA A 1 190 ? -6.452 -6.231 4.093 1.00 94.00 190 ALA A CA 1
ATOM 1517 C C . ALA A 1 190 ? -5.443 -7.028 4.934 1.00 94.00 190 ALA A C 1
ATOM 1519 O O . ALA A 1 190 ? -4.924 -8.032 4.447 1.00 94.00 190 ALA A O 1
ATOM 1520 N N . ARG A 1 191 ? -5.226 -6.632 6.199 1.00 93.00 191 ARG A N 1
ATOM 1521 C CA . ARG A 1 191 ? -4.339 -7.322 7.143 1.00 93.00 191 ARG A CA 1
ATOM 1522 C C . ARG A 1 191 ? -4.772 -8.765 7.355 1.00 93.00 191 ARG A C 1
ATOM 1524 O O . ARG A 1 191 ? -4.016 -9.658 7.005 1.00 93.00 191 ARG A O 1
ATOM 1531 N N . ASP A 1 192 ? -5.996 -8.993 7.825 1.00 88.62 192 ASP A N 1
ATOM 1532 C CA . ASP A 1 192 ? -6.520 -10.328 8.136 1.00 88.62 192 ASP A CA 1
ATOM 1533 C C . ASP A 1 192 ? -6.396 -11.270 6.932 1.00 88.62 192 ASP A C 1
ATOM 1535 O O . ASP A 1 192 ? -5.986 -12.427 7.047 1.00 88.62 192 ASP A O 1
ATOM 1539 N N . THR A 1 193 ? -6.702 -10.747 5.743 1.00 93.62 193 THR A N 1
ATOM 1540 C CA . THR A 1 193 ? -6.610 -11.508 4.499 1.00 93.62 193 THR A CA 1
ATOM 1541 C C . THR A 1 193 ? -5.156 -11.837 4.139 1.00 93.62 193 THR A C 1
ATOM 1543 O O . THR A 1 193 ? -4.854 -12.972 3.763 1.00 93.62 193 THR A O 1
ATOM 1546 N N . LEU A 1 194 ? -4.239 -10.870 4.256 1.00 95.19 194 LEU A N 1
ATOM 1547 C CA . LEU A 1 194 ? -2.814 -11.074 3.989 1.00 95.19 194 LEU A CA 1
ATOM 1548 C C . LEU A 1 194 ? -2.174 -12.020 5.005 1.00 95.19 194 LEU A C 1
ATOM 1550 O O . LEU A 1 194 ? -1.400 -12.889 4.608 1.00 95.19 194 LEU A O 1
ATOM 1554 N N . GLU A 1 195 ? -2.512 -11.904 6.286 1.00 93.31 195 GLU A N 1
ATOM 1555 C CA . GLU A 1 195 ? -2.009 -12.792 7.334 1.00 93.31 195 GLU A CA 1
ATOM 1556 C C . GLU A 1 195 ? -2.457 -14.232 7.083 1.00 93.31 195 GLU A C 1
ATOM 1558 O O . GLU A 1 195 ? -1.642 -15.158 7.099 1.00 93.31 195 GLU A O 1
ATOM 1563 N N . GLN A 1 196 ? -3.735 -14.426 6.747 1.00 90.88 196 GLN A N 1
ATOM 1564 C CA . GLN A 1 196 ? -4.265 -15.741 6.398 1.00 90.88 196 GLN A CA 1
ATOM 1565 C C . GLN A 1 196 ? -3.601 -16.323 5.142 1.00 90.88 196 GLN A C 1
ATOM 1567 O O . GLN A 1 196 ? -3.343 -17.527 5.081 1.00 90.88 196 GLN A O 1
ATOM 1572 N N . TRP A 1 197 ? -3.349 -15.493 4.129 1.00 94.75 197 TRP A N 1
ATOM 1573 C CA . TRP A 1 197 ? -2.791 -15.931 2.850 1.00 94.75 197 TRP A CA 1
ATOM 1574 C C . TRP A 1 197 ? -1.290 -16.247 2.924 1.00 94.75 197 TRP A C 1
ATOM 1576 O O . TRP A 1 197 ? -0.843 -17.235 2.343 1.00 94.75 197 TRP A O 1
ATOM 1586 N N . THR A 1 198 ? -0.522 -15.433 3.649 1.00 93.50 198 THR A N 1
ATOM 1587 C CA . THR A 1 198 ? 0.943 -15.561 3.764 1.00 93.50 198 THR A CA 1
ATOM 1588 C C . THR A 1 198 ? 1.382 -16.450 4.925 1.00 93.50 198 THR A C 1
ATOM 1590 O O . THR A 1 198 ? 2.492 -16.979 4.906 1.00 93.50 198 THR A O 1
ATOM 1593 N N . GLY A 1 199 ? 0.539 -16.617 5.948 1.00 87.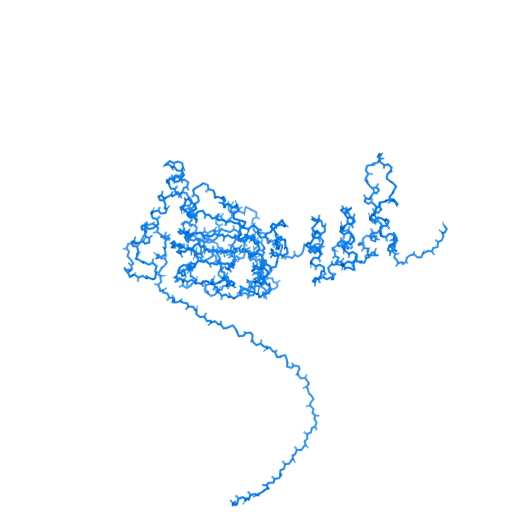94 199 GLY A N 1
ATOM 1594 C CA . GLY A 1 199 ? 0.906 -17.299 7.184 1.00 87.94 199 GLY A CA 1
ATOM 1595 C C . GLY A 1 199 ? 1.800 -16.470 8.111 1.00 87.94 199 GLY A C 1
ATOM 1596 O O . GLY A 1 199 ? 2.439 -17.052 8.986 1.00 87.94 199 GLY A O 1
ATOM 1597 N N . TYR A 1 200 ? 1.872 -15.148 7.928 1.00 88.50 200 TYR A N 1
ATOM 1598 C CA . TYR A 1 200 ? 2.690 -14.228 8.726 1.00 88.50 200 TYR A CA 1
ATOM 1599 C C . TYR A 1 200 ? 1.844 -13.122 9.348 1.00 88.50 200 TYR A C 1
ATOM 1601 O O . TYR A 1 200 ? 0.902 -12.660 8.725 1.00 88.50 200 TYR A O 1
ATOM 1609 N N . THR A 1 201 ? 2.217 -12.666 10.542 1.00 85.75 201 THR A N 1
ATOM 1610 C CA . THR A 1 201 ? 1.714 -11.425 11.130 1.00 85.75 201 THR A CA 1
ATOM 1611 C C . THR A 1 201 ? 2.229 -10.222 10.354 1.00 85.75 201 THR A C 1
ATOM 1613 O O . THR A 1 201 ? 3.386 -10.201 9.918 1.00 85.75 201 THR A O 1
ATOM 1616 N N . MET A 1 202 ? 1.380 -9.210 10.214 1.00 85.12 202 MET A N 1
ATOM 1617 C CA . MET A 1 202 ? 1.636 -8.043 9.377 1.00 85.12 202 MET A CA 1
ATOM 1618 C C . MET A 1 202 ? 1.669 -6.761 10.210 1.00 85.12 202 MET A C 1
ATOM 1620 O O . MET A 1 202 ? 0.765 -6.486 10.999 1.00 85.12 202 MET A O 1
ATOM 1624 N N . ALA A 1 203 ? 2.714 -5.961 10.011 1.00 82.50 203 ALA A N 1
ATOM 1625 C CA . ALA A 1 203 ? 2.807 -4.590 10.481 1.00 82.50 203 ALA A CA 1
ATOM 1626 C C . ALA A 1 203 ? 2.358 -3.608 9.408 1.00 82.50 203 ALA A C 1
ATOM 1628 O O . ALA A 1 203 ? 2.598 -3.782 8.215 1.00 82.50 203 ALA A O 1
ATOM 1629 N N . ASP A 1 204 ? 1.732 -2.542 9.873 1.00 82.12 204 ASP A N 1
ATOM 1630 C CA . ASP A 1 204 ? 1.163 -1.486 9.056 1.00 82.12 204 ASP A CA 1
ATOM 1631 C C . ASP A 1 204 ? 2.267 -0.624 8.438 1.00 82.12 204 ASP A C 1
ATOM 1633 O O . ASP A 1 204 ? 3.095 -0.074 9.164 1.00 82.12 204 ASP A O 1
ATOM 1637 N N . CYS A 1 205 ? 2.276 -0.463 7.110 1.00 79.12 205 CYS A N 1
ATOM 1638 C CA . CYS A 1 205 ? 3.187 0.476 6.448 1.00 79.12 205 CYS A CA 1
ATOM 1639 C C . CYS A 1 205 ? 2.463 1.717 5.933 1.00 79.12 205 CYS A C 1
ATOM 1641 O O . CYS A 1 205 ? 2.727 2.836 6.374 1.00 79.12 205 CYS A O 1
ATOM 1643 N N . SER A 1 206 ? 1.569 1.535 4.964 1.00 76.50 206 SER A N 1
ATOM 1644 C CA . SER A 1 206 ? 0.871 2.645 4.326 1.00 76.50 206 SER A CA 1
ATOM 1645 C C . SER A 1 206 ? -0.469 2.208 3.754 1.00 76.50 206 SER A C 1
ATOM 1647 O O . SER A 1 206 ? -0.627 1.103 3.242 1.00 76.50 206 SER A O 1
ATOM 1649 N N . LEU A 1 207 ? -1.429 3.125 3.814 1.00 83.12 207 LEU A N 1
ATOM 1650 C CA . LEU A 1 207 ? -2.690 3.043 3.098 1.00 83.12 207 LEU A CA 1
ATOM 1651 C C . LEU A 1 207 ? -2.866 4.367 2.382 1.00 83.12 207 LEU A C 1
ATOM 1653 O O . LEU A 1 207 ? -2.951 5.424 3.011 1.00 83.12 207 LEU A O 1
ATOM 1657 N N . TYR A 1 208 ? -2.895 4.287 1.063 1.00 71.62 208 TYR A N 1
ATOM 1658 C CA . TYR A 1 208 ? -3.193 5.415 0.204 1.00 71.62 208 TYR A CA 1
ATOM 1659 C C . TYR A 1 208 ? -4.706 5.458 -0.015 1.00 71.62 208 TYR A C 1
ATOM 1661 O O . TYR A 1 208 ? -5.332 4.417 -0.195 1.00 71.62 208 TYR A O 1
ATOM 1669 N N . GLY A 1 209 ? -5.298 6.651 0.019 1.00 81.44 209 GLY A N 1
ATOM 1670 C CA . GLY A 1 209 ? -6.677 6.896 -0.403 1.00 81.44 209 GLY A CA 1
ATOM 1671 C C . GLY A 1 209 ? -6.958 6.451 -1.844 1.00 81.44 209 GLY A C 1
ATOM 1672 O O . GLY A 1 209 ? -6.178 5.736 -2.474 1.00 81.44 209 GLY A O 1
ATOM 1673 N N . VAL A 1 210 ? -8.102 6.856 -2.388 1.00 94.62 210 VAL A N 1
ATOM 1674 C CA . VAL A 1 210 ? -8.511 6.405 -3.721 1.00 94.62 210 VAL A CA 1
ATOM 1675 C C . VAL A 1 210 ? -7.685 7.134 -4.776 1.00 94.62 210 VAL A C 1
ATOM 1677 O O . VAL A 1 210 ? -7.927 8.306 -5.060 1.00 94.62 210 VAL A O 1
ATOM 1680 N N . ARG A 1 211 ? -6.713 6.434 -5.360 1.00 94.88 211 ARG A N 1
ATOM 1681 C CA . ARG A 1 211 ? -5.886 6.926 -6.462 1.00 94.88 211 ARG A CA 1
ATOM 1682 C C . ARG A 1 211 ? -6.571 6.630 -7.793 1.00 94.88 211 ARG A C 1
ATOM 1684 O O . ARG A 1 211 ? -6.997 5.501 -8.039 1.00 94.88 211 ARG A O 1
ATOM 1691 N N . ILE A 1 212 ? -6.655 7.639 -8.652 1.00 96.38 212 ILE A N 1
ATOM 1692 C CA . ILE A 1 212 ? -7.445 7.632 -9.881 1.00 96.38 212 ILE A CA 1
ATOM 1693 C C . ILE A 1 212 ? -6.516 7.860 -11.065 1.00 96.38 212 ILE A C 1
ATOM 1695 O O . ILE A 1 212 ? -5.920 8.926 -11.218 1.00 96.38 212 ILE A O 1
ATOM 1699 N N . TYR A 1 213 ? -6.419 6.839 -11.905 1.00 96.88 213 TYR A N 1
ATOM 1700 C CA . TYR A 1 213 ? -5.687 6.866 -13.161 1.00 96.88 213 TYR A CA 1
ATOM 1701 C C . TYR A 1 213 ? -6.643 7.205 -14.298 1.00 96.88 213 TYR A C 1
ATOM 1703 O O . TYR A 1 213 ? -7.743 6.657 -14.342 1.00 96.88 213 TYR A O 1
ATOM 1711 N N . HIS A 1 214 ? -6.212 8.064 -15.216 1.00 96.56 214 HIS A N 1
ATOM 1712 C CA . HIS A 1 214 ? -7.005 8.508 -16.364 1.00 96.56 214 HIS A CA 1
ATOM 1713 C C . HIS A 1 214 ? -6.532 7.876 -17.671 1.00 96.56 214 HIS A C 1
ATOM 1715 O O . HIS A 1 214 ? -5.588 7.083 -17.702 1.00 96.56 214 HIS A O 1
ATOM 1721 N N . GLU A 1 215 ? -7.223 8.205 -18.758 1.00 96.88 215 GLU A N 1
ATOM 1722 C CA . GLU A 1 215 ? -6.881 7.767 -20.109 1.00 96.88 215 GLU A CA 1
ATOM 1723 C C . GLU A 1 215 ? -5.388 7.958 -20.419 1.00 96.88 215 GLU A C 1
ATOM 1725 O O . GLU A 1 215 ? -4.810 9.022 -20.197 1.00 96.88 215 GLU A O 1
ATOM 1730 N N . ASN A 1 216 ? -4.769 6.932 -21.003 1.00 95.19 216 ASN A N 1
ATOM 1731 C CA . ASN A 1 216 ? -3.339 6.844 -21.305 1.00 95.19 216 ASN A CA 1
ATOM 1732 C C . ASN A 1 216 ? -2.397 6.709 -20.101 1.00 95.19 216 ASN A C 1
ATOM 1734 O O . ASN A 1 216 ? -1.179 6.726 -20.311 1.00 95.19 216 ASN A O 1
ATOM 1738 N N . ALA A 1 217 ? -2.901 6.534 -18.876 1.00 96.12 217 ALA A N 1
ATOM 1739 C CA . ALA A 1 217 ? -2.055 6.202 -17.736 1.00 96.12 217 ALA A CA 1
ATOM 1740 C C . ALA A 1 217 ? -1.270 4.904 -17.985 1.00 96.12 217 ALA A C 1
ATOM 1742 O O . ALA A 1 217 ? -1.806 3.935 -18.521 1.00 96.12 217 ALA A O 1
ATOM 1743 N N . ILE A 1 218 ? -0.003 4.895 -17.580 1.00 92.69 218 ILE A N 1
ATOM 1744 C CA . ILE A 1 218 ? 0.925 3.760 -17.624 1.00 92.69 218 ILE A CA 1
ATOM 1745 C C . ILE A 1 218 ? 1.601 3.675 -16.260 1.00 92.69 218 ILE A C 1
ATOM 1747 O O . ILE A 1 218 ? 2.062 4.689 -15.734 1.00 92.69 218 ILE A O 1
ATOM 1751 N N . LEU A 1 219 ? 1.688 2.464 -15.707 1.00 92.69 219 LEU A N 1
ATOM 1752 C CA . LEU A 1 219 ? 2.475 2.173 -14.510 1.00 92.69 219 LEU A CA 1
ATOM 1753 C C . LEU A 1 219 ? 3.651 1.290 -14.918 1.00 92.69 219 LEU A C 1
ATOM 1755 O O . LEU A 1 219 ? 3.456 0.136 -15.313 1.00 92.69 219 LEU A O 1
ATOM 1759 N N . ALA A 1 220 ? 4.864 1.825 -14.815 1.00 90.00 220 ALA A N 1
ATOM 1760 C CA . ALA A 1 220 ? 6.072 1.087 -15.156 1.00 90.00 220 ALA A CA 1
ATOM 1761 C C . ALA A 1 220 ? 6.214 -0.147 -14.242 1.00 90.00 220 ALA A C 1
ATOM 1763 O O . ALA A 1 220 ? 6.050 -0.008 -13.027 1.00 90.00 220 ALA A O 1
ATOM 1764 N N . PRO A 1 221 ? 6.539 -1.342 -14.771 1.00 90.00 221 PRO A N 1
ATOM 1765 C CA . PRO A 1 221 ? 6.717 -2.529 -13.944 1.00 90.00 221 PRO A CA 1
ATOM 1766 C C . PRO A 1 221 ? 7.808 -2.350 -12.890 1.00 90.00 221 PRO A C 1
ATOM 1768 O O . PRO A 1 221 ? 8.934 -1.959 -13.203 1.00 90.00 221 PRO A O 1
ATOM 1771 N N . HIS A 1 222 ? 7.495 -2.634 -11.637 1.00 91.25 222 HIS A N 1
ATOM 1772 C CA . HIS A 1 222 ? 8.415 -2.474 -10.522 1.00 91.25 222 HIS A CA 1
ATOM 1773 C C . HIS A 1 222 ? 8.153 -3.503 -9.429 1.00 91.25 222 HIS A C 1
ATOM 1775 O O . HIS A 1 222 ? 7.133 -4.181 -9.417 1.00 91.25 222 HIS A O 1
ATOM 1781 N N . VAL A 1 223 ? 9.099 -3.613 -8.513 1.00 92.88 223 VAL A N 1
ATOM 1782 C CA . VAL A 1 223 ? 8.851 -4.097 -7.156 1.00 92.88 223 VAL A CA 1
ATOM 1783 C C . VAL A 1 223 ? 8.686 -2.905 -6.220 1.00 92.88 223 VAL A C 1
ATOM 1785 O O . VAL A 1 223 ? 9.228 -1.827 -6.478 1.00 92.88 223 VAL A O 1
ATOM 1788 N N . ASP A 1 224 ? 7.966 -3.090 -5.121 1.00 93.44 224 ASP A N 1
ATOM 1789 C CA . ASP A 1 224 ? 7.816 -2.033 -4.127 1.00 93.44 224 ASP A CA 1
ATOM 1790 C C . ASP A 1 224 ? 9.094 -1.862 -3.301 1.00 93.44 224 ASP A C 1
ATOM 1792 O O . ASP A 1 224 ? 9.833 -2.812 -3.034 1.00 93.44 224 ASP A O 1
ATOM 1796 N N . ARG A 1 225 ? 9.349 -0.625 -2.868 1.00 87.81 225 ARG A N 1
ATOM 1797 C CA . ARG A 1 225 ? 10.462 -0.315 -1.962 1.00 87.81 225 ARG A CA 1
ATOM 1798 C C . ARG A 1 225 ? 10.220 -0.934 -0.584 1.00 87.81 225 ARG A C 1
ATOM 1800 O O . ARG A 1 225 ? 9.113 -0.865 -0.058 1.00 87.81 225 ARG A O 1
ATOM 1807 N N . LEU A 1 226 ? 11.266 -1.437 0.060 1.00 86.44 226 LEU A N 1
ATOM 1808 C CA . LEU A 1 226 ? 11.164 -1.900 1.447 1.00 86.44 226 LEU A CA 1
ATOM 1809 C C . LEU A 1 226 ? 10.811 -0.739 2.407 1.00 86.44 226 LEU A C 1
ATOM 1811 O O . LEU A 1 226 ? 11.276 0.386 2.189 1.00 86.44 226 LEU A O 1
ATOM 1815 N N . PRO A 1 227 ? 10.008 -0.987 3.463 1.00 88.94 227 PRO A N 1
ATOM 1816 C CA . PRO A 1 227 ? 9.497 -2.288 3.922 1.00 88.94 227 PRO A CA 1
ATOM 1817 C C . PRO A 1 227 ? 8.111 -2.686 3.358 1.00 88.94 227 PRO A C 1
ATOM 1819 O O . PRO A 1 227 ? 7.407 -3.475 3.978 1.00 88.94 227 PRO A O 1
ATOM 1822 N N . LEU A 1 228 ? 7.696 -2.174 2.191 1.00 90.12 228 LEU A N 1
ATOM 1823 C CA . LEU A 1 228 ? 6.417 -2.537 1.560 1.00 90.12 228 LEU A CA 1
ATOM 1824 C C . LEU A 1 228 ? 6.511 -3.943 0.933 1.00 90.12 228 LEU A C 1
ATOM 1826 O O . LEU A 1 228 ? 6.900 -4.109 -0.226 1.00 90.12 228 LEU A O 1
ATOM 1830 N N . VAL A 1 229 ? 6.211 -4.971 1.723 1.00 95.06 229 VAL A N 1
ATOM 1831 C CA . VAL A 1 229 ? 6.538 -6.370 1.406 1.00 95.06 229 VAL A CA 1
ATOM 1832 C C . VAL A 1 229 ? 5.326 -7.163 0.933 1.00 95.06 229 VAL A C 1
ATOM 1834 O O . VAL A 1 229 ? 5.403 -7.869 -0.077 1.00 95.06 229 VAL A O 1
ATOM 1837 N N . ALA A 1 230 ? 4.210 -7.032 1.642 1.00 96.38 230 ALA A N 1
ATOM 1838 C CA . ALA A 1 230 ? 2.938 -7.639 1.287 1.00 96.38 230 ALA A CA 1
ATOM 1839 C C . ALA A 1 230 ? 1.906 -6.533 1.080 1.00 96.38 230 ALA A C 1
ATOM 1841 O O . ALA A 1 230 ? 1.766 -5.646 1.920 1.00 96.38 230 ALA A O 1
ATOM 1842 N N . SER A 1 231 ? 1.196 -6.573 -0.041 1.00 97.44 231 SER A N 1
ATOM 1843 C CA . SER A 1 231 ? 0.363 -5.456 -0.475 1.00 97.44 231 SER A CA 1
ATOM 1844 C C . SER A 1 231 ? -0.984 -5.923 -1.001 1.00 97.44 231 SER A C 1
ATOM 1846 O O . SER A 1 231 ? -1.157 -7.076 -1.407 1.00 97.44 231 SER A O 1
ATOM 1848 N N . ALA A 1 232 ? -1.947 -5.008 -0.992 1.00 97.81 232 ALA A N 1
ATOM 1849 C CA . ALA A 1 232 ? -3.281 -5.227 -1.510 1.00 97.81 232 ALA A CA 1
ATOM 1850 C C . ALA A 1 232 ? -3.737 -4.060 -2.397 1.00 97.81 232 ALA A C 1
ATOM 1852 O O . ALA A 1 232 ? -3.522 -2.893 -2.066 1.00 97.81 232 ALA A O 1
ATOM 1853 N N . ILE A 1 233 ? -4.394 -4.384 -3.514 1.00 98.12 233 ILE A N 1
ATOM 1854 C CA . ILE A 1 233 ? -5.058 -3.423 -4.404 1.00 98.12 233 ILE A CA 1
ATOM 1855 C C . ILE A 1 233 ? -6.551 -3.715 -4.386 1.00 98.12 233 ILE A C 1
ATOM 1857 O O . ILE A 1 233 ? -6.977 -4.783 -4.830 1.00 98.12 233 ILE A O 1
ATOM 1861 N N . LEU A 1 234 ? -7.342 -2.755 -3.916 1.00 98.25 234 LEU A N 1
ATOM 1862 C CA . LEU A 1 234 ? -8.799 -2.791 -4.000 1.00 98.25 234 LEU A CA 1
ATOM 1863 C C . LEU A 1 234 ? -9.264 -1.934 -5.176 1.00 98.25 234 LEU A C 1
ATOM 1865 O O . LEU A 1 234 ? -9.026 -0.726 -5.183 1.00 98.25 234 LEU A O 1
ATOM 1869 N N . ASN A 1 235 ? -9.961 -2.539 -6.139 1.00 98.50 235 ASN A N 1
ATOM 1870 C CA . ASN A 1 235 ? -10.608 -1.791 -7.218 1.00 98.50 235 ASN A CA 1
ATOM 1871 C C . ASN A 1 235 ? -11.888 -1.133 -6.698 1.00 98.50 235 ASN A C 1
ATOM 1873 O O . ASN A 1 235 ? -12.827 -1.821 -6.306 1.00 98.50 235 ASN A O 1
ATOM 1877 N N . VAL A 1 236 ? -11.923 0.196 -6.686 1.00 98.00 236 VAL A N 1
ATOM 1878 C CA . VAL A 1 236 ? -13.045 0.989 -6.166 1.00 98.00 236 VAL A CA 1
ATOM 1879 C C . VAL A 1 236 ? -14.074 1.254 -7.254 1.00 98.00 236 VAL A C 1
ATOM 1881 O O . VAL A 1 236 ? -15.272 1.085 -7.047 1.00 98.00 236 VAL A O 1
ATOM 1884 N N . ALA A 1 237 ? -13.613 1.689 -8.420 1.00 97.81 237 ALA A N 1
ATOM 1885 C CA . ALA A 1 237 ? -14.459 2.021 -9.551 1.00 97.81 237 ALA A CA 1
ATOM 1886 C C . ALA A 1 237 ? -13.622 2.053 -10.825 1.00 97.81 237 ALA A C 1
ATOM 1888 O O . ALA A 1 237 ? -12.432 2.359 -10.799 1.00 97.81 237 ALA A O 1
ATOM 1889 N N . GLN A 1 238 ? -14.255 1.794 -11.960 1.00 97.56 238 GLN A N 1
ATOM 1890 C CA . GLN A 1 238 ? -13.600 1.917 -13.253 1.00 97.56 238 GLN A CA 1
ATOM 1891 C C . GLN A 1 238 ? -14.618 2.250 -14.333 1.00 97.56 238 GLN A C 1
ATOM 1893 O O . GLN A 1 238 ? -15.767 1.810 -14.270 1.00 97.56 238 GLN A O 1
ATOM 1898 N N . ASP A 1 239 ? -14.163 2.992 -15.330 1.00 97.62 239 ASP A N 1
ATOM 1899 C CA . ASP A 1 239 ? -14.843 3.162 -16.600 1.00 97.62 239 ASP A CA 1
ATOM 1900 C C . ASP A 1 239 ? -13.807 3.046 -17.713 1.00 97.62 239 ASP A C 1
ATOM 1902 O O . ASP A 1 239 ? -13.093 4.000 -18.034 1.00 97.62 239 ASP A O 1
ATOM 1906 N N . VAL A 1 240 ? -13.677 1.822 -18.214 1.00 96.38 240 VAL A N 1
ATOM 1907 C CA . VAL A 1 240 ? -12.653 1.399 -19.165 1.00 96.38 240 VAL A CA 1
ATOM 1908 C C . VAL A 1 240 ? -13.327 0.801 -20.396 1.00 96.38 240 VAL A C 1
ATOM 1910 O O . VAL A 1 240 ? -14.316 0.076 -20.271 1.00 96.38 240 VAL A O 1
ATOM 1913 N N . ASP A 1 241 ? -12.789 1.088 -21.579 1.00 96.12 241 ASP A N 1
ATOM 1914 C CA . ASP A 1 241 ? -13.313 0.558 -22.847 1.00 96.12 241 ASP A CA 1
ATOM 1915 C C . ASP A 1 241 ? -12.946 -0.924 -23.031 1.00 96.12 241 ASP A C 1
ATOM 1917 O O . ASP A 1 241 ? -13.666 -1.697 -23.664 1.00 96.12 241 ASP A O 1
ATOM 1921 N N . GLU A 1 242 ? -11.811 -1.321 -22.457 1.00 92.50 242 GLU A N 1
AT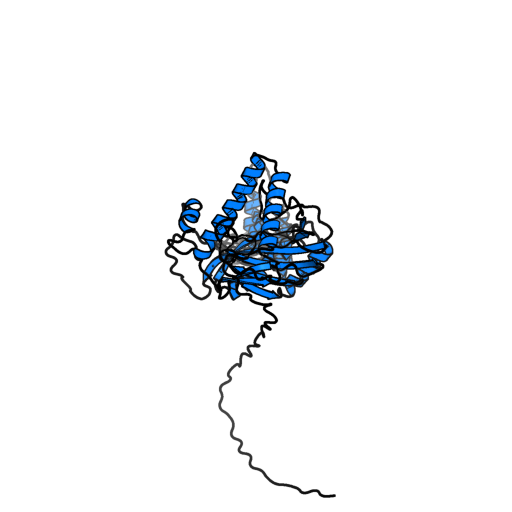OM 1922 C CA . GLU A 1 242 ? -11.302 -2.687 -22.394 1.00 92.50 242 GLU A CA 1
ATOM 1923 C C . GLU A 1 242 ? -10.598 -2.911 -21.045 1.00 92.50 242 GLU A C 1
ATOM 1925 O O . GLU A 1 242 ? -10.201 -1.939 -20.395 1.00 92.50 242 GLU A O 1
ATOM 1930 N N . PRO A 1 243 ? -10.428 -4.165 -20.584 1.00 91.44 243 PRO A N 1
ATOM 1931 C CA . PRO A 1 243 ? -9.708 -4.424 -19.347 1.00 91.44 243 PRO A CA 1
ATOM 1932 C C . PRO A 1 243 ? -8.313 -3.800 -19.375 1.00 91.44 243 PRO A C 1
ATOM 1934 O O . PRO A 1 243 ? -7.531 -4.041 -20.292 1.00 91.44 243 PRO A O 1
ATOM 1937 N N . TRP A 1 244 ? -7.986 -3.042 -18.332 1.00 92.88 244 TRP A N 1
ATOM 1938 C CA . TRP A 1 244 ? -6.626 -2.602 -18.054 1.00 92.88 244 TRP A CA 1
ATOM 1939 C C . TRP A 1 244 ? -6.065 -3.563 -16.998 1.00 92.88 244 TRP A C 1
ATOM 1941 O O . TRP A 1 244 ? -6.456 -3.455 -15.833 1.00 92.88 244 TRP A O 1
ATOM 1951 N N . PRO A 1 245 ? -5.266 -4.583 -17.363 1.00 91.75 245 PRO A N 1
ATOM 1952 C CA . PRO A 1 245 ? -4.807 -5.597 -16.416 1.00 91.75 245 PRO A CA 1
ATOM 1953 C C . PRO A 1 245 ? -3.611 -5.115 -15.589 1.00 91.75 245 PRO A C 1
ATOM 1955 O O . PRO A 1 245 ? -2.825 -4.277 -16.034 1.00 91.75 245 PRO A O 1
ATOM 1958 N N . LEU A 1 246 ? -3.474 -5.665 -14.381 1.00 93.06 246 LEU A N 1
ATOM 1959 C CA . LEU A 1 246 ? -2.214 -5.653 -13.642 1.00 93.06 246 LEU A CA 1
ATOM 1960 C C . LEU A 1 246 ? -1.356 -6.796 -14.190 1.00 93.06 246 LEU A C 1
ATOM 1962 O O . LEU A 1 246 ? -1.732 -7.959 -14.051 1.00 93.06 246 LEU A O 1
ATOM 1966 N N . GLU A 1 247 ? -0.235 -6.474 -14.821 1.00 89.25 247 GLU A N 1
ATOM 1967 C CA . GLU A 1 247 ? 0.753 -7.472 -15.219 1.00 89.25 247 GLU A CA 1
ATOM 1968 C C . GLU A 1 247 ? 1.637 -7.793 -14.013 1.00 89.25 247 GLU A C 1
ATOM 1970 O O . GLU A 1 247 ? 2.148 -6.881 -13.361 1.00 89.25 247 GLU A O 1
ATOM 1975 N N . VAL A 1 248 ? 1.805 -9.079 -13.714 1.00 88.50 248 VAL A N 1
ATOM 1976 C CA . VAL A 1 248 ? 2.614 -9.580 -12.599 1.00 88.50 248 VAL A CA 1
ATOM 1977 C C . VAL A 1 248 ? 3.517 -10.700 -13.086 1.00 88.50 248 VAL A C 1
ATOM 1979 O O . VAL A 1 248 ? 3.039 -11.647 -13.704 1.00 88.50 248 VAL A O 1
ATOM 1982 N N . ILE A 1 249 ? 4.804 -10.641 -12.763 1.00 86.94 249 ILE A N 1
ATOM 1983 C CA . ILE A 1 249 ? 5.730 -11.756 -12.967 1.00 86.94 249 ILE A CA 1
ATOM 1984 C C . ILE A 1 249 ? 5.753 -12.577 -11.692 1.00 86.94 249 ILE A C 1
ATOM 1986 O O . ILE A 1 249 ? 6.372 -12.185 -10.706 1.00 86.94 249 ILE A O 1
ATOM 1990 N N . GLY A 1 250 ? 5.021 -13.686 -11.710 1.00 86.12 250 GLY A N 1
ATOM 1991 C CA . GLY A 1 250 ? 4.873 -14.545 -10.544 1.00 86.12 250 GLY A CA 1
ATOM 1992 C C . GLY A 1 250 ? 6.149 -15.318 -10.221 1.00 86.12 250 GLY A C 1
ATOM 1993 O O . GLY A 1 250 ? 7.091 -15.384 -11.011 1.00 86.12 250 GLY A O 1
ATOM 1994 N N . HIS A 1 251 ? 6.143 -16.002 -9.078 1.00 86.75 251 HIS A N 1
ATOM 1995 C CA . HIS A 1 251 ? 7.241 -16.892 -8.658 1.00 86.75 251 HIS A CA 1
ATOM 1996 C C . HIS A 1 251 ? 7.483 -18.074 -9.605 1.00 86.75 251 HIS A C 1
ATOM 1998 O O . HIS A 1 251 ? 8.531 -18.716 -9.555 1.00 86.75 251 HIS A O 1
ATOM 2004 N N . ASP A 1 252 ? 6.526 -18.356 -10.489 1.00 83.31 252 ASP A N 1
ATOM 2005 C CA . ASP A 1 252 ? 6.668 -19.303 -11.592 1.00 83.31 252 ASP A CA 1
ATOM 2006 C C . ASP A 1 252 ? 7.464 -18.741 -12.782 1.00 83.31 252 ASP A C 1
ATOM 2008 O O . ASP A 1 252 ? 7.645 -19.446 -13.774 1.00 83.31 252 ASP A O 1
ATOM 2012 N N . GLN A 1 253 ? 7.964 -17.508 -12.663 1.00 78.38 253 GLN A N 1
ATOM 2013 C CA . GLN A 1 253 ? 8.728 -16.772 -13.667 1.00 78.38 253 GLN A CA 1
ATOM 2014 C C . GLN A 1 253 ? 7.957 -16.494 -14.954 1.00 78.38 253 GLN A C 1
ATOM 2016 O O . GLN A 1 253 ? 8.566 -16.285 -15.998 1.00 78.38 253 GLN A O 1
ATOM 2021 N N . ARG A 1 254 ? 6.623 -16.482 -14.882 1.00 77.00 254 ARG A N 1
ATOM 2022 C CA . ARG A 1 254 ? 5.739 -16.163 -16.005 1.00 77.00 254 ARG A CA 1
ATOM 2023 C C . ARG A 1 254 ? 5.041 -14.841 -15.740 1.00 77.00 254 ARG A C 1
ATOM 2025 O O . ARG A 1 254 ? 4.721 -14.532 -14.593 1.00 77.00 254 ARG A O 1
ATOM 2032 N N . ALA A 1 255 ? 4.766 -14.083 -16.799 1.00 78.19 255 ALA A N 1
ATOM 2033 C CA . ALA A 1 255 ? 3.906 -12.911 -16.689 1.00 78.19 255 ALA A CA 1
ATOM 2034 C C . ALA A 1 255 ? 2.425 -13.326 -16.731 1.00 78.19 255 ALA A C 1
ATOM 2036 O O . ALA A 1 2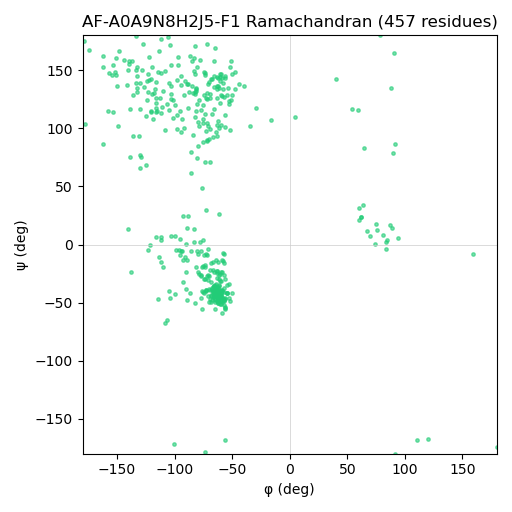55 ? 2.000 -14.126 -17.570 1.00 78.19 255 ALA A O 1
ATOM 2037 N N . HIS A 1 256 ? 1.645 -12.764 -15.817 1.00 81.31 256 HIS A N 1
ATOM 2038 C CA . HIS A 1 256 ? 0.216 -12.993 -15.648 1.00 81.31 256 HIS A CA 1
ATOM 2039 C C . HIS A 1 256 ? -0.506 -11.657 -15.753 1.00 81.31 256 HIS A C 1
ATOM 2041 O O . HIS A 1 256 ? -0.128 -10.699 -15.084 1.00 81.31 256 HIS A O 1
ATOM 2047 N N . ASN A 1 257 ? -1.563 -11.603 -16.560 1.00 86.75 257 ASN A N 1
ATOM 2048 C CA . ASN A 1 257 ? -2.416 -10.425 -16.678 1.00 86.75 257 ASN A CA 1
ATOM 2049 C C . ASN A 1 257 ? -3.649 -10.610 -15.801 1.00 86.75 257 ASN A C 1
A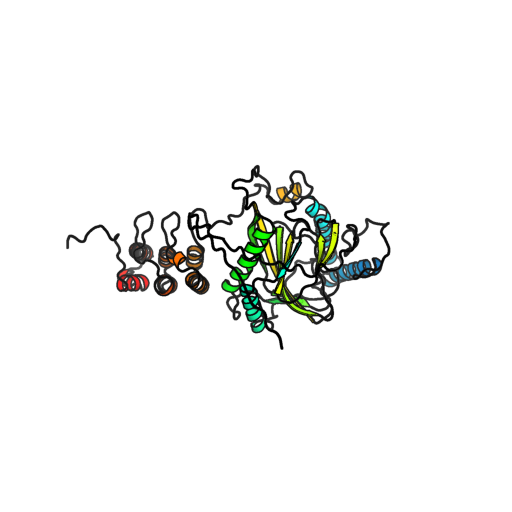TOM 2051 O O . ASN A 1 257 ? -4.505 -11.442 -16.092 1.00 86.75 257 ASN A O 1
ATOM 2055 N N . ILE A 1 258 ? -3.742 -9.829 -14.730 1.00 90.88 258 ILE A N 1
ATOM 2056 C CA . ILE A 1 258 ? -4.829 -9.924 -13.761 1.00 90.88 258 ILE A CA 1
ATOM 2057 C C . ILE A 1 258 ? -5.824 -8.798 -14.033 1.00 90.88 258 ILE A C 1
ATOM 2059 O O . ILE A 1 258 ? -5.551 -7.621 -13.781 1.00 90.88 258 ILE A O 1
ATOM 2063 N N . THR A 1 259 ? -6.993 -9.160 -14.549 1.00 94.06 259 THR A N 1
ATOM 2064 C CA . THR A 1 259 ? -8.120 -8.242 -14.733 1.00 94.06 259 THR A CA 1
ATOM 2065 C C . THR A 1 259 ? -8.904 -8.076 -13.429 1.00 94.06 259 THR A C 1
ATOM 2067 O O . THR A 1 259 ? -9.006 -9.005 -12.617 1.00 94.06 259 THR A O 1
ATOM 2070 N N . MET A 1 260 ? -9.450 -6.875 -13.218 1.00 95.31 260 MET A N 1
ATOM 2071 C CA . MET A 1 260 ? -10.235 -6.526 -12.033 1.00 95.31 260 MET A CA 1
ATOM 2072 C C . MET A 1 260 ? -11.578 -5.913 -12.424 1.00 95.31 260 MET A C 1
ATOM 2074 O O . MET A 1 260 ? -11.688 -5.199 -13.422 1.00 95.31 260 MET A O 1
ATOM 2078 N N . VAL A 1 261 ? -12.572 -6.121 -11.569 1.00 97.00 261 VAL A N 1
ATOM 2079 C CA . VAL A 1 261 ? -13.821 -5.350 -11.528 1.00 97.00 261 VAL A CA 1
ATOM 2080 C C . VAL A 1 261 ? -14.006 -4.710 -10.146 1.00 97.00 261 VAL A C 1
ATOM 2082 O O . VAL A 1 261 ? -13.360 -5.149 -9.191 1.00 97.00 261 VAL A O 1
ATOM 2085 N N . PRO A 1 262 ? -14.864 -3.682 -9.995 1.00 98.44 262 PRO A N 1
ATOM 2086 C CA . PRO A 1 262 ? -15.086 -3.039 -8.702 1.00 98.44 262 PRO A CA 1
ATOM 2087 C C . PRO A 1 262 ? -15.396 -4.038 -7.571 1.00 98.44 262 PRO A C 1
ATOM 2089 O O . PRO A 1 262 ? -16.246 -4.927 -7.695 1.00 98.44 262 PRO A O 1
ATOM 2092 N N . GLY A 1 263 ? -14.652 -3.905 -6.476 1.00 98.06 263 GLY A N 1
ATOM 2093 C CA . GLY A 1 263 ? -14.641 -4.743 -5.278 1.00 98.06 263 GLY A CA 1
ATOM 2094 C C . GLY A 1 263 ? -13.768 -5.997 -5.355 1.00 98.06 263 GLY A C 1
ATOM 2095 O O . GLY A 1 263 ? -13.773 -6.797 -4.416 1.00 98.06 263 GLY A O 1
ATOM 2096 N N . ASP A 1 264 ? -13.031 -6.194 -6.450 1.00 98.50 264 ASP A N 1
ATOM 2097 C CA . ASP A 1 264 ? -11.944 -7.169 -6.474 1.00 98.50 264 ASP A CA 1
ATOM 2098 C C . ASP A 1 264 ? -10.794 -6.656 -5.607 1.00 98.50 264 ASP A C 1
ATOM 2100 O O . ASP A 1 264 ? -10.458 -5.468 -5.630 1.00 98.50 264 ASP A O 1
ATOM 2104 N N . LEU A 1 265 ? -10.182 -7.577 -4.870 1.00 98.00 265 LEU A N 1
ATOM 2105 C CA . LEU A 1 265 ? -9.013 -7.352 -4.037 1.00 98.00 265 LEU A CA 1
ATOM 2106 C C . LEU A 1 265 ? -7.890 -8.266 -4.535 1.00 98.00 265 LEU A C 1
ATOM 2108 O O . LEU A 1 265 ? -7.998 -9.492 -4.462 1.00 98.00 265 LEU A O 1
ATOM 2112 N N . ILE A 1 266 ? -6.819 -7.679 -5.062 1.00 98.31 266 ILE A N 1
ATOM 2113 C CA . ILE A 1 266 ? -5.590 -8.414 -5.378 1.00 98.31 266 ILE A CA 1
ATOM 2114 C C . ILE A 1 266 ? -4.678 -8.331 -4.166 1.00 98.31 266 ILE A C 1
ATOM 2116 O O . ILE A 1 266 ? -4.404 -7.233 -3.696 1.00 98.31 266 ILE A O 1
ATOM 2120 N N . LEU A 1 267 ? -4.185 -9.473 -3.703 1.00 98.31 267 LEU A N 1
ATOM 2121 C CA . LEU A 1 267 ? -3.110 -9.572 -2.722 1.00 98.31 267 LEU A CA 1
ATOM 2122 C C . LEU A 1 267 ? -1.840 -9.995 -3.442 1.00 98.31 267 LEU A C 1
ATOM 2124 O O . LEU A 1 267 ? -1.900 -10.857 -4.324 1.00 98.31 267 LEU A O 1
ATOM 2128 N N . TYR A 1 268 ? -0.705 -9.412 -3.080 1.00 98.31 268 TYR A N 1
ATOM 2129 C CA . TYR A 1 268 ? 0.548 -9.715 -3.750 1.00 98.31 268 TYR A CA 1
ATOM 2130 C C . TYR A 1 268 ? 1.780 -9.422 -2.890 1.00 98.31 268 TYR A C 1
ATOM 2132 O O . TYR A 1 268 ? 1.801 -8.510 -2.065 1.00 98.31 268 TYR A O 1
ATOM 2140 N N . GLU A 1 269 ? 2.823 -10.220 -3.091 1.00 97.81 269 GLU A N 1
ATOM 2141 C CA . GLU A 1 269 ? 4.141 -10.075 -2.478 1.00 97.81 269 GLU A CA 1
ATOM 2142 C C . GLU A 1 269 ? 4.943 -9.008 -3.237 1.00 97.81 269 GLU A C 1
ATOM 2144 O O . GLU A 1 269 ? 5.844 -9.301 -4.020 1.00 97.81 269 GLU A O 1
ATOM 2149 N N . SER A 1 270 ? 4.586 -7.743 -3.027 1.00 96.12 270 SER A N 1
ATOM 2150 C CA . SER A 1 270 ? 5.070 -6.592 -3.799 1.00 96.12 270 SER A CA 1
ATOM 2151 C C . SER A 1 270 ? 6.590 -6.409 -3.836 1.00 96.12 270 SER A C 1
ATOM 2153 O O . SER A 1 270 ? 7.117 -5.839 -4.790 1.00 96.12 270 SER A O 1
ATOM 2155 N N . HIS A 1 271 ? 7.304 -6.889 -2.818 1.00 94.50 271 HIS A N 1
ATOM 2156 C CA . HIS A 1 271 ? 8.768 -6.875 -2.764 1.00 94.50 271 HIS A CA 1
ATOM 2157 C C . HIS A 1 271 ? 9.455 -7.904 -3.679 1.00 94.50 271 HIS A C 1
ATOM 2159 O O . HIS A 1 271 ? 10.590 -7.666 -4.104 1.00 94.50 271 HIS A O 1
ATOM 2165 N N . SER A 1 272 ? 8.806 -9.044 -3.949 1.00 92.44 272 SER A N 1
ATOM 2166 C CA . SER A 1 272 ? 9.415 -10.221 -4.581 1.00 92.44 272 SER A CA 1
ATOM 2167 C C . SER A 1 272 ? 8.895 -10.495 -5.994 1.00 92.44 272 SER A C 1
ATOM 2169 O O . SER A 1 272 ? 9.558 -11.208 -6.746 1.00 92.44 272 SER A O 1
ATOM 2171 N N . ILE A 1 273 ? 7.772 -9.888 -6.394 1.00 92.62 273 ILE A N 1
ATOM 2172 C CA . ILE A 1 273 ? 7.227 -9.989 -7.755 1.00 92.62 273 ILE A CA 1
ATOM 2173 C C . ILE A 1 273 ? 7.202 -8.629 -8.456 1.00 92.62 273 ILE A C 1
ATOM 2175 O O . ILE A 1 273 ? 6.741 -7.620 -7.911 1.00 92.62 273 ILE A O 1
ATOM 2179 N N . ILE A 1 274 ? 7.664 -8.605 -9.704 1.00 91.88 274 ILE A N 1
ATOM 2180 C CA . ILE A 1 274 ? 7.577 -7.407 -10.540 1.00 91.88 274 ILE A CA 1
ATOM 2181 C C . ILE A 1 274 ? 6.129 -7.256 -10.994 1.00 91.88 274 ILE A C 1
ATOM 2183 O O . ILE A 1 274 ? 5.544 -8.196 -11.531 1.00 91.88 274 ILE A O 1
ATOM 2187 N N . HIS A 1 275 ? 5.561 -6.073 -10.800 1.00 93.50 275 HIS A N 1
ATOM 2188 C CA . HIS A 1 275 ? 4.176 -5.782 -11.120 1.00 93.50 275 HIS A CA 1
ATOM 2189 C C . HIS A 1 275 ? 4.024 -4.380 -11.716 1.00 93.50 275 HIS A C 1
ATOM 2191 O O . HIS A 1 275 ? 4.795 -3.467 -11.429 1.00 93.50 275 HIS A O 1
ATOM 2197 N N . GLY A 1 276 ? 3.031 -4.191 -12.579 1.00 92.94 276 GLY A N 1
ATOM 2198 C CA . GLY A 1 276 ? 2.763 -2.895 -13.192 1.00 92.94 276 GLY A CA 1
ATOM 2199 C C . GLY A 1 276 ? 1.584 -2.924 -14.147 1.00 92.94 276 GLY A C 1
ATOM 2200 O O . GLY A 1 276 ? 0.883 -3.923 -14.285 1.00 92.94 276 GLY A O 1
ATOM 2201 N N . ARG A 1 277 ? 1.360 -1.804 -14.829 1.00 91.94 277 ARG A N 1
ATOM 2202 C CA . ARG A 1 277 ? 0.348 -1.666 -15.884 1.00 91.94 277 ARG A CA 1
ATOM 2203 C C . ARG A 1 277 ? 1.040 -1.040 -17.090 1.00 91.94 277 ARG A C 1
ATOM 2205 O O . ARG A 1 277 ? 0.929 0.168 -17.300 1.00 91.94 277 ARG A O 1
ATOM 2212 N N . PRO A 1 278 ? 1.813 -1.836 -17.846 1.00 82.88 278 PRO A N 1
ATOM 2213 C CA . PRO A 1 278 ? 2.732 -1.307 -18.847 1.00 82.88 278 PRO A CA 1
ATOM 2214 C C . PRO A 1 278 ? 2.070 -0.810 -20.136 1.00 82.88 278 PRO A C 1
ATOM 2216 O O . PRO A 1 278 ? 2.758 -0.423 -21.079 1.00 82.88 278 PRO A O 1
ATOM 2219 N N . PHE A 1 279 ? 0.742 -0.830 -20.189 1.00 80.56 279 PHE A N 1
ATOM 2220 C CA . PHE A 1 279 ? -0.060 -0.438 -21.340 1.00 80.56 279 PHE A CA 1
ATOM 2221 C C . PHE A 1 279 ? -0.861 0.806 -20.984 1.00 80.56 279 PHE A C 1
ATOM 2223 O O . PHE A 1 279 ? -1.238 0.954 -19.822 1.00 80.56 279 PHE A O 1
ATOM 2230 N N . PRO A 1 280 ? -1.143 1.692 -21.947 1.00 90.62 280 PRO A N 1
ATOM 2231 C CA . PRO A 1 280 ? -1.989 2.845 -21.692 1.00 90.62 280 PRO A CA 1
ATOM 2232 C C . PRO A 1 280 ? -3.405 2.396 -21.316 1.00 90.62 280 PRO A C 1
ATOM 2234 O O . PRO A 1 280 ? -3.990 1.549 -21.994 1.00 90.62 280 PRO A O 1
ATOM 2237 N N . LEU A 1 281 ? -3.965 2.989 -20.262 1.00 94.62 281 LEU A N 1
ATOM 2238 C CA . LEU A 1 281 ? -5.385 2.861 -19.936 1.00 94.62 281 LEU A CA 1
ATOM 2239 C C . LEU A 1 281 ? -6.224 3.326 -21.133 1.00 94.62 281 LEU A C 1
ATOM 2241 O O . LEU A 1 281 ? -6.045 4.451 -21.605 1.00 94.62 281 LEU A O 1
ATOM 2245 N N . LYS A 1 282 ? -7.158 2.486 -21.595 1.00 94.94 282 LYS A N 1
ATOM 2246 C CA . LYS A 1 282 ? -8.171 2.866 -22.590 1.00 94.94 282 LYS A CA 1
ATOM 2247 C C . LYS A 1 282 ? -9.538 3.006 -21.930 1.00 94.94 282 LYS A C 1
ATOM 2249 O O . LYS A 1 282 ? -10.046 2.057 -21.333 1.00 94.94 282 LYS A O 1
ATOM 2254 N N . GLY A 1 283 ? -10.112 4.196 -22.032 1.00 95.94 283 GLY A N 1
ATOM 2255 C CA . GLY A 1 283 ? -11.336 4.597 -21.348 1.00 95.94 283 GLY A CA 1
ATOM 2256 C C . GLY A 1 283 ? -11.101 5.798 -20.441 1.00 95.94 283 GLY A C 1
ATOM 2257 O O . GLY A 1 283 ? -10.076 6.467 -20.530 1.00 95.94 283 GLY A O 1
ATOM 2258 N N . ARG A 1 284 ? -12.068 6.097 -19.572 1.00 95.75 284 ARG A N 1
ATOM 2259 C CA . ARG A 1 284 ? -12.069 7.343 -18.798 1.00 95.75 284 ARG A CA 1
ATOM 2260 C C . ARG A 1 284 ? -11.193 7.266 -17.555 1.00 95.75 284 ARG A C 1
ATOM 2262 O O . ARG A 1 284 ? -10.391 8.171 -17.353 1.00 95.75 284 ARG A O 1
ATOM 2269 N N . PHE A 1 285 ? -11.355 6.234 -16.723 1.00 96.94 285 PHE A N 1
ATOM 2270 C CA . PHE A 1 285 ? -10.583 6.122 -15.483 1.00 96.94 285 PHE A CA 1
ATOM 2271 C C . PHE A 1 285 ? -10.566 4.717 -14.863 1.00 96.94 285 PHE A C 1
ATOM 2273 O O . PHE A 1 285 ? -11.447 3.892 -15.107 1.00 96.94 285 PHE A O 1
ATOM 2280 N N . MET A 1 286 ? -9.605 4.489 -13.966 1.00 97.56 286 MET A N 1
ATOM 2281 C CA . MET A 1 286 ? -9.591 3.383 -13.005 1.00 97.56 286 MET A CA 1
ATOM 2282 C C . MET A 1 286 ? -9.163 3.899 -11.626 1.00 97.56 286 MET A C 1
ATOM 2284 O O . MET A 1 286 ? -8.133 4.559 -11.499 1.00 97.56 286 MET A O 1
ATOM 2288 N N . ALA A 1 287 ? -9.949 3.590 -10.597 1.00 97.38 287 ALA A N 1
ATOM 2289 C CA . ALA A 1 287 ? -9.793 4.080 -9.234 1.00 97.38 287 ALA A CA 1
ATOM 2290 C C . ALA A 1 287 ? -9.491 2.921 -8.277 1.00 97.38 287 ALA A C 1
ATOM 2292 O O . ALA A 1 287 ? -10.285 1.986 -8.162 1.00 97.38 287 ALA A O 1
ATOM 2293 N N . ASN A 1 288 ? -8.358 2.988 -7.578 1.00 97.69 288 ASN A N 1
ATOM 2294 C CA . ASN A 1 288 ? -7.884 1.923 -6.697 1.00 97.69 288 ASN A CA 1
ATOM 2295 C C . ASN A 1 288 ? -7.426 2.464 -5.338 1.00 97.69 288 ASN A C 1
ATOM 2297 O O . ASN A 1 288 ? -6.903 3.573 -5.245 1.00 97.69 288 ASN A O 1
ATOM 2301 N N . VAL A 1 289 ? -7.558 1.638 -4.303 1.00 96.62 289 VAL A N 1
ATOM 2302 C CA . VAL A 1 289 ? -6.910 1.830 -2.997 1.00 96.62 289 VAL A CA 1
ATOM 2303 C C . VAL A 1 289 ? -5.724 0.875 -2.905 1.00 96.62 289 VAL A C 1
ATOM 2305 O O . VAL A 1 289 ? -5.847 -0.295 -3.272 1.00 96.62 289 VAL A O 1
ATOM 2308 N N . PHE A 1 290 ? -4.594 1.377 -2.409 1.00 94.19 290 PHE A N 1
ATOM 2309 C CA . PHE A 1 290 ? -3.350 0.624 -2.241 1.00 94.19 290 PHE A CA 1
ATOM 2310 C C . PHE A 1 290 ? -3.007 0.538 -0.754 1.00 94.19 290 PHE A C 1
ATOM 2312 O O . PHE A 1 290 ? -2.939 1.567 -0.076 1.00 94.19 290 PHE A O 1
ATOM 2319 N N . ILE A 1 291 ? -2.804 -0.680 -0.254 1.00 94.75 291 ILE A N 1
ATOM 2320 C CA . ILE A 1 291 ? -2.478 -0.956 1.147 1.00 94.75 291 ILE A CA 1
ATOM 2321 C C . ILE A 1 291 ? -1.209 -1.803 1.200 1.00 94.75 291 ILE A C 1
ATOM 2323 O O . ILE A 1 291 ? -1.095 -2.766 0.448 1.00 94.75 291 ILE A O 1
ATOM 2327 N N . HIS A 1 292 ? -0.280 -1.465 2.090 1.00 92.31 292 HIS A N 1
ATOM 2328 C CA . HIS A 1 292 ? 1.024 -2.111 2.196 1.00 92.31 292 HIS A CA 1
ATOM 2329 C C . HIS A 1 292 ? 1.365 -2.478 3.642 1.00 92.31 292 HIS A C 1
ATOM 2331 O O . HIS A 1 292 ? 1.070 -1.725 4.578 1.00 92.31 292 HIS A O 1
ATOM 2337 N N . PHE A 1 293 ? 2.057 -3.604 3.789 1.00 92.62 293 PHE A N 1
ATOM 2338 C CA . PHE A 1 293 ? 2.416 -4.215 5.061 1.00 92.62 293 PHE A CA 1
ATOM 2339 C C . PHE A 1 293 ? 3.842 -4.776 5.068 1.00 92.62 293 PHE A C 1
ATOM 2341 O O . PHE A 1 293 ? 4.385 -5.174 4.032 1.00 92.62 293 PHE A O 1
ATOM 2348 N N . GLU A 1 294 ? 4.404 -4.872 6.272 1.00 90.00 294 GLU A N 1
ATOM 2349 C CA . GLU A 1 294 ? 5.683 -5.509 6.578 1.00 90.00 294 GLU A CA 1
ATOM 2350 C C . GLU A 1 294 ? 5.441 -6.791 7.401 1.00 90.00 294 GLU A C 1
ATOM 2352 O O . GLU A 1 294 ? 4.918 -6.710 8.512 1.00 90.00 294 GLU A O 1
ATOM 2357 N N . PRO A 1 295 ? 5.819 -7.986 6.919 1.00 89.62 295 PRO A N 1
ATOM 2358 C CA . PRO A 1 295 ? 5.771 -9.209 7.708 1.00 89.62 295 PRO A CA 1
ATOM 2359 C C . PRO A 1 295 ? 6.690 -9.137 8.927 1.00 89.62 295 PRO A C 1
ATOM 2361 O O . PRO A 1 295 ? 7.851 -8.738 8.814 1.00 89.62 295 PRO A O 1
ATOM 2364 N N . VAL A 1 296 ? 6.198 -9.597 10.079 1.00 83.75 296 VAL A N 1
ATOM 2365 C CA . VAL A 1 296 ? 6.936 -9.538 11.352 1.00 83.75 296 VAL A CA 1
ATOM 2366 C C . VAL A 1 296 ? 7.287 -10.923 11.889 1.00 83.75 296 VAL A C 1
ATOM 2368 O O . VAL A 1 296 ? 8.435 -11.157 12.265 1.00 83.75 296 VAL A O 1
ATOM 2371 N N . ALA A 1 297 ? 6.339 -11.863 11.914 1.00 79.56 297 ALA A N 1
ATOM 2372 C CA . ALA A 1 297 ? 6.574 -13.220 12.410 1.00 79.56 297 ALA A CA 1
ATOM 2373 C C . ALA A 1 297 ? 5.624 -14.250 11.769 1.00 79.56 297 ALA A C 1
ATOM 2375 O O . ALA A 1 297 ? 4.523 -13.884 11.379 1.00 79.56 297 ALA A O 1
ATOM 2376 N N . PRO A 1 298 ? 5.986 -15.542 11.677 1.00 80.56 298 PRO A N 1
ATOM 2377 C CA . PRO A 1 298 ? 5.052 -16.584 11.247 1.00 80.56 298 PRO A CA 1
ATOM 2378 C C . PRO A 1 298 ? 3.905 -16.781 12.255 1.00 80.56 298 PRO A C 1
ATOM 2380 O O . PRO A 1 298 ? 4.129 -16.739 13.462 1.00 80.56 298 PRO A O 1
ATOM 2383 N N . LEU A 1 299 ? 2.696 -17.095 11.779 1.00 75.75 299 LEU A N 1
ATOM 2384 C CA . LEU A 1 299 ? 1.518 -17.358 12.623 1.00 75.75 299 LEU A CA 1
ATOM 2385 C C . LEU A 1 299 ? 1.598 -18.689 13.392 1.00 75.75 299 LEU A C 1
ATOM 2387 O O . LEU A 1 299 ? 1.011 -18.825 14.463 1.00 75.75 299 LEU A O 1
ATOM 2391 N N . SER A 1 300 ? 2.281 -19.696 12.838 1.00 68.00 300 SER A N 1
ATOM 2392 C CA . SER A 1 300 ? 2.291 -21.068 13.373 1.00 68.00 300 SER A CA 1
ATOM 2393 C C . SER A 1 300 ? 3.472 -21.395 14.292 1.00 68.00 300 SER A C 1
ATOM 2395 O O . SER A 1 300 ? 3.486 -22.466 14.896 1.00 68.00 300 SER A O 1
ATOM 2397 N N . GLU A 1 301 ? 4.466 -20.514 14.397 1.00 58.34 301 GLU A N 1
ATOM 2398 C CA . GLU A 1 301 ? 5.693 -20.739 15.169 1.00 58.34 301 GLU A CA 1
ATOM 2399 C C . GLU A 1 301 ? 5.756 -19.731 16.330 1.00 58.34 301 GLU A C 1
ATOM 2401 O O . GLU A 1 301 ? 5.906 -18.535 16.084 1.00 58.34 301 GLU A O 1
ATOM 2406 N N . PRO A 1 302 ? 5.688 -20.164 17.605 1.00 44.28 302 PRO A N 1
ATOM 2407 C CA . PRO A 1 302 ? 5.712 -19.252 18.753 1.00 44.28 302 PRO A CA 1
ATOM 2408 C C . PRO A 1 302 ? 7.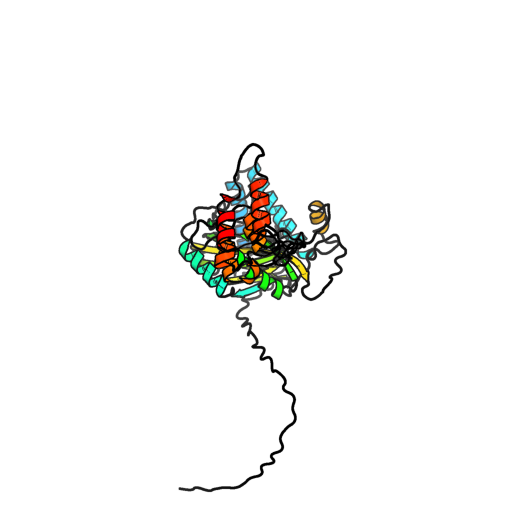081 -18.591 18.989 1.00 44.28 302 PRO A C 1
ATOM 2410 O O . PRO A 1 302 ? 7.225 -17.796 19.914 1.00 44.28 302 PRO A O 1
ATOM 2413 N N . ASN A 1 303 ? 8.103 -18.953 18.209 1.00 41.75 303 ASN A N 1
ATOM 2414 C CA . ASN A 1 303 ? 9.433 -18.361 18.268 1.00 41.75 303 ASN A CA 1
ATOM 2415 C C . ASN A 1 303 ? 10.197 -18.681 16.974 1.00 41.75 303 ASN A C 1
ATOM 2417 O O . ASN A 1 303 ? 10.933 -19.671 16.924 1.00 41.75 303 ASN A O 1
ATOM 2421 N N . PRO A 1 304 ? 10.051 -17.885 15.905 1.00 47.25 304 PRO A N 1
ATOM 2422 C CA . PRO A 1 304 ? 10.987 -17.993 14.804 1.00 47.25 304 PRO A CA 1
ATOM 2423 C C . PRO A 1 304 ? 12.389 -17.687 15.345 1.00 47.25 304 PRO A C 1
ATOM 2425 O O . PRO A 1 304 ? 12.612 -16.677 16.013 1.00 47.25 304 PRO A O 1
ATOM 2428 N N . VAL A 1 305 ? 13.347 -18.573 15.073 1.00 44.25 305 VAL A N 1
ATOM 2429 C CA . VAL A 1 305 ? 14.773 -18.309 15.297 1.00 44.25 305 VAL A CA 1
ATOM 2430 C C . VAL A 1 305 ? 15.205 -17.251 14.276 1.00 44.25 305 VAL A C 1
ATOM 2432 O O . VAL A 1 305 ? 15.903 -17.544 13.311 1.00 44.25 305 VAL A O 1
ATOM 2435 N N . PHE A 1 306 ? 14.753 -16.009 14.445 1.00 54.22 306 PHE A N 1
ATOM 2436 C CA . PHE A 1 306 ? 15.343 -14.873 13.760 1.00 54.22 306 PHE A CA 1
ATOM 2437 C C . PHE A 1 306 ? 16.599 -14.523 14.534 1.00 54.22 306 PHE A C 1
ATOM 2439 O O . PHE A 1 306 ? 16.554 -13.984 15.637 1.00 54.22 306 PHE A O 1
ATOM 2446 N N . THR A 1 307 ? 17.750 -14.865 13.964 1.00 49.09 307 THR A N 1
ATOM 2447 C CA . THR A 1 307 ? 19.070 -14.626 14.557 1.00 49.09 307 THR A CA 1
ATOM 2448 C C . THR A 1 307 ? 19.488 -13.147 14.524 1.00 49.09 307 THR A C 1
ATOM 2450 O O . THR A 1 307 ? 20.676 -12.851 14.487 1.00 49.09 307 THR A O 1
ATOM 2453 N N . GLY A 1 308 ? 18.516 -12.229 14.567 1.00 64.25 308 GLY A N 1
ATOM 2454 C CA . GLY A 1 308 ? 18.643 -10.971 15.298 1.00 64.25 308 GLY A CA 1
ATOM 2455 C C . GLY A 1 308 ? 19.272 -9.765 14.609 1.00 64.25 308 GLY A C 1
ATOM 2456 O O . GLY A 1 308 ? 19.597 -8.844 15.339 1.00 64.25 308 GLY A O 1
ATOM 2457 N N . ASP A 1 309 ? 19.407 -9.727 13.276 1.00 78.62 309 ASP A N 1
ATOM 2458 C CA . ASP A 1 309 ? 19.943 -8.538 12.573 1.00 78.62 309 ASP A CA 1
ATOM 2459 C C . ASP A 1 309 ? 19.214 -8.146 11.272 1.00 78.62 309 ASP A C 1
ATOM 2461 O O . ASP A 1 309 ? 19.314 -6.992 10.851 1.00 78.62 309 ASP A O 1
ATOM 2465 N N . LEU A 1 310 ? 18.517 -9.076 10.609 1.00 86.25 310 LEU A N 1
ATOM 2466 C CA . LEU A 1 310 ? 17.840 -8.852 9.324 1.00 86.25 310 LEU A CA 1
ATOM 2467 C C . LEU A 1 310 ? 16.328 -9.087 9.445 1.00 86.25 310 LEU A C 1
ATOM 2469 O O . LEU A 1 310 ? 15.916 -9.896 10.281 1.00 86.25 310 LEU A O 1
ATOM 2473 N N . PRO A 1 311 ? 15.517 -8.425 8.602 1.00 88.25 311 PRO A N 1
ATOM 2474 C CA . PRO A 1 311 ? 14.084 -8.668 8.549 1.00 88.25 311 PRO A CA 1
ATOM 2475 C C . PRO A 1 311 ? 13.739 -10.075 8.048 1.00 88.25 311 PRO A C 1
ATOM 2477 O O 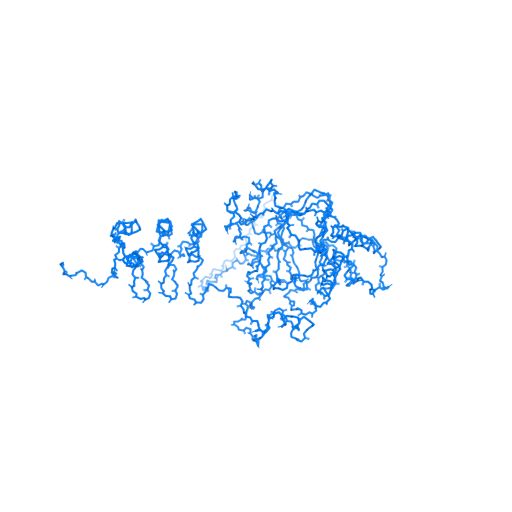. PRO A 1 311 ? 14.519 -10.677 7.305 1.00 88.25 311 PRO A O 1
ATOM 2480 N N . PRO A 1 312 ? 12.535 -10.582 8.372 1.00 86.06 312 PRO A N 1
ATOM 2481 C CA . PRO A 1 312 ? 12.110 -11.942 8.045 1.00 86.06 312 PRO A CA 1
ATOM 2482 C C . PRO A 1 312 ? 11.891 -12.181 6.544 1.00 86.06 312 PRO A C 1
ATOM 2484 O O . PRO A 1 312 ? 11.821 -13.332 6.121 1.00 86.06 312 PRO A O 1
ATOM 2487 N N . TYR A 1 313 ? 11.774 -11.112 5.753 1.00 90.50 313 TYR A N 1
ATOM 2488 C CA . TYR A 1 313 ? 11.590 -11.153 4.300 1.00 90.50 313 TYR A CA 1
ATOM 2489 C C . TYR A 1 313 ? 12.902 -11.122 3.508 1.00 90.50 313 TYR A C 1
ATOM 2491 O O . TYR A 1 313 ? 12.872 -11.341 2.302 1.00 90.50 313 TYR A O 1
ATOM 2499 N N . LEU A 1 314 ? 14.053 -10.851 4.135 1.00 92.00 314 LEU A N 1
ATOM 2500 C CA . LEU A 1 314 ? 15.323 -10.668 3.426 1.00 92.00 314 LEU A CA 1
ATOM 2501 C C . LEU A 1 314 ? 16.222 -11.905 3.548 1.00 92.00 314 LEU A C 1
ATOM 2503 O O . LEU A 1 314 ? 16.576 -12.329 4.648 1.00 92.00 314 LEU A O 1
ATOM 2507 N N . ILE A 1 315 ? 16.655 -12.453 2.409 1.00 91.56 315 ILE A N 1
ATOM 2508 C CA . ILE A 1 315 ? 17.572 -13.596 2.359 1.00 91.56 315 ILE A CA 1
ATOM 2509 C C . ILE A 1 315 ? 18.988 -13.149 2.771 1.00 91.56 315 ILE A C 1
ATOM 2511 O O . ILE A 1 315 ? 19.542 -12.238 2.141 1.00 91.56 315 ILE A O 1
ATOM 2515 N N . PRO A 1 316 ? 19.628 -13.809 3.758 1.00 90.50 316 PRO A N 1
ATOM 2516 C CA . PRO A 1 316 ? 21.016 -13.532 4.116 1.00 90.50 316 PRO A CA 1
ATOM 2517 C C . PRO A 1 316 ? 22.007 -13.809 2.971 1.00 90.50 316 PRO A C 1
ATOM 2519 O O . PRO A 1 316 ? 21.907 -14.808 2.262 1.00 90.50 316 PRO A O 1
ATOM 2522 N N . ASN A 1 317 ? 23.033 -12.971 2.858 1.00 90.19 317 ASN A N 1
ATOM 2523 C CA . ASN A 1 317 ? 24.055 -12.897 1.812 1.00 90.19 317 ASN A CA 1
ATOM 2524 C C . ASN A 1 317 ? 23.513 -12.628 0.399 1.00 90.19 317 ASN A C 1
ATOM 2526 O O . ASN A 1 317 ? 24.186 -12.931 -0.588 1.00 90.19 317 ASN A O 1
ATOM 2530 N N . SER A 1 318 ? 22.310 -12.068 0.288 1.00 93.06 318 SER A N 1
ATOM 2531 C CA . SER A 1 318 ? 21.698 -11.747 -1.001 1.00 93.06 318 SER A CA 1
ATOM 2532 C C . SER A 1 318 ? 22.115 -10.358 -1.530 1.00 93.06 318 SER A C 1
ATOM 2534 O O . SER A 1 318 ? 22.606 -9.530 -0.758 1.00 93.06 318 SER A O 1
ATOM 2536 N N . PRO A 1 319 ? 21.931 -10.062 -2.835 1.00 92.50 319 PRO A N 1
ATOM 2537 C CA . PRO A 1 319 ? 22.310 -8.772 -3.429 1.00 92.50 319 PRO A CA 1
ATOM 2538 C C . PRO A 1 319 ? 21.706 -7.515 -2.776 1.00 92.50 319 PRO A C 1
ATOM 2540 O O . PRO A 1 319 ? 22.327 -6.453 -2.818 1.00 92.50 319 PRO A O 1
ATOM 2543 N N . GLU A 1 320 ? 20.511 -7.605 -2.188 1.00 92.44 320 GLU A N 1
ATOM 2544 C CA . GLU A 1 320 ? 19.835 -6.503 -1.491 1.00 92.44 320 GLU A CA 1
ATOM 2545 C C . GLU A 1 320 ? 20.373 -6.277 -0.071 1.00 92.44 320 GLU A C 1
ATOM 2547 O O . GLU A 1 320 ? 20.301 -5.159 0.435 1.00 92.44 320 GLU A O 1
ATOM 2552 N N . GLU A 1 321 ? 20.972 -7.284 0.576 1.00 92.62 321 GLU A N 1
ATOM 2553 C CA . GLU A 1 321 ? 21.422 -7.156 1.968 1.00 92.62 321 GLU A CA 1
ATOM 2554 C C . GLU A 1 321 ? 22.394 -5.984 2.197 1.00 92.62 321 GLU A C 1
ATOM 2556 O O . GLU A 1 321 ? 22.167 -5.212 3.133 1.00 92.62 321 GLU A O 1
ATOM 2561 N N . PRO A 1 322 ? 23.446 -5.767 1.380 1.00 93.31 322 PRO A N 1
ATOM 2562 C CA . PRO A 1 322 ? 24.342 -4.626 1.568 1.00 93.31 322 PRO A CA 1
ATOM 2563 C C . PRO A 1 322 ? 23.632 -3.271 1.444 1.00 93.31 322 PRO A C 1
ATOM 2565 O O . PRO A 1 322 ? 23.976 -2.327 2.160 1.00 93.31 322 PRO A O 1
ATOM 2568 N N . VAL A 1 323 ? 22.643 -3.169 0.550 1.00 89.19 323 VAL A N 1
ATOM 2569 C CA . VAL A 1 323 ? 21.839 -1.953 0.351 1.00 89.19 323 VAL A CA 1
ATOM 2570 C C . VAL A 1 323 ? 20.947 -1.721 1.565 1.00 89.19 323 VAL A C 1
ATOM 2572 O O . VAL A 1 323 ? 20.951 -0.628 2.137 1.00 89.19 323 VAL A O 1
ATOM 2575 N N . TRP A 1 324 ? 20.272 -2.774 2.022 1.00 90.06 324 TRP A N 1
ATOM 2576 C CA . TRP A 1 324 ? 19.421 -2.737 3.200 1.00 90.06 324 TRP A CA 1
ATOM 2577 C C . TRP A 1 324 ? 20.209 -2.371 4.466 1.00 90.06 324 TRP A C 1
ATOM 2579 O O . TRP A 1 324 ? 19.803 -1.470 5.196 1.00 90.06 324 TRP A O 1
ATOM 2589 N N . ARG A 1 325 ? 21.383 -2.976 4.702 1.00 92.06 325 ARG A N 1
ATOM 2590 C CA . ARG A 1 325 ? 22.239 -2.669 5.867 1.00 92.06 325 ARG A CA 1
ATOM 2591 C C . ARG A 1 325 ? 22.773 -1.242 5.854 1.00 92.06 325 ARG A C 1
ATOM 2593 O O . ARG A 1 325 ? 22.929 -0.639 6.912 1.00 92.06 325 ARG A O 1
ATOM 2600 N N . LYS A 1 326 ? 23.048 -0.683 4.671 1.00 90.12 326 LYS A N 1
ATOM 2601 C CA . LYS A 1 326 ? 23.447 0.725 4.539 1.00 90.12 326 LYS A CA 1
ATOM 2602 C C . LYS A 1 326 ? 22.321 1.668 4.976 1.00 90.12 326 LYS A C 1
ATOM 2604 O O . LYS A 1 326 ? 22.610 2.694 5.585 1.00 90.12 326 LYS A O 1
ATOM 2609 N N . ALA A 1 327 ? 21.070 1.325 4.668 1.00 82.44 327 ALA A N 1
ATOM 2610 C CA . ALA A 1 327 ? 19.895 2.073 5.112 1.00 82.44 327 ALA A CA 1
ATOM 2611 C C . ALA A 1 327 ? 19.535 1.804 6.588 1.00 82.44 327 ALA A C 1
ATOM 2613 O O . ALA A 1 327 ? 18.981 2.680 7.244 1.00 82.44 327 ALA A O 1
ATOM 2614 N N . ASN A 1 328 ? 19.902 0.633 7.121 1.00 84.06 328 ASN A N 1
ATOM 2615 C CA . ASN A 1 328 ? 19.558 0.165 8.466 1.00 84.06 328 ASN A CA 1
ATOM 2616 C C . ASN A 1 328 ? 20.821 -0.209 9.276 1.00 84.06 328 ASN A C 1
ATOM 2618 O O . ASN A 1 328 ? 21.053 -1.386 9.571 1.00 84.06 328 ASN A O 1
ATOM 2622 N N . PRO A 1 329 ? 21.664 0.771 9.662 1.00 85.62 329 PRO A N 1
ATOM 2623 C CA . PRO A 1 329 ? 22.955 0.512 10.312 1.00 85.62 329 PRO A CA 1
ATOM 2624 C C . PRO A 1 329 ? 22.839 -0.100 11.717 1.00 85.62 329 PRO A C 1
ATOM 2626 O O . PRO A 1 329 ? 23.830 -0.599 12.248 1.00 85.62 329 PRO A O 1
ATOM 2629 N N . HIS A 1 330 ? 21.651 -0.049 12.323 1.00 83.50 330 HIS A N 1
ATOM 2630 C CA . HIS A 1 330 ? 21.368 -0.584 13.657 1.00 83.50 330 HIS A CA 1
ATOM 2631 C C . HIS A 1 330 ? 20.693 -1.963 13.633 1.00 83.50 330 HIS A C 1
ATOM 2633 O O . HIS A 1 330 ? 20.331 -2.472 14.689 1.00 83.50 330 HIS A O 1
ATOM 2639 N N . GLY A 1 331 ? 20.574 -2.580 12.453 1.00 83.81 331 GLY A N 1
ATOM 2640 C CA . GLY A 1 331 ? 19.877 -3.852 12.289 1.00 83.81 331 GLY A CA 1
ATOM 2641 C C . GLY A 1 331 ? 18.361 -3.684 12.258 1.00 83.81 331 GLY A C 1
ATOM 2642 O O . GLY A 1 331 ? 17.832 -2.571 12.287 1.00 83.81 331 GLY A O 1
ATOM 2643 N N . TRP A 1 332 ? 17.662 -4.807 12.110 1.00 83.31 332 TRP A N 1
ATOM 2644 C CA . TRP A 1 332 ? 16.207 -4.818 12.024 1.00 83.31 332 TRP A CA 1
ATOM 2645 C C . TRP A 1 332 ? 15.595 -4.917 13.414 1.00 83.31 332 TRP A C 1
ATOM 2647 O O . TRP A 1 332 ? 16.028 -5.709 14.254 1.00 83.31 332 TRP A O 1
ATOM 2657 N N . HIS A 1 333 ? 14.545 -4.137 13.632 1.00 72.44 333 HIS A N 1
ATOM 2658 C CA . HIS A 1 333 ? 13.715 -4.217 14.819 1.00 72.44 333 HIS A CA 1
ATOM 2659 C C . HIS A 1 333 ? 12.281 -4.434 14.361 1.00 72.44 333 HIS A C 1
ATOM 2661 O O . HIS A 1 333 ? 11.766 -3.646 13.572 1.00 72.44 333 HIS A O 1
ATOM 2667 N N . ALA A 1 334 ? 11.650 -5.498 14.856 1.00 64.19 334 ALA A N 1
ATOM 2668 C CA . ALA A 1 334 ? 10.245 -5.761 14.595 1.00 64.19 334 ALA A CA 1
ATOM 2669 C C . ALA A 1 334 ? 9.404 -4.529 14.960 1.00 64.19 334 ALA A C 1
ATOM 2671 O O . ALA A 1 334 ? 9.442 -4.065 16.105 1.00 64.19 334 ALA A O 1
ATOM 2672 N N . VAL A 1 335 ? 8.636 -4.019 13.994 1.00 58.47 335 VAL A N 1
ATOM 2673 C CA . VAL A 1 335 ? 7.573 -3.049 14.264 1.00 58.47 335 VAL A CA 1
ATOM 2674 C C . VAL A 1 335 ? 6.584 -3.746 15.199 1.00 58.47 335 VAL A C 1
ATOM 2676 O O . VAL A 1 335 ? 6.105 -4.837 14.892 1.00 58.47 335 VAL A O 1
ATOM 2679 N N . GLN A 1 336 ? 6.345 -3.179 16.385 1.00 50.78 336 GLN A N 1
ATOM 2680 C CA . GLN A 1 336 ? 5.416 -3.768 17.350 1.00 50.78 336 GLN A CA 1
ATOM 2681 C C . GLN A 1 336 ? 4.013 -3.793 16.730 1.00 50.78 336 GLN A C 1
ATOM 2683 O O . GLN A 1 336 ? 3.373 -2.757 16.600 1.00 50.78 336 GLN A O 1
ATOM 2688 N N . THR A 1 337 ? 3.552 -4.980 16.334 1.00 46.06 337 THR A N 1
ATOM 2689 C CA . THR A 1 337 ? 2.174 -5.233 15.876 1.00 46.06 337 THR A CA 1
ATOM 2690 C C . THR A 1 337 ? 1.219 -5.525 17.028 1.00 46.06 337 THR A C 1
ATOM 2692 O O . THR A 1 337 ? 0.018 -5.669 16.818 1.00 46.06 337 THR A O 1
ATOM 2695 N N . ALA A 1 338 ? 1.745 -5.634 18.248 1.00 40.31 338 ALA A N 1
ATOM 2696 C CA . ALA A 1 338 ? 0.949 -5.777 19.450 1.00 40.31 338 ALA A CA 1
ATOM 2697 C C . ALA A 1 338 ? 0.486 -4.394 19.941 1.00 40.31 338 ALA A C 1
ATOM 2699 O O . ALA A 1 338 ? 1.248 -3.431 19.787 1.00 40.31 338 ALA A O 1
ATOM 2700 N N . PRO A 1 339 ? -0.691 -4.292 20.598 1.00 43.34 339 PRO A N 1
ATOM 2701 C CA . PRO A 1 339 ? -0.943 -3.180 21.513 1.00 43.34 339 PRO A CA 1
ATOM 2702 C C . PRO A 1 339 ? 0.316 -2.976 22.371 1.00 43.34 339 PRO A C 1
ATOM 2704 O O . PRO A 1 339 ? 0.941 -3.987 22.731 1.00 43.34 339 PRO A O 1
ATOM 2707 N N . PRO A 1 340 ? 0.756 -1.728 22.623 1.00 46.03 340 PRO A N 1
ATOM 2708 C CA . PRO A 1 340 ? 2.063 -1.486 23.216 1.00 46.03 340 PRO A CA 1
ATOM 2709 C C . PRO A 1 340 ? 2.260 -2.348 24.466 1.00 46.03 340 PRO A C 1
ATOM 2711 O O . PRO A 1 340 ? 1.308 -2.677 25.171 1.00 46.03 340 PRO A O 1
ATOM 2714 N N . ALA A 1 341 ? 3.496 -2.787 24.729 1.00 40.28 341 ALA A N 1
ATOM 2715 C CA . ALA A 1 341 ? 3.806 -3.755 25.795 1.00 40.28 341 ALA A CA 1
ATOM 2716 C C . ALA A 1 341 ? 3.350 -3.316 27.207 1.00 40.28 341 ALA A C 1
ATOM 2718 O O . ALA A 1 341 ? 3.408 -4.095 28.159 1.00 40.28 341 ALA A O 1
ATOM 2719 N N . ASP A 1 342 ? 2.899 -2.072 27.334 1.00 58.97 342 ASP A N 1
ATOM 2720 C CA . ASP A 1 342 ? 2.199 -1.525 28.477 1.00 58.97 342 ASP A CA 1
ATOM 2721 C C . ASP A 1 342 ? 0.686 -1.823 28.475 1.00 58.97 342 ASP A C 1
ATOM 2723 O O . ASP A 1 342 ? -0.016 -1.192 29.234 1.00 58.97 342 ASP A O 1
ATOM 2727 N N . GLY A 1 343 ? 0.129 -2.721 27.660 1.00 63.12 343 GLY A N 1
ATOM 2728 C CA . GLY A 1 343 ? -1.308 -3.036 27.674 1.00 63.12 343 GLY A CA 1
ATOM 2729 C C . GLY A 1 343 ? -2.238 -1.904 27.210 1.00 63.12 343 GLY A C 1
ATOM 2730 O O . GLY A 1 343 ? -3.453 -2.012 27.398 1.00 63.12 343 GLY A O 1
ATOM 2731 N N . THR A 1 344 ? -1.710 -0.827 26.621 1.00 75.12 344 THR A N 1
ATOM 2732 C CA . THR A 1 344 ? -2.543 0.225 26.027 1.00 75.12 344 THR A CA 1
ATOM 2733 C C . THR A 1 344 ? -3.314 -0.312 24.820 1.00 75.12 344 THR A C 1
ATOM 2735 O O . THR A 1 344 ? -2.800 -1.047 23.985 1.00 75.12 344 THR A O 1
ATOM 2738 N N . THR A 1 345 ? -4.599 0.024 24.747 1.00 81.56 345 THR A N 1
ATOM 2739 C CA . THR A 1 345 ? -5.506 -0.404 23.667 1.00 81.56 345 THR A CA 1
ATOM 2740 C C . THR A 1 345 ? -5.770 0.733 22.689 1.00 81.56 345 THR A C 1
ATOM 2742 O O . THR A 1 345 ? -5.465 1.895 22.955 1.00 81.56 345 THR A O 1
ATOM 2745 N N . GLU A 1 346 ? -6.432 0.438 21.578 1.00 74.69 346 GLU A N 1
ATOM 2746 C CA . GLU A 1 346 ? -6.894 1.425 20.601 1.00 74.69 346 GLU A CA 1
ATOM 2747 C C . GLU A 1 346 ? -7.762 2.505 21.262 1.00 74.69 346 GLU A C 1
ATOM 2749 O O . GLU A 1 346 ? -7.643 3.682 20.929 1.00 74.69 346 GLU A O 1
ATOM 2754 N N . ALA A 1 347 ? -8.558 2.142 22.276 1.00 84.06 347 ALA A N 1
ATOM 2755 C CA . ALA A 1 347 ? -9.334 3.106 23.051 1.00 84.06 347 ALA A CA 1
ATOM 2756 C C . ALA A 1 347 ? -8.442 4.066 23.866 1.00 84.06 347 ALA A C 1
ATOM 2758 O O . ALA A 1 347 ? -8.767 5.251 23.970 1.00 84.06 347 ALA A O 1
ATOM 2759 N N . HIS A 1 348 ? -7.299 3.604 24.396 1.00 86.19 348 HIS A N 1
ATOM 2760 C CA . HIS A 1 348 ? -6.311 4.486 25.037 1.00 86.19 348 HIS A CA 1
ATOM 2761 C C . HIS A 1 348 ? -5.715 5.450 24.011 1.00 86.19 348 HIS A C 1
ATOM 2763 O O . HIS A 1 348 ? -5.724 6.662 24.225 1.00 86.19 348 HIS A O 1
ATOM 2769 N N . HIS A 1 349 ? -5.267 4.927 22.868 1.00 72.50 349 HIS A N 1
ATOM 2770 C CA . HIS A 1 349 ? -4.679 5.737 21.803 1.00 72.50 349 HIS A CA 1
ATOM 2771 C C . HIS A 1 349 ? -5.645 6.802 21.284 1.00 72.50 349 HIS A C 1
ATOM 2773 O O . HIS A 1 349 ? -5.287 7.977 21.244 1.00 72.50 349 HIS A O 1
ATOM 2779 N N . MET A 1 350 ? -6.884 6.431 20.956 1.00 79.94 350 MET A N 1
ATOM 2780 C CA . MET A 1 350 ? -7.899 7.375 20.478 1.00 79.94 350 MET A CA 1
ATOM 2781 C C . MET A 1 350 ? -8.217 8.446 21.524 1.00 79.94 350 MET A C 1
ATOM 2783 O O . MET A 1 350 ? -8.412 9.608 21.171 1.00 79.94 350 MET A O 1
ATOM 2787 N N . THR A 1 351 ? -8.198 8.091 22.811 1.00 81.12 351 THR A N 1
ATOM 2788 C CA . THR A 1 351 ? -8.401 9.060 23.894 1.00 81.12 351 THR A CA 1
ATOM 2789 C C . THR A 1 351 ? -7.235 10.046 24.002 1.00 81.12 351 THR A C 1
ATOM 2791 O O . THR A 1 351 ? -7.458 11.250 24.105 1.00 81.12 351 THR A O 1
ATOM 2794 N N . VAL A 1 352 ? -5.987 9.571 23.916 1.00 74.75 352 VAL A N 1
ATOM 2795 C CA . VAL A 1 352 ? -4.789 10.432 23.943 1.00 74.75 352 VAL A CA 1
ATOM 2796 C C . VAL A 1 352 ? -4.736 11.360 22.728 1.00 74.75 352 VAL A C 1
ATOM 2798 O O . VAL A 1 352 ? -4.406 12.540 22.864 1.00 74.75 352 VAL A O 1
ATOM 2801 N N . LEU A 1 353 ? -5.094 10.843 21.552 1.00 69.44 353 LEU A N 1
ATOM 2802 C CA . LEU A 1 353 ? -5.184 11.599 20.301 1.00 69.44 353 LEU A CA 1
ATOM 2803 C C . LEU A 1 353 ? -6.421 12.511 20.237 1.00 69.44 353 LEU A C 1
ATOM 2805 O O . LEU A 1 353 ? -6.510 13.354 19.348 1.00 69.44 353 LEU A O 1
ATOM 2809 N N . GLN A 1 354 ? -7.344 12.379 21.195 1.00 79.50 354 GLN A N 1
ATOM 2810 C CA . GLN A 1 354 ? -8.602 13.122 21.294 1.00 79.50 354 GLN A CA 1
ATOM 2811 C C . GLN A 1 354 ? -9.542 12.914 20.092 1.00 79.50 354 GLN A C 1
ATOM 2813 O O . GLN A 1 354 ? -10.321 13.799 19.729 1.00 79.50 354 GLN A O 1
ATOM 2818 N N . ASP A 1 355 ? -9.490 11.721 19.497 1.00 76.62 355 ASP A N 1
ATOM 2819 C CA . ASP A 1 355 ? -10.321 11.309 18.368 1.00 76.62 355 ASP A CA 1
ATOM 2820 C C . ASP A 1 355 ? -11.670 10.753 18.859 1.00 76.62 355 ASP A C 1
ATOM 2822 O O . ASP A 1 355 ? -11.887 9.545 18.970 1.00 76.62 355 ASP A O 1
ATOM 2826 N N . ILE A 1 356 ? -12.585 11.667 19.194 1.00 83.19 356 ILE A N 1
ATOM 2827 C CA . ILE A 1 356 ? -13.902 11.348 19.771 1.00 83.19 356 ILE A CA 1
ATOM 2828 C C . ILE A 1 356 ? -14.748 10.478 18.845 1.00 83.19 356 ILE A C 1
ATOM 2830 O O . ILE A 1 356 ? -15.452 9.593 19.326 1.00 83.19 356 ILE A O 1
ATOM 2834 N N . GLN A 1 357 ? -14.728 10.741 17.538 1.00 72.88 357 GLN A N 1
ATOM 2835 C CA . GLN A 1 357 ? -15.607 10.041 16.598 1.00 72.88 357 GLN A CA 1
ATOM 2836 C C . GLN A 1 357 ? -15.142 8.602 16.383 1.00 72.88 357 GLN A C 1
ATOM 2838 O O . GLN A 1 357 ? -15.966 7.687 16.373 1.00 72.88 357 GLN A O 1
ATOM 2843 N N . THR A 1 358 ? -13.831 8.379 16.295 1.00 65.06 358 THR A N 1
ATOM 2844 C CA . THR A 1 358 ? -13.298 7.020 16.175 1.00 65.06 358 THR A CA 1
ATOM 2845 C C . THR A 1 358 ? -13.424 6.263 17.491 1.00 65.06 358 THR A C 1
ATOM 2847 O O . THR A 1 358 ? -13.829 5.103 17.476 1.00 65.06 358 THR A O 1
ATOM 2850 N N . LEU A 1 359 ? -13.197 6.924 18.635 1.00 83.44 359 LEU A N 1
ATOM 2851 C CA . LEU A 1 359 ? -13.451 6.320 19.943 1.00 83.44 359 LEU A CA 1
ATOM 2852 C C . LEU A 1 359 ? -14.924 5.913 20.089 1.00 83.44 359 LEU A C 1
ATOM 2854 O O . LEU A 1 359 ? -15.210 4.819 20.561 1.00 83.44 359 LEU A O 1
ATOM 2858 N N . ARG A 1 360 ? -15.861 6.750 19.627 1.00 84.81 360 ARG A N 1
ATOM 2859 C CA . ARG A 1 360 ? -17.299 6.450 19.616 1.00 84.81 360 ARG A CA 1
ATOM 2860 C C . ARG A 1 360 ? -17.605 5.163 18.854 1.00 84.81 360 ARG A C 1
ATOM 2862 O O . ARG A 1 360 ? -18.189 4.241 19.415 1.00 84.81 360 ARG A O 1
ATOM 2869 N N . ALA A 1 361 ? -17.167 5.097 17.599 1.00 69.56 361 ALA A N 1
ATOM 2870 C CA . ALA A 1 361 ? -17.396 3.942 16.740 1.00 69.56 361 ALA A CA 1
ATOM 2871 C C . ALA A 1 361 ? -16.722 2.674 17.286 1.00 69.56 361 ALA A C 1
ATOM 2873 O O . ALA A 1 361 ? -17.304 1.591 17.242 1.00 69.56 361 ALA A O 1
ATOM 2874 N N . LEU A 1 362 ? -15.515 2.807 17.845 1.00 74.56 362 LEU A N 1
ATOM 2875 C CA . LEU A 1 362 ? -14.809 1.702 18.482 1.00 74.56 362 LEU A CA 1
ATOM 2876 C C . LEU A 1 362 ? -15.621 1.130 19.650 1.00 74.56 362 LEU A C 1
ATOM 2878 O O . LEU A 1 362 ? -15.743 -0.086 19.766 1.00 74.56 362 LEU A O 1
ATOM 2882 N N . LEU A 1 363 ? -16.190 1.988 20.498 1.00 86.00 363 LEU A N 1
ATOM 2883 C CA . LEU A 1 363 ? -16.972 1.570 21.662 1.00 86.00 363 LEU A CA 1
ATOM 2884 C C . LEU A 1 363 ? -18.337 0.978 21.289 1.00 86.00 363 LEU A C 1
ATOM 2886 O O . LEU A 1 363 ? -18.819 0.105 22.007 1.00 86.00 363 LEU A O 1
ATOM 2890 N N . ASP A 1 364 ? -18.918 1.374 20.154 1.00 81.06 364 ASP A N 1
ATOM 2891 C CA . ASP A 1 364 ? -20.145 0.758 19.631 1.00 81.06 364 ASP A CA 1
ATOM 2892 C C . ASP A 1 364 ? -19.937 -0.711 19.236 1.00 81.06 364 ASP A C 1
ATOM 2894 O O . ASP A 1 364 ? -20.816 -1.549 19.442 1.00 81.06 364 ASP A O 1
ATOM 2898 N N . VAL A 1 365 ? -18.764 -1.041 18.687 1.00 74.06 365 VAL A N 1
ATOM 2899 C CA . VAL A 1 365 ? -18.427 -2.410 18.259 1.00 74.06 365 VAL A CA 1
ATOM 2900 C C . VAL A 1 365 ? -17.776 -3.210 19.392 1.00 74.06 365 VAL A C 1
ATOM 2902 O O . VAL A 1 365 ? -18.044 -4.401 19.571 1.00 74.06 365 VAL A O 1
ATOM 2905 N N . HIS A 1 366 ? -16.934 -2.558 20.190 1.00 76.44 366 HIS A N 1
ATOM 2906 C CA . HIS A 1 366 ? -16.104 -3.165 21.225 1.00 76.44 366 HIS A CA 1
ATOM 2907 C C . HIS A 1 366 ? -16.253 -2.429 22.571 1.00 76.44 366 HIS A C 1
ATOM 2909 O O . HIS A 1 366 ? -15.280 -1.884 23.096 1.00 76.44 366 HIS A O 1
ATOM 2915 N N . PRO A 1 367 ? -17.441 -2.468 23.206 1.00 87.06 367 PRO A N 1
ATOM 2916 C CA . PRO A 1 367 ? -17.720 -1.701 24.428 1.00 87.06 367 PRO A CA 1
ATOM 2917 C C . PRO A 1 367 ? -16.815 -2.083 25.608 1.00 87.06 367 PRO A C 1
ATOM 2919 O O . PRO A 1 367 ? -16.518 -1.265 26.474 1.00 87.06 367 PRO A O 1
ATOM 2922 N N . HIS A 1 368 ? -16.301 -3.317 25.627 1.00 85.38 368 HIS A N 1
ATOM 2923 C CA . HIS A 1 368 ? -15.357 -3.778 26.647 1.00 85.38 368 HIS A CA 1
ATOM 2924 C C . HIS A 1 368 ? -14.058 -2.950 26.701 1.00 85.38 368 HIS A C 1
ATOM 2926 O O . HIS A 1 368 ? -13.418 -2.898 27.752 1.00 85.38 368 HIS A O 1
ATOM 2932 N N . LEU A 1 369 ? -13.683 -2.269 25.610 1.00 90.44 369 LEU A N 1
ATOM 2933 C CA . LEU A 1 369 ? -12.468 -1.458 25.550 1.00 90.44 369 LEU A CA 1
ATOM 2934 C C . LEU A 1 369 ? -12.542 -0.192 26.414 1.00 90.44 369 LEU A C 1
ATOM 2936 O O . LEU A 1 369 ? -11.492 0.272 26.849 1.00 90.44 369 LEU A O 1
ATOM 2940 N N . ALA A 1 370 ? -13.737 0.311 26.757 1.00 94.88 370 ALA A N 1
ATOM 2941 C CA . ALA A 1 370 ? -13.902 1.446 27.678 1.00 94.88 370 ALA A CA 1
ATOM 2942 C C . ALA A 1 370 ? -13.305 1.188 29.075 1.00 94.88 370 ALA A C 1
ATOM 2944 O O . ALA A 1 370 ? -12.963 2.126 29.794 1.00 94.88 370 ALA A O 1
ATOM 2945 N N . ASN A 1 371 ? -13.175 -0.089 29.446 1.00 95.75 371 ASN A N 1
ATOM 2946 C CA . ASN A 1 371 ? -12.681 -0.550 30.742 1.00 95.75 371 ASN A CA 1
ATOM 2947 C C . ASN A 1 371 ? -11.370 -1.343 30.643 1.00 95.75 371 ASN A C 1
ATOM 2949 O O . ASN A 1 371 ? -10.915 -1.900 31.646 1.00 95.75 371 ASN A O 1
ATOM 2953 N N . ALA A 1 372 ? -10.764 -1.420 29.452 1.00 92.44 372 ALA A N 1
ATOM 2954 C CA . ALA A 1 372 ? -9.469 -2.066 29.283 1.00 92.44 372 ALA A CA 1
ATOM 2955 C C . ALA A 1 372 ? -8.419 -1.354 30.141 1.00 92.44 372 ALA A C 1
ATOM 2957 O O . ALA A 1 372 ? -8.449 -0.129 30.246 1.00 92.44 372 ALA A O 1
ATOM 2958 N N . LYS A 1 373 ? -7.512 -2.124 30.751 1.00 92.19 373 LYS A N 1
ATOM 2959 C CA . LYS A 1 373 ? -6.439 -1.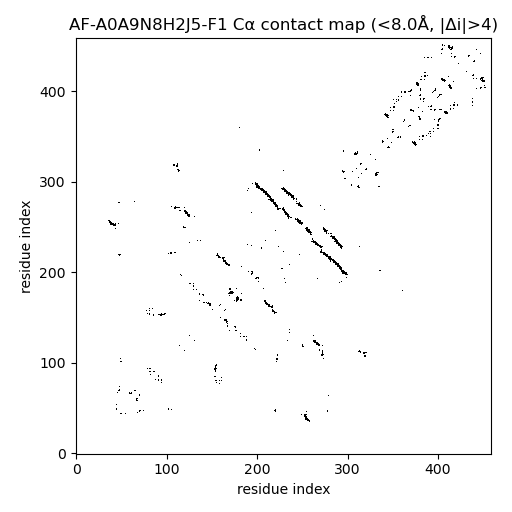586 31.584 1.00 92.19 373 LYS A CA 1
ATOM 2960 C C . LYS A 1 373 ? -5.079 -1.744 30.928 1.00 92.19 373 LYS A C 1
ATOM 2962 O O . LYS A 1 373 ? -4.737 -2.854 30.526 1.00 92.19 373 LYS A O 1
ATOM 2967 N N . ASP A 1 374 ? -4.311 -0.665 30.918 1.00 85.81 374 ASP A N 1
ATOM 2968 C CA . ASP A 1 374 ? -2.883 -0.693 30.628 1.00 85.81 374 ASP A CA 1
ATOM 2969 C C . ASP A 1 374 ? -2.079 -1.293 31.817 1.00 85.81 374 ASP A C 1
ATOM 2971 O O . ASP A 1 374 ? -2.619 -1.701 32.852 1.00 85.81 374 ASP A O 1
ATOM 2975 N N . ALA A 1 375 ? -0.758 -1.344 31.700 1.00 82.94 375 ALA A N 1
ATOM 2976 C CA . ALA A 1 375 ? 0.200 -1.926 32.628 1.00 82.94 375 ALA A CA 1
ATOM 2977 C C . ALA A 1 375 ? 0.380 -1.071 33.883 1.00 82.94 375 ALA A C 1
ATOM 2979 O O . ALA A 1 375 ? 0.848 -1.567 34.910 1.00 82.94 375 ALA A O 1
ATOM 2980 N N . ASN A 1 376 ? -0.035 0.194 33.834 1.00 83.00 376 ASN A N 1
ATOM 2981 C CA . ASN A 1 376 ? -0.161 1.073 34.987 1.00 83.00 376 ASN A CA 1
ATOM 2982 C C . ASN A 1 376 ? -1.561 0.975 35.622 1.00 83.00 376 ASN A C 1
ATOM 2984 O O . ASN A 1 376 ? -1.829 1.639 36.627 1.00 83.00 376 ASN A O 1
ATOM 2988 N N . GLY A 1 377 ? -2.451 0.141 35.078 1.00 89.62 377 GLY A N 1
ATOM 2989 C CA . GLY A 1 377 ? -3.839 -0.003 35.501 1.00 89.62 377 GLY A CA 1
ATOM 2990 C C . GLY A 1 377 ? -4.741 1.140 35.033 1.00 89.62 377 GLY A C 1
ATOM 2991 O O . GLY A 1 377 ? -5.851 1.272 35.555 1.00 89.62 377 GLY A O 1
ATOM 2992 N N . TRP A 1 378 ? -4.269 1.981 34.113 1.00 93.62 378 TRP A N 1
ATOM 2993 C CA . TRP A 1 378 ? -5.036 3.075 33.531 1.00 93.62 378 TRP A CA 1
ATOM 2994 C C . TRP A 1 378 ? -6.070 2.527 32.569 1.00 93.62 378 TRP A C 1
ATOM 2996 O O . TRP A 1 378 ? -5.854 1.508 31.936 1.00 93.62 378 TRP A O 1
ATOM 3006 N N . THR A 1 379 ? -7.195 3.218 32.483 1.00 95.50 379 THR A N 1
ATOM 3007 C CA . THR A 1 379 ? -8.255 2.952 31.509 1.00 95.50 379 THR A CA 1
ATOM 3008 C C . THR A 1 379 ? -8.340 4.141 30.560 1.00 95.50 379 THR A C 1
ATOM 3010 O O . THR A 1 379 ? -7.854 5.224 30.914 1.00 95.50 379 THR A O 1
ATOM 3013 N N . PRO A 1 380 ? -9.038 4.026 29.417 1.00 95.19 380 PRO A N 1
ATOM 3014 C CA . PRO A 1 380 ? -9.304 5.183 28.568 1.00 95.19 380 PRO A CA 1
ATOM 3015 C C . PRO A 1 380 ? -9.943 6.346 29.343 1.00 95.19 380 PRO A C 1
ATOM 3017 O O . PRO A 1 380 ? -9.609 7.501 29.111 1.00 95.19 380 PRO A O 1
ATOM 3020 N N . LEU A 1 381 ? -10.783 6.073 30.351 1.00 96.69 381 LEU A N 1
ATOM 3021 C CA . LEU A 1 381 ? -11.367 7.127 31.189 1.00 96.69 381 LEU A CA 1
ATOM 3022 C C . LEU A 1 381 ? -10.318 7.887 32.026 1.00 96.69 381 LEU A C 1
ATOM 3024 O O . LEU A 1 381 ? -10.437 9.102 32.190 1.00 96.69 381 LEU A O 1
ATOM 3028 N N . HIS A 1 382 ? -9.258 7.220 32.499 1.00 94.12 382 HIS A N 1
ATOM 3029 C CA . HIS A 1 382 ? -8.137 7.903 33.158 1.00 94.12 382 HIS A CA 1
ATOM 3030 C C . HIS A 1 382 ? -7.389 8.827 32.177 1.00 94.12 382 HIS A C 1
ATOM 3032 O O . HIS A 1 382 ? -7.039 9.955 32.534 1.00 94.12 382 HIS A O 1
ATOM 3038 N N . GLU A 1 383 ? -7.205 8.398 30.923 1.00 90.94 383 GLU A N 1
ATOM 3039 C CA . GLU A 1 383 ? -6.597 9.218 29.865 1.00 90.94 383 GLU A CA 1
ATOM 3040 C C . GLU A 1 383 ? -7.466 10.427 29.482 1.00 90.94 383 GLU A C 1
ATOM 3042 O O . GLU A 1 383 ? -6.962 11.542 29.314 1.00 90.94 383 GLU A O 1
ATOM 3047 N N . ALA A 1 384 ? -8.787 10.253 29.411 1.00 92.19 384 ALA A N 1
ATOM 3048 C CA . ALA A 1 384 ? -9.727 11.337 29.115 1.00 92.19 384 ALA A CA 1
ATOM 3049 C C . ALA A 1 384 ? -9.694 12.422 30.202 1.00 92.19 384 ALA A C 1
ATOM 3051 O O . ALA A 1 384 ? -9.668 13.621 29.913 1.00 92.19 384 ALA A O 1
ATOM 3052 N N . VAL A 1 385 ? -9.608 12.004 31.467 1.00 91.75 385 VAL A N 1
ATOM 3053 C CA . VAL A 1 385 ? -9.445 12.919 32.600 1.00 91.75 385 VAL A CA 1
ATOM 3054 C C . VAL A 1 385 ? -8.099 13.646 32.545 1.00 91.75 385 VAL A C 1
ATOM 3056 O O . VAL A 1 385 ? -8.056 14.862 32.734 1.00 91.75 385 VAL A O 1
ATOM 3059 N N . ARG A 1 386 ? -7.006 12.940 32.229 1.00 84.75 386 ARG A N 1
ATOM 3060 C CA . ARG A 1 386 ? -5.667 13.537 32.094 1.00 84.75 386 ARG A CA 1
ATOM 3061 C C . ARG A 1 386 ? -5.602 14.579 30.973 1.00 84.75 386 ARG A C 1
ATOM 3063 O O . ARG A 1 386 ? -4.928 15.596 31.126 1.00 84.75 386 ARG A O 1
ATOM 3070 N N . THR A 1 387 ? -6.305 14.345 29.865 1.00 77.00 387 THR A N 1
ATOM 3071 C CA . THR A 1 387 ? -6.399 15.283 28.729 1.00 77.00 387 THR A CA 1
ATOM 3072 C C . THR A 1 387 ? -7.392 16.428 28.959 1.00 77.00 387 THR A C 1
ATOM 3074 O O . THR A 1 387 ? -7.407 17.374 28.174 1.00 77.00 387 THR A O 1
ATOM 3077 N N . LYS A 1 388 ? -8.178 16.392 30.049 1.00 78.75 388 LYS A N 1
ATOM 3078 C CA . LYS A 1 388 ? -9.150 17.428 30.465 1.00 78.75 388 LYS A CA 1
ATOM 3079 C C . LYS A 1 388 ? -10.279 17.672 29.460 1.00 78.75 388 LYS A C 1
ATOM 3081 O O . LYS A 1 388 ? -10.903 18.733 29.447 1.00 78.75 388 LYS A O 1
ATOM 3086 N N . ARG A 1 389 ? -10.561 16.680 28.622 1.00 79.00 389 ARG A N 1
ATOM 3087 C CA . ARG A 1 389 ? -11.583 16.728 27.575 1.00 79.00 389 ARG A CA 1
ATOM 3088 C C . ARG A 1 389 ? -12.890 16.145 28.101 1.00 79.00 389 ARG A C 1
ATOM 3090 O O . ARG A 1 389 ? -13.068 14.931 28.139 1.00 79.00 389 ARG A O 1
ATOM 3097 N N . GLY A 1 390 ? -13.794 17.019 28.549 1.00 86.88 390 GLY A N 1
ATOM 3098 C CA . GLY A 1 390 ? -15.083 16.604 29.121 1.00 86.88 390 GLY A CA 1
ATOM 3099 C C . GLY A 1 390 ? -15.965 15.819 28.152 1.00 86.88 390 GLY A C 1
ATOM 3100 O O . GLY A 1 390 ? -16.630 14.881 28.561 1.00 86.88 390 GLY A O 1
ATOM 3101 N N . ASP A 1 391 ? -15.868 16.111 26.861 1.00 90.12 391 ASP A N 1
ATOM 3102 C CA . ASP A 1 391 ? -16.541 15.379 25.790 1.00 90.12 391 ASP A CA 1
ATOM 3103 C C . ASP A 1 391 ? -16.052 13.926 25.631 1.00 90.12 391 ASP A C 1
ATOM 3105 O O . ASP A 1 391 ? -16.858 13.035 25.366 1.00 90.12 391 ASP A O 1
ATOM 3109 N N . LEU A 1 392 ? -14.758 13.652 25.842 1.00 91.75 392 LEU A N 1
ATOM 3110 C CA . LEU A 1 392 ? -14.236 12.277 25.907 1.00 91.75 392 LEU A CA 1
ATOM 3111 C C . LEU A 1 392 ? -14.699 11.554 27.176 1.00 91.75 392 LEU A C 1
ATOM 3113 O O . LEU A 1 392 ? -15.011 10.366 27.120 1.00 91.75 392 LEU A O 1
ATOM 3117 N N . VAL A 1 393 ? -14.757 12.265 28.308 1.00 95.31 393 VAL A N 1
ATOM 3118 C CA . VAL A 1 393 ? -15.254 11.721 29.582 1.00 95.31 393 VAL A CA 1
ATOM 3119 C C . VAL A 1 393 ? -16.725 11.322 29.454 1.00 95.31 393 VAL A C 1
ATOM 3121 O O . VAL A 1 393 ? -17.069 10.187 29.769 1.00 95.31 393 VAL A O 1
ATOM 3124 N N . GLU A 1 394 ? -17.570 12.216 28.940 1.00 95.38 394 GLU A N 1
ATOM 3125 C CA . GLU A 1 394 ? -18.991 11.954 28.689 1.00 95.38 394 GLU A CA 1
ATOM 3126 C C . GLU A 1 394 ? -19.176 10.767 27.737 1.00 95.38 394 GLU A C 1
ATOM 3128 O O . GLU A 1 394 ? -19.914 9.836 28.052 1.00 95.38 394 GLU A O 1
ATOM 3133 N N . LEU A 1 395 ? -18.445 10.733 26.616 1.00 95.12 395 LEU A N 1
ATOM 3134 C CA . LEU A 1 395 ? -18.503 9.623 25.664 1.00 95.12 395 LEU A CA 1
ATOM 3135 C C . LEU A 1 395 ? -18.178 8.273 26.325 1.00 95.12 395 LEU A C 1
ATOM 3137 O O . LEU A 1 395 ? -18.926 7.304 26.184 1.00 95.12 395 LEU A O 1
ATOM 3141 N N . LEU A 1 396 ? -17.049 8.196 27.030 1.00 96.56 396 LEU A N 1
ATOM 3142 C CA . LEU A 1 396 ? -16.586 6.955 27.647 1.00 96.56 396 LEU A CA 1
ATOM 3143 C C . LEU A 1 396 ? -17.550 6.458 28.724 1.00 96.56 396 LEU A C 1
ATOM 3145 O O . LEU A 1 396 ? -17.766 5.252 28.832 1.00 96.56 396 LEU A O 1
ATOM 3149 N N . VAL A 1 397 ? -18.146 7.365 29.496 1.00 96.75 397 VAL A N 1
ATOM 3150 C CA . VAL A 1 397 ? -19.094 7.011 30.554 1.00 96.75 397 VAL A CA 1
ATOM 3151 C C . VAL A 1 397 ? -20.455 6.627 29.981 1.00 96.75 397 VAL A C 1
ATOM 3153 O O . VAL A 1 397 ? -20.947 5.535 30.260 1.00 96.75 397 VAL A O 1
ATOM 3156 N N . GLU A 1 398 ? -21.071 7.501 29.186 1.00 93.19 398 GLU A N 1
ATOM 3157 C CA . GLU A 1 398 ? -22.468 7.343 28.769 1.00 93.19 398 GLU A CA 1
ATOM 3158 C C . GLU A 1 398 ? -22.633 6.285 27.686 1.00 93.19 398 GLU A C 1
ATOM 3160 O O . GLU A 1 398 ? -23.582 5.503 27.721 1.00 93.19 398 GLU A O 1
ATOM 3165 N N . GLN A 1 399 ? -21.703 6.252 26.733 1.00 86.50 399 GLN A N 1
ATOM 3166 C CA . GLN A 1 399 ? -21.763 5.337 25.601 1.00 86.50 399 GLN A CA 1
ATOM 3167 C C . GLN A 1 399 ? -20.866 4.118 25.813 1.00 86.50 399 GLN A C 1
ATOM 3169 O O . GLN A 1 399 ? -21.279 2.993 25.547 1.00 86.50 399 GLN A O 1
ATOM 3174 N N . GLY A 1 400 ? -19.654 4.328 26.331 1.00 85.69 400 GLY A N 1
ATOM 3175 C CA . GLY A 1 400 ? -18.704 3.245 26.586 1.00 85.69 400 GLY A CA 1
ATOM 3176 C C . GLY A 1 400 ? -19.015 2.396 27.820 1.00 85.69 400 GLY A C 1
ATOM 3177 O O . GLY A 1 400 ? -18.503 1.284 27.932 1.00 85.69 400 GLY A O 1
ATOM 3178 N N . GLY A 1 401 ? -19.828 2.890 28.761 1.00 92.81 401 GLY A N 1
ATOM 3179 C CA . GLY A 1 401 ? -20.050 2.211 30.041 1.00 92.81 401 GLY A CA 1
ATOM 3180 C C . GLY A 1 401 ? -18.774 2.109 30.884 1.00 92.81 401 GLY A C 1
ATOM 3181 O O . GLY A 1 401 ? -18.547 1.095 31.552 1.00 92.81 401 GLY A O 1
ATOM 3182 N N . ALA A 1 402 ? -17.903 3.119 30.810 1.00 96.44 402 ALA A N 1
ATOM 3183 C CA . ALA A 1 402 ? -16.672 3.167 31.588 1.00 96.44 402 ALA A CA 1
ATOM 3184 C C . ALA A 1 402 ? -16.958 3.220 33.100 1.00 96.44 402 ALA A C 1
ATOM 3186 O O . ALA A 1 402 ? -17.811 3.976 33.570 1.00 96.44 402 ALA A O 1
ATOM 3187 N N . ASP A 1 403 ? -16.211 2.431 33.869 1.00 96.12 403 ASP A N 1
ATOM 3188 C CA . ASP A 1 403 ? -16.284 2.378 35.325 1.00 96.12 403 ASP A CA 1
ATOM 3189 C C . ASP A 1 403 ? -15.688 3.653 35.934 1.00 96.12 403 ASP A C 1
ATOM 3191 O O . ASP A 1 403 ? -14.470 3.837 36.008 1.00 96.12 403 ASP A O 1
ATOM 3195 N N . ILE A 1 404 ? -16.569 4.532 36.413 1.00 96.69 404 ILE A N 1
ATOM 3196 C CA . ILE A 1 404 ? -16.208 5.787 37.087 1.00 96.69 404 ILE A CA 1
ATOM 3197 C C . ILE A 1 404 ? -15.459 5.573 38.415 1.00 96.69 404 ILE A C 1
ATOM 3199 O O . ILE A 1 404 ? -14.886 6.521 38.954 1.00 96.69 404 ILE A O 1
ATOM 3203 N N . HIS A 1 405 ? -15.450 4.348 38.950 1.00 95.12 405 HIS A N 1
ATOM 3204 C CA . HIS A 1 405 ? -14.719 3.963 40.158 1.00 95.12 405 HIS A CA 1
ATOM 3205 C C . HIS A 1 405 ? -13.433 3.184 39.862 1.00 95.12 405 HIS A C 1
ATOM 3207 O O . HIS A 1 405 ? -12.786 2.707 40.802 1.00 95.12 405 HIS A O 1
ATOM 3213 N N . ALA A 1 406 ? -13.038 3.065 38.589 1.00 94.56 406 ALA A N 1
ATOM 3214 C CA . ALA A 1 406 ? -11.800 2.401 38.218 1.00 94.56 406 ALA A CA 1
ATOM 3215 C C . ALA A 1 406 ? -10.596 3.041 38.930 1.00 94.56 406 ALA A C 1
ATOM 3217 O O . ALA A 1 406 ? -10.541 4.252 39.159 1.00 94.56 406 ALA A O 1
ATOM 3218 N N . THR A 1 407 ? -9.626 2.195 39.281 1.00 94.50 407 THR A N 1
ATOM 3219 C CA . THR A 1 407 ? -8.370 2.615 39.904 1.00 94.50 407 THR A CA 1
ATOM 3220 C C . THR A 1 407 ? -7.169 2.168 39.088 1.00 94.50 407 THR A C 1
ATOM 3222 O O . THR A 1 407 ? -7.131 1.022 38.611 1.00 94.50 407 THR A O 1
ATOM 3225 N N . THR A 1 408 ? -6.160 3.036 39.032 1.00 91.25 408 THR A N 1
ATOM 3226 C CA . THR A 1 408 ? -4.806 2.689 38.579 1.00 91.25 408 THR A CA 1
ATOM 3227 C C . THR A 1 408 ? -4.146 1.687 39.534 1.00 91.25 408 THR A C 1
ATOM 3229 O O . THR A 1 408 ? -4.622 1.456 40.652 1.00 91.25 408 THR A O 1
ATOM 3232 N N . ASN A 1 409 ? -3.005 1.116 39.144 1.00 89.38 409 ASN A N 1
ATOM 3233 C CA . ASN A 1 409 ? -2.211 0.236 40.010 1.00 89.38 409 ASN A CA 1
ATOM 3234 C C . ASN A 1 409 ? -1.662 0.963 41.251 1.00 89.38 409 ASN A C 1
ATOM 3236 O O . ASN A 1 409 ? -1.388 0.324 42.265 1.00 89.38 409 ASN A O 1
ATOM 3240 N N . GLY A 1 410 ? -1.545 2.296 41.196 1.00 84.50 410 GLY A N 1
ATOM 3241 C CA . GLY A 1 410 ? -1.214 3.145 42.345 1.00 84.50 410 GLY A CA 1
ATOM 3242 C C . GLY A 1 410 ? -2.383 3.380 43.309 1.00 84.50 410 GLY A C 1
ATOM 3243 O O . GLY A 1 410 ? -2.187 3.981 44.360 1.00 84.50 410 GLY A O 1
ATOM 3244 N N . GLY A 1 411 ? -3.590 2.907 42.978 1.00 88.88 411 GLY A N 1
ATOM 3245 C CA . GLY A 1 411 ? -4.802 3.096 43.778 1.00 88.88 411 GLY A CA 1
ATOM 3246 C C . GLY A 1 411 ? -5.526 4.425 43.539 1.00 88.88 411 GLY A C 1
ATOM 3247 O O . GLY A 1 411 ? -6.549 4.669 44.180 1.00 88.88 411 GLY A O 1
ATOM 3248 N N . GLU A 1 412 ? -5.035 5.258 42.618 1.00 89.69 412 GLU A N 1
ATOM 3249 C CA . GLU A 1 412 ? -5.688 6.514 42.232 1.00 89.69 412 GLU A CA 1
ATOM 3250 C C . GLU A 1 412 ? -6.987 6.230 41.478 1.00 89.69 412 GLU A C 1
ATOM 3252 O O . GLU A 1 412 ? -6.982 5.448 40.527 1.00 89.69 412 GLU A O 1
ATOM 3257 N N . THR A 1 413 ? -8.080 6.865 41.906 1.00 93.75 413 THR A N 1
ATOM 3258 C CA . THR A 1 413 ? -9.397 6.796 41.252 1.00 93.75 413 THR A CA 1
ATOM 3259 C C . THR A 1 413 ? -9.485 7.788 40.092 1.00 93.75 413 THR A C 1
ATOM 3261 O O . THR A 1 413 ? -8.766 8.791 40.074 1.00 93.75 413 THR A O 1
ATOM 3264 N N . VAL A 1 414 ? -10.428 7.578 39.170 1.00 94.50 414 VAL A N 1
ATOM 3265 C CA . VAL A 1 414 ? -10.740 8.536 38.089 1.00 94.50 414 VAL A CA 1
ATOM 3266 C C . VAL A 1 414 ? -10.990 9.951 38.640 1.00 94.50 414 VAL A C 1
ATOM 3268 O O . VAL A 1 414 ? -10.377 10.914 38.176 1.00 94.50 414 VAL A O 1
ATOM 3271 N N . LEU A 1 415 ? -11.832 10.089 39.675 1.00 94.25 415 LEU A N 1
ATOM 3272 C CA . LEU A 1 415 ? -12.102 11.389 40.304 1.00 94.25 415 LEU A CA 1
ATOM 3273 C C . LEU A 1 415 ? -10.871 11.941 41.046 1.00 94.25 415 LEU A C 1
ATOM 3275 O O . LEU A 1 415 ? -10.617 13.143 41.005 1.00 94.25 415 LEU A O 1
ATOM 3279 N N . GLY A 1 416 ? -10.083 11.084 41.701 1.00 91.25 416 GLY A N 1
ATOM 3280 C CA . GLY A 1 416 ? -8.821 11.467 42.341 1.00 91.25 416 GLY A CA 1
ATOM 3281 C C . GLY A 1 416 ? -7.838 12.105 41.356 1.00 91.25 416 GLY A C 1
ATOM 3282 O O . GLY A 1 416 ? -7.347 13.210 41.609 1.00 91.25 416 GLY A O 1
ATOM 3283 N N . LEU A 1 417 ? -7.642 11.473 40.193 1.00 89.69 417 LEU A N 1
ATOM 3284 C CA . LEU A 1 417 ? -6.813 12.010 39.114 1.00 89.69 417 LEU A CA 1
ATOM 3285 C C . LEU A 1 417 ? -7.372 13.311 38.530 1.00 89.69 417 LEU A C 1
ATOM 3287 O O . LEU A 1 417 ? -6.592 14.216 38.241 1.00 89.69 417 LEU A O 1
ATOM 3291 N N . ALA A 1 418 ? -8.696 13.445 38.396 1.00 89.56 418 ALA A N 1
ATOM 3292 C CA . ALA A 1 418 ? -9.310 14.680 37.902 1.00 89.56 418 ALA A CA 1
ATOM 3293 C C . ALA A 1 418 ? -8.931 15.875 38.780 1.00 89.56 418 ALA A C 1
ATOM 3295 O O . ALA A 1 418 ? -8.463 16.896 38.279 1.00 89.56 418 ALA A O 1
ATOM 3296 N N . TYR A 1 419 ? -9.037 15.716 40.100 1.00 89.56 419 TYR A N 1
ATOM 3297 C CA . TYR A 1 419 ? -8.567 16.726 41.043 1.00 89.56 419 TYR A CA 1
ATOM 3298 C C . TYR A 1 419 ? -7.063 16.968 40.940 1.00 89.56 419 TYR A C 1
ATOM 3300 O O . TYR A 1 419 ? -6.648 18.122 40.923 1.00 89.56 419 TYR A O 1
ATOM 3308 N N . HIS A 1 420 ? -6.252 15.910 40.852 1.00 85.81 420 HIS A N 1
ATOM 3309 C CA . HIS A 1 420 ? -4.802 16.047 40.734 1.00 85.81 420 HIS A CA 1
ATOM 3310 C C . HIS A 1 420 ? -4.413 16.907 39.523 1.00 85.81 420 HIS A C 1
ATOM 3312 O O . HIS A 1 420 ? -3.752 17.929 39.692 1.00 85.81 420 HIS A O 1
ATOM 3318 N N . PHE A 1 421 ? -4.884 16.557 38.323 1.00 83.06 421 PHE A N 1
ATOM 3319 C CA . PHE A 1 421 ? -4.503 17.247 37.087 1.00 83.06 421 PHE A CA 1
ATOM 3320 C C . PHE A 1 421 ? -5.074 18.664 36.963 1.00 83.06 421 PHE A C 1
ATOM 3322 O O . PHE A 1 421 ? -4.466 19.508 36.296 1.00 83.06 421 PHE A O 1
ATOM 3329 N N . VAL A 1 422 ? -6.220 18.947 37.592 1.00 80.75 422 VAL A N 1
ATOM 3330 C CA . VAL A 1 422 ? -6.782 20.305 37.681 1.00 80.75 422 VAL A CA 1
ATOM 3331 C C . VAL A 1 422 ? -5.996 21.161 38.681 1.00 80.75 422 VAL A C 1
ATOM 3333 O O . VAL A 1 422 ? -5.698 22.314 38.387 1.00 80.75 422 VAL A O 1
ATOM 3336 N N . SER A 1 423 ? -5.607 20.609 39.836 1.00 75.06 423 SER A N 1
ATOM 3337 C CA . SER A 1 423 ? -4.871 21.338 40.883 1.00 75.06 423 SER A CA 1
ATOM 3338 C C . SER A 1 423 ? -3.391 21.580 40.574 1.00 75.06 423 SER A C 1
ATOM 3340 O O . SER A 1 423 ? -2.778 22.431 41.210 1.00 75.06 423 SER A O 1
ATOM 3342 N N . THR A 1 424 ? -2.794 20.842 39.637 1.00 69.12 424 THR A N 1
ATOM 3343 C CA . THR A 1 424 ? -1.395 21.042 39.216 1.00 69.12 424 THR A CA 1
ATOM 3344 C C . THR A 1 424 ? -1.210 22.150 38.171 1.00 69.12 424 THR A C 1
ATOM 3346 O O . THR A 1 424 ? -0.087 22.359 37.711 1.00 69.12 424 THR A O 1
ATOM 3349 N N . GLU A 1 425 ? -2.274 22.850 37.761 1.00 57.88 425 GLU A N 1
ATOM 3350 C CA . GLU A 1 425 ? -2.145 24.052 36.926 1.00 57.88 425 GLU A CA 1
ATOM 3351 C C . GLU A 1 425 ? -1.622 25.247 37.731 1.00 57.88 425 GLU A C 1
ATOM 3353 O O . GLU A 1 425 ? -1.899 25.361 38.918 1.00 57.88 425 GLU A O 1
ATOM 3358 N N . ASP A 1 426 ? -0.826 26.084 37.052 1.00 48.94 426 ASP A N 1
ATOM 3359 C CA . ASP A 1 426 ? -0.193 27.340 37.488 1.00 48.94 426 ASP A CA 1
ATOM 3360 C C . ASP A 1 426 ? -0.392 27.710 38.979 1.00 48.94 426 ASP A C 1
ATOM 3362 O O . ASP A 1 426 ? -1.481 28.147 39.356 1.00 48.94 426 ASP A O 1
ATOM 3366 N N . PRO A 1 427 ? 0.657 27.651 39.828 1.00 54.50 427 PRO A N 1
ATOM 3367 C CA . PRO A 1 427 ? 0.558 28.027 41.241 1.00 54.50 427 PRO A CA 1
ATOM 3368 C C . PRO A 1 427 ? 0.087 29.474 41.495 1.00 54.50 427 PRO A C 1
ATOM 3370 O O . PRO A 1 427 ? -0.155 29.834 42.648 1.00 54.50 427 PRO A O 1
ATOM 3373 N N . ASN A 1 428 ? -0.047 30.307 40.454 1.00 51.44 428 ASN A N 1
ATOM 3374 C CA . ASN A 1 428 ? -0.604 31.659 40.527 1.00 51.44 428 ASN A CA 1
ATOM 3375 C C . ASN A 1 428 ? -2.100 31.762 40.176 1.00 51.44 428 ASN A C 1
ATOM 3377 O O . ASN A 1 428 ? -2.666 32.850 40.308 1.00 51.44 428 ASN A O 1
ATOM 3381 N N . TYR A 1 429 ? -2.758 30.679 39.755 1.00 48.53 429 TYR A N 1
ATOM 3382 C CA . TYR A 1 429 ? -4.189 30.659 39.457 1.00 48.53 429 TYR A CA 1
ATOM 3383 C C . TYR A 1 429 ? -4.946 29.952 40.587 1.00 48.53 429 TYR A C 1
ATOM 3385 O O . TYR A 1 429 ? -4.766 28.766 40.842 1.00 48.53 429 TYR A O 1
ATOM 3393 N N . GLN A 1 430 ? -5.815 30.683 41.288 1.00 54.09 430 GLN A N 1
ATOM 3394 C CA . GLN A 1 430 ? -6.749 30.109 42.262 1.00 54.09 430 GLN A CA 1
ATOM 3395 C C . GLN A 1 430 ? -7.874 29.369 41.522 1.00 54.09 430 GLN A C 1
ATOM 3397 O O . GLN A 1 430 ? -9.004 29.849 41.457 1.00 54.09 430 GLN A O 1
ATOM 3402 N N . THR A 1 431 ? -7.578 28.222 40.914 1.00 58.44 431 THR A N 1
ATOM 3403 C CA . THR A 1 431 ? -8.622 27.325 40.414 1.00 58.44 431 THR A CA 1
ATOM 3404 C C . THR A 1 431 ? -9.238 26.604 41.611 1.00 58.44 431 THR A C 1
ATOM 3406 O O . THR A 1 431 ? -8.545 25.941 42.373 1.00 58.44 431 THR A O 1
ATOM 3409 N N . GLN A 1 432 ? -10.544 26.781 41.819 1.00 72.31 432 GLN A N 1
ATOM 3410 C CA . GLN A 1 432 ? -11.347 25.959 42.728 1.00 72.31 432 GLN A CA 1
ATOM 3411 C C . GLN A 1 432 ? -11.669 24.651 41.993 1.00 72.31 432 GLN A C 1
ATOM 3413 O O . GLN A 1 432 ? -12.530 24.684 41.108 1.00 72.31 432 GLN A O 1
ATOM 3418 N N . PRO A 1 433 ? -10.989 23.518 42.258 1.00 73.31 433 PRO A N 1
ATOM 3419 C CA . PRO A 1 433 ? -11.138 22.315 41.436 1.00 73.31 433 PRO A CA 1
ATOM 3420 C C . PRO A 1 433 ? -12.575 21.774 41.439 1.00 73.31 433 PRO A C 1
ATOM 3422 O O . PRO A 1 433 ? -13.044 21.267 40.427 1.00 73.31 433 PRO A O 1
ATOM 3425 N N . GLU A 1 434 ? -13.316 21.985 42.528 1.00 79.81 434 GLU A N 1
ATOM 3426 C CA . GLU A 1 434 ? -14.756 21.717 42.655 1.00 79.81 434 GLU A CA 1
ATOM 3427 C C . GLU A 1 434 ? -15.646 22.433 41.619 1.00 79.81 434 GLU A C 1
ATOM 3429 O O . GLU A 1 434 ? -16.804 22.066 41.426 1.00 79.81 434 GLU A O 1
ATOM 3434 N N . THR A 1 435 ? -15.134 23.457 40.932 1.00 81.75 435 THR A N 1
ATOM 3435 C CA . THR A 1 435 ? -15.867 24.163 39.868 1.00 81.75 435 THR A CA 1
ATOM 3436 C C . THR A 1 435 ? -15.569 23.627 38.469 1.00 81.75 435 THR A C 1
ATOM 3438 O O . THR A 1 435 ? -16.197 24.062 37.504 1.00 81.75 435 THR A O 1
ATOM 3441 N N . HIS A 1 436 ? -14.631 22.684 38.328 1.00 85.06 436 HIS A N 1
ATOM 3442 C CA . HIS A 1 436 ? -14.247 22.162 37.022 1.00 85.06 436 HIS A CA 1
ATOM 3443 C C . HIS A 1 436 ? -15.359 21.262 36.445 1.00 85.06 436 HIS A C 1
ATOM 3445 O O . HIS A 1 436 ? -15.778 20.323 37.127 1.00 85.06 436 HIS A O 1
ATOM 3451 N N . PRO A 1 437 ? -15.794 21.458 35.183 1.00 87.06 437 PRO A N 1
ATOM 3452 C CA . PRO A 1 437 ? -16.923 20.722 34.603 1.00 87.06 437 PRO A CA 1
ATOM 3453 C C . PRO A 1 437 ? -16.787 19.197 34.684 1.00 87.06 437 PRO A C 1
ATOM 3455 O O . PRO A 1 437 ? -17.732 18.519 35.067 1.00 87.06 437 PRO A O 1
ATOM 3458 N N . VAL A 1 438 ? -15.592 18.655 34.414 1.00 89.19 438 VAL A N 1
ATOM 3459 C CA . VAL A 1 438 ? -15.320 17.206 34.524 1.00 89.19 438 VAL A CA 1
ATOM 3460 C C . VAL A 1 438 ? -15.448 16.696 35.962 1.00 89.19 438 VAL A C 1
ATOM 3462 O O . VAL A 1 438 ? -15.951 15.597 36.174 1.00 89.19 438 VAL A O 1
ATOM 3465 N N . ILE A 1 439 ? -15.012 17.484 36.952 1.00 90.94 439 ILE A N 1
ATOM 3466 C CA . ILE A 1 439 ? -15.105 17.103 38.368 1.00 90.94 439 ILE A CA 1
ATOM 3467 C C . ILE A 1 439 ? -16.574 17.085 38.784 1.00 90.94 439 ILE A C 1
ATOM 3469 O O . ILE A 1 439 ? -17.044 16.067 39.280 1.00 90.94 439 ILE A O 1
ATOM 3473 N N . GLN A 1 440 ? -17.317 18.153 38.482 1.00 91.44 440 GLN A N 1
ATOM 3474 C CA . GLN A 1 440 ? -18.750 18.227 38.771 1.00 91.44 440 GLN A CA 1
ATOM 3475 C C . GLN A 1 440 ? -19.532 17.110 38.079 1.00 91.44 440 GLN A C 1
ATOM 3477 O O . GLN A 1 440 ? -20.418 16.512 38.682 1.00 91.44 440 GLN A O 1
ATOM 3482 N N . TYR A 1 441 ? -19.197 16.802 36.826 1.00 93.19 441 TYR A N 1
ATOM 3483 C CA . TYR A 1 441 ? -19.822 15.717 36.079 1.00 93.19 441 TYR A CA 1
ATOM 3484 C C . TYR A 1 441 ? -19.605 14.356 36.758 1.00 93.19 441 TYR A C 1
ATOM 3486 O O . TYR A 1 441 ? -20.572 13.654 37.049 1.00 93.19 441 TYR A O 1
ATOM 3494 N N . LEU A 1 442 ? -18.358 14.010 37.092 1.00 93.00 442 LEU A N 1
ATOM 3495 C CA . LEU A 1 442 ? -18.031 12.752 37.770 1.00 93.00 442 LEU A CA 1
ATOM 3496 C C . LEU A 1 442 ? -18.653 12.661 39.176 1.00 93.00 442 LEU A C 1
ATOM 3498 O O . LEU A 1 442 ? -19.153 11.603 39.554 1.00 93.00 442 LEU A O 1
ATOM 3502 N N . GLU A 1 443 ? -18.672 13.755 39.944 1.00 93.31 443 GLU A N 1
ATOM 3503 C CA . GLU A 1 443 ? -19.331 13.808 41.259 1.00 93.31 443 GLU A CA 1
ATOM 3504 C C . GLU A 1 443 ? -20.848 13.625 41.154 1.00 93.31 443 GLU A C 1
ATOM 3506 O O . GLU A 1 443 ? -21.432 12.873 41.936 1.00 93.31 443 GLU A O 1
ATOM 3511 N N . ASN A 1 444 ? -21.487 14.247 40.159 1.00 93.88 444 ASN A N 1
ATOM 3512 C CA . ASN A 1 444 ? -22.921 14.093 39.906 1.00 93.88 444 ASN A CA 1
ATOM 3513 C C . ASN A 1 444 ? -23.297 12.650 39.536 1.00 93.88 444 ASN A C 1
ATOM 3515 O O . ASN A 1 444 ? -24.406 12.209 39.835 1.00 93.88 444 ASN A O 1
ATOM 3519 N N . LEU A 1 445 ? -22.371 11.907 38.927 1.00 93.31 445 LEU A N 1
ATOM 3520 C CA . LEU A 1 445 ? -22.514 10.476 38.650 1.00 93.31 445 LEU A CA 1
ATOM 3521 C C . LEU A 1 445 ? -22.210 9.582 39.864 1.00 93.31 445 LEU A C 1
ATOM 3523 O O . LEU A 1 445 ? -22.421 8.373 39.803 1.00 93.31 445 LEU A O 1
ATOM 3527 N N . GLY A 1 446 ? -21.745 10.160 40.975 1.00 93.69 446 GLY A N 1
ATOM 3528 C CA . GLY A 1 446 ? -21.440 9.447 42.213 1.00 93.69 446 GLY A CA 1
ATOM 3529 C C . GLY A 1 446 ? -20.013 8.908 42.311 1.00 93.69 446 GLY A C 1
ATOM 3530 O O . GLY A 1 446 ? -19.750 8.097 43.200 1.00 93.69 446 GLY A O 1
ATOM 3531 N N . ALA A 1 447 ? -19.083 9.339 41.449 1.00 92.00 447 ALA A N 1
ATOM 3532 C CA . ALA A 1 447 ? -17.678 8.945 41.543 1.00 92.00 447 ALA A CA 1
ATOM 3533 C C . ALA A 1 447 ? -17.071 9.372 42.894 1.00 92.00 447 ALA A C 1
ATOM 3535 O O . ALA A 1 447 ? -17.414 10.410 43.458 1.00 92.00 447 ALA A O 1
ATOM 3536 N N . THR A 1 448 ? -16.136 8.580 43.423 1.00 88.88 448 THR A N 1
ATOM 3537 C CA . THR A 1 448 ? -15.519 8.826 44.737 1.00 88.88 448 THR A CA 1
ATOM 3538 C C . THR A 1 448 ? -14.012 8.999 44.628 1.00 88.88 448 THR A C 1
ATOM 3540 O O . THR A 1 448 ? -13.354 8.294 43.872 1.00 88.88 448 THR A O 1
ATOM 3543 N N . ARG A 1 449 ? -13.437 9.905 45.431 1.00 79.62 449 ARG A N 1
ATOM 3544 C CA . ARG A 1 449 ? -11.982 10.167 45.443 1.00 79.62 449 ARG A CA 1
ATOM 3545 C C . ARG A 1 449 ? -11.169 9.024 46.067 1.00 79.62 449 ARG A C 1
ATOM 3547 O O . ARG A 1 449 ? -10.007 8.850 45.719 1.00 79.62 449 ARG A O 1
ATOM 3554 N N . GLY A 1 450 ? -11.769 8.242 46.968 1.00 66.62 450 GLY A N 1
ATOM 3555 C CA . GLY A 1 450 ? -11.138 7.093 47.628 1.00 66.62 450 GLY A CA 1
ATOM 3556 C C . GLY A 1 450 ? -11.599 5.749 47.062 1.00 66.62 450 GLY A C 1
ATOM 3557 O O . GLY A 1 450 ? -12.714 5.645 46.548 1.00 66.62 450 GLY A O 1
ATOM 3558 N N . SER A 1 451 ? -10.758 4.714 47.186 1.00 51.56 451 SER A N 1
ATOM 3559 C CA . SER A 1 451 ? -11.107 3.348 46.779 1.00 51.56 451 SER A CA 1
ATOM 3560 C C . SER A 1 451 ? -12.364 2.864 47.525 1.00 51.56 451 SER A C 1
ATOM 3562 O O . SER A 1 451 ? -12.421 3.008 48.756 1.00 51.56 451 SER A O 1
ATOM 3564 N N . PRO A 1 452 ? -13.346 2.254 46.838 1.00 44.97 452 PRO A N 1
ATOM 3565 C CA . PRO A 1 452 ? -14.529 1.692 47.481 1.00 44.97 452 PRO A CA 1
ATOM 3566 C C . PRO A 1 452 ? -14.109 0.494 48.347 1.00 44.97 452 PRO A C 1
ATOM 3568 O O . PRO A 1 452 ? -13.950 -0.624 47.869 1.00 44.97 452 PRO A O 1
ATOM 3571 N N . GLY A 1 453 ? -13.830 0.742 49.630 1.00 42.34 453 GLY A N 1
ATOM 3572 C CA . GLY A 1 453 ? -13.344 -0.292 50.552 1.00 42.34 453 GLY A CA 1
ATOM 3573 C C . GLY A 1 453 ? -12.610 0.182 51.811 1.00 42.34 453 GLY A C 1
ATOM 3574 O O . GLY A 1 453 ? -12.361 -0.636 52.695 1.00 42.34 453 GLY A O 1
ATOM 3575 N N . LYS A 1 454 ? -12.292 1.474 51.963 1.00 35.97 454 LYS A N 1
ATOM 3576 C CA . LYS A 1 454 ? -11.884 2.032 53.267 1.00 35.97 454 LYS A CA 1
ATOM 3577 C C . LYS A 1 454 ? -13.000 2.924 53.798 1.00 35.97 454 LYS A C 1
ATOM 3579 O O . LYS A 1 454 ? -13.173 4.048 53.349 1.00 35.97 454 LYS A O 1
ATOM 3584 N N . ASN A 1 455 ? -13.789 2.341 54.698 1.00 31.17 455 ASN A N 1
ATOM 3585 C CA . ASN A 1 455 ? -14.974 2.918 55.321 1.00 31.17 455 ASN A CA 1
ATOM 3586 C C . ASN A 1 455 ? -14.839 4.398 55.692 1.00 31.17 455 ASN A C 1
ATOM 3588 O O . ASN A 1 455 ? -13.898 4.813 56.364 1.00 31.17 455 ASN A O 1
ATOM 3592 N N . SER A 1 456 ? -15.911 5.113 55.368 1.00 38.75 456 SER A N 1
ATOM 3593 C CA . SER A 1 456 ? -16.510 6.176 56.161 1.00 38.75 456 SER A CA 1
ATOM 3594 C C . SER A 1 456 ? -16.412 5.911 57.669 1.00 38.75 456 SER A C 1
ATOM 3596 O O . SER A 1 456 ? -17.220 5.150 58.201 1.00 38.75 456 SER A O 1
ATOM 3598 N N . GLN A 1 457 ? -15.476 6.559 58.357 1.00 32.59 457 GLN A N 1
ATOM 3599 C CA . GLN A 1 457 ? -15.638 7.000 59.742 1.00 32.59 457 GLN A CA 1
ATOM 3600 C C . GLN A 1 457 ? -14.798 8.263 59.973 1.00 32.59 457 GLN A C 1
ATOM 3602 O O . GLN A 1 457 ? -13.640 8.318 59.580 1.00 32.59 457 GLN A O 1
ATOM 3607 N N . GLU A 1 458 ? -15.437 9.208 60.665 1.00 30.75 458 GLU A N 1
ATOM 3608 C CA . GLU A 1 458 ? -14.913 10.440 61.274 1.00 30.75 458 GLU A CA 1
ATOM 3609 C C . GLU A 1 458 ? -14.945 11.731 60.430 1.00 30.75 458 GLU A C 1
ATOM 3611 O O . GLU A 1 458 ? -13.978 12.107 59.781 1.00 30.75 458 GLU A O 1
ATOM 3616 N N . LEU A 1 459 ? -16.124 12.373 60.551 1.00 33.47 459 LEU A N 1
ATOM 3617 C CA . LEU A 1 459 ? -16.424 13.803 60.779 1.00 33.47 459 LEU A CA 1
ATOM 3618 C C . LEU A 1 459 ? -15.905 14.866 59.804 1.00 33.47 459 LEU A C 1
ATOM 3620 O O . LEU A 1 459 ? -14.699 15.187 59.833 1.00 33.47 459 LEU A O 1
#

InterPro domains:
  IPR002110 Ankyrin repeat [PF12796] (342-407)
  IPR002110 Ankyrin repeat [PS50088] (376-400)
  IPR002110 Ankyrin repeat [SM00248] (376-406)
  IPR036770 Ankyrin repeat-containing domain superfamily [G3DSA:1.25.40.20] (324-425)
  IPR036770 Ankyrin repeat-containing domain superfamily [SSF48403] (333-420)

Solvent-accessible surface area (backbone atoms only — not comparable to full-atom values): 26074 Å² total; per-residue (Å²): 135,82,90,82,89,83,88,81,88,83,86,84,90,82,85,86,84,91,77,89,74,84,76,78,78,75,74,76,80,75,78,79,86,78,79,87,57,76,82,47,91,34,62,94,68,74,58,61,67,66,56,81,90,75,80,91,84,77,84,85,70,68,55,101,80,48,37,72,68,57,37,51,48,53,50,49,54,51,52,49,48,47,25,65,71,54,31,84,61,71,21,30,54,32,29,51,48,42,46,51,52,48,41,54,42,53,65,35,33,34,82,13,41,57,79,68,51,84,41,40,59,51,79,48,70,47,59,67,72,50,40,51,52,51,48,55,26,43,74,72,42,73,82,55,59,83,39,66,69,88,72,64,83,30,59,59,55,45,48,42,91,81,20,57,37,32,37,37,65,40,60,37,68,87,44,71,72,30,7,65,63,50,45,49,45,49,50,51,55,51,44,57,53,48,26,69,66,47,45,27,41,64,26,89,70,49,73,51,36,41,38,33,39,28,45,55,25,32,27,48,63,33,44,45,64,85,67,32,34,39,31,36,40,36,31,66,44,71,46,56,80,52,88,69,38,45,38,32,35,29,72,78,51,25,45,34,58,48,71,78,53,68,42,28,26,38,41,32,33,29,32,50,26,44,33,26,26,73,54,61,34,49,44,63,35,44,28,32,32,45,38,32,18,29,65,65,45,56,71,88,48,100,70,73,89,68,89,72,45,69,55,81,50,55,40,87,94,27,79,37,44,67,59,51,42,70,77,35,81,86,42,52,72,78,70,78,70,56,63,50,96,47,49,42,45,70,46,37,52,26,38,72,71,64,38,58,68,55,39,49,56,47,24,75,80,42,37,69,45,28,61,40,50,24,72,61,30,40,28,24,54,46,42,14,44,72,70,69,39,51,70,49,40,48,45,30,40,77,71,20,64,29,62,56,73,45,46,28,73,87,56,49,16,42,47,34,48,36,49,51,65,56,66,71,49,59,98,87,56,90,72,61,53,81,72,37,67,60,47,45,51,43,47,75,74,64,39,42,61,62,63,96,82,72,76,94,78,85,134